Protein AF-A0AAV9U231-F1 (afdb_monomer_lite)

Radius of gyration: 39.51 Å; chains: 1; bounding box: 108×98×108 Å

Organism: NCBI:txid1796055

Structure (mmCIF, N/CA/C/O backbone):
data_AF-A0AAV9U231-F1
#
_entry.id   AF-A0AAV9U231-F1
#
loop_
_atom_site.group_PDB
_atom_site.id
_atom_site.type_symbol
_atom_site.label_atom_id
_atom_site.label_alt_id
_atom_site.label_comp_id
_atom_site.label_asym_id
_atom_site.label_entity_id
_atom_site.label_seq_id
_atom_site.pdbx_PDB_ins_code
_atom_site.Cartn_x
_atom_site.Cartn_y
_atom_site.Cartn_z
_atom_site.occupancy
_atom_site.B_iso_or_equiv
_atom_site.auth_seq_id
_atom_site.auth_comp_id
_atom_site.auth_asym_id
_atom_site.auth_atom_id
_atom_site.pdbx_PDB_model_num
ATOM 1 N N . MET A 1 1 ? 17.975 52.559 -10.129 1.00 38.94 1 MET A N 1
ATOM 2 C CA . MET A 1 1 ? 18.244 51.369 -10.975 1.00 38.94 1 MET A CA 1
ATOM 3 C C . MET A 1 1 ? 18.402 51.709 -12.457 1.00 38.94 1 MET A C 1
ATOM 5 O O . MET A 1 1 ? 19.443 51.381 -13.008 1.00 38.94 1 MET A O 1
ATOM 9 N N . VAL A 1 2 ? 17.468 52.433 -13.093 1.00 44.12 2 VAL A N 1
ATOM 10 C CA . VAL A 1 2 ? 17.573 52.832 -14.521 1.00 44.12 2 VAL A CA 1
ATOM 11 C C . VAL A 1 2 ? 18.880 53.579 -14.848 1.00 44.12 2 VAL A C 1
ATOM 13 O O . VAL A 1 2 ? 19.519 53.298 -15.858 1.00 44.12 2 VAL A O 1
ATOM 16 N N . ALA A 1 3 ? 19.345 54.465 -13.959 1.00 45.69 3 ALA A N 1
ATOM 17 C CA . ALA A 1 3 ? 20.619 55.171 -14.132 1.00 45.69 3 ALA A CA 1
ATOM 18 C C . ALA A 1 3 ? 21.854 54.242 -14.086 1.00 45.69 3 ALA A C 1
ATOM 20 O O . ALA A 1 3 ? 22.791 54.433 -14.858 1.00 45.69 3 ALA A O 1
ATOM 21 N N . ALA A 1 4 ? 21.837 53.206 -13.238 1.00 47.00 4 ALA A N 1
ATOM 22 C CA . ALA A 1 4 ? 22.932 52.239 -13.116 1.00 47.00 4 ALA A CA 1
ATOM 23 C C . ALA A 1 4 ? 22.995 51.297 -14.331 1.00 47.00 4 ALA A C 1
ATOM 25 O O . ALA A 1 4 ? 24.071 51.076 -14.883 1.00 47.00 4 ALA A O 1
ATOM 26 N N . ALA A 1 5 ? 21.840 50.835 -14.823 1.00 47.00 5 ALA A N 1
ATOM 27 C CA . ALA A 1 5 ? 21.756 50.059 -16.062 1.00 47.00 5 ALA A CA 1
ATOM 28 C C . ALA A 1 5 ? 22.256 50.866 -17.276 1.00 47.00 5 ALA A C 1
ATOM 30 O O . ALA A 1 5 ? 23.011 50.357 -18.108 1.00 47.00 5 ALA A O 1
ATOM 31 N N . LYS A 1 6 ? 21.920 52.163 -17.339 1.00 54.31 6 LYS A N 1
ATOM 32 C CA . LYS A 1 6 ? 22.388 53.071 -18.397 1.00 54.31 6 LYS A CA 1
ATOM 33 C C . LYS A 1 6 ? 23.903 53.312 -18.328 1.00 54.31 6 LYS A C 1
ATOM 35 O O . LYS A 1 6 ? 24.560 53.349 -19.366 1.00 54.31 6 LYS A O 1
ATOM 40 N N . ALA A 1 7 ? 24.475 53.414 -17.127 1.00 55.78 7 ALA A N 1
ATOM 41 C CA . ALA A 1 7 ? 25.918 53.569 -16.934 1.00 55.78 7 ALA A CA 1
ATOM 42 C C . ALA A 1 7 ? 26.713 52.320 -17.363 1.00 55.78 7 ALA A C 1
ATOM 44 O O . ALA A 1 7 ? 27.719 52.447 -18.062 1.00 55.78 7 ALA A O 1
ATOM 45 N N . ILE A 1 8 ? 26.230 51.120 -17.021 1.00 55.50 8 ILE A N 1
ATOM 46 C CA . ILE A 1 8 ? 26.867 49.844 -17.392 1.00 55.50 8 ILE A CA 1
ATOM 47 C C . ILE A 1 8 ? 26.802 49.617 -18.911 1.00 55.50 8 ILE A C 1
ATOM 49 O O . ILE A 1 8 ? 27.812 49.267 -19.524 1.00 55.50 8 ILE A O 1
ATOM 53 N N . SER A 1 9 ? 25.660 49.909 -19.546 1.00 58.31 9 SER A N 1
ATOM 54 C CA . SER A 1 9 ? 25.516 49.847 -21.010 1.00 58.31 9 SER A CA 1
ATOM 55 C C . SER A 1 9 ? 26.502 50.781 -21.725 1.00 58.31 9 SER A C 1
ATOM 57 O O . SER A 1 9 ? 27.164 50.385 -22.688 1.00 58.31 9 SER A O 1
ATOM 59 N N . ASN A 1 10 ? 26.657 52.011 -21.227 1.00 58.69 10 ASN A N 1
ATOM 60 C CA . ASN A 1 10 ? 27.575 52.991 -21.808 1.00 58.69 10 ASN A CA 1
ATOM 61 C C . ASN A 1 10 ? 29.051 52.585 -21.640 1.00 58.69 10 ASN A C 1
ATOM 63 O O . ASN A 1 10 ? 29.859 52.817 -22.541 1.00 58.69 10 ASN A O 1
ATOM 67 N N . ALA A 1 11 ? 29.412 51.957 -20.515 1.00 61.44 11 ALA A N 1
ATOM 68 C CA . ALA A 1 11 ? 30.759 51.431 -20.289 1.00 61.44 11 ALA A CA 1
ATOM 69 C C . ALA A 1 11 ? 31.067 50.238 -21.214 1.00 61.44 11 ALA A C 1
ATOM 71 O O . ALA A 1 11 ? 32.128 50.205 -21.845 1.00 61.44 11 ALA A O 1
ATOM 72 N N . GLY A 1 12 ? 30.114 49.311 -21.377 1.00 61.78 12 GLY A N 1
ATOM 73 C CA . GLY A 1 12 ? 30.234 48.171 -22.290 1.00 61.78 12 GLY A CA 1
ATOM 74 C C . GLY A 1 12 ? 30.430 48.595 -23.749 1.00 61.78 12 GLY A C 1
ATOM 75 O O . GLY A 1 12 ? 31.314 48.074 -24.433 1.00 61.78 12 GLY A O 1
ATOM 76 N N . GLN A 1 13 ? 29.688 49.609 -24.214 1.00 56.97 13 GLN A N 1
ATOM 77 C CA . GLN A 1 13 ? 29.843 50.145 -25.571 1.00 56.97 13 GLN A CA 1
ATOM 78 C C . GLN A 1 13 ? 31.225 50.771 -25.816 1.00 56.97 13 GLN A C 1
ATOM 80 O O . GLN A 1 13 ? 31.802 50.576 -26.888 1.00 56.97 13 GLN A O 1
ATOM 85 N N . ARG A 1 14 ? 31.799 51.479 -24.831 1.00 61.19 14 ARG A N 1
ATOM 86 C CA . ARG A 1 14 ? 33.144 52.072 -24.964 1.00 61.19 14 ARG A CA 1
ATOM 87 C C . ARG A 1 14 ? 34.239 51.006 -25.055 1.00 61.19 14 ARG A C 1
ATOM 89 O O . ARG A 1 14 ? 35.143 51.125 -25.885 1.00 61.19 14 ARG A O 1
ATOM 96 N N . ILE A 1 15 ? 34.151 49.948 -24.250 1.00 60.06 15 ILE A N 1
ATOM 97 C CA . ILE A 1 15 ? 35.122 48.840 -24.264 1.00 60.06 15 ILE A CA 1
ATOM 98 C C . ILE A 1 15 ? 35.040 48.055 -25.582 1.00 60.06 15 ILE A C 1
ATOM 100 O O . ILE A 1 15 ? 36.075 47.778 -26.195 1.00 60.06 15 ILE A O 1
ATOM 104 N N . ALA A 1 16 ? 33.828 47.765 -26.070 1.00 53.03 16 ALA A N 1
ATOM 105 C CA . ALA A 1 16 ? 33.621 47.077 -27.345 1.00 53.03 16 ALA A CA 1
ATOM 106 C C . ALA A 1 16 ? 34.177 47.884 -28.533 1.00 53.03 16 ALA A C 1
ATOM 108 O O . ALA A 1 16 ? 34.940 47.350 -29.338 1.00 53.03 16 ALA A O 1
ATOM 109 N N . MET A 1 17 ? 33.898 49.192 -28.598 1.00 55.62 17 MET A N 1
ATOM 110 C CA . MET A 1 17 ? 34.418 50.070 -29.658 1.00 55.62 17 MET A CA 1
ATOM 111 C C . MET A 1 17 ? 35.950 50.173 -29.656 1.00 55.62 17 MET A C 1
ATOM 113 O O . MET A 1 17 ? 36.568 50.269 -30.716 1.00 55.62 17 MET A O 1
ATOM 117 N N . THR A 1 18 ? 36.581 50.102 -28.482 1.00 62.59 18 THR A N 1
ATOM 118 C CA . THR A 1 18 ? 38.047 50.159 -28.361 1.00 62.59 18 THR A CA 1
ATOM 119 C C . THR A 1 18 ? 38.702 48.873 -28.885 1.00 62.59 18 THR A C 1
ATOM 121 O O . THR A 1 18 ? 39.730 48.933 -29.561 1.00 62.59 18 THR A O 1
ATOM 124 N N . ARG A 1 19 ? 38.084 47.706 -28.646 1.00 54.72 19 ARG A N 1
ATOM 125 C CA . ARG A 1 19 ? 38.551 46.411 -29.177 1.00 54.72 19 ARG A CA 1
ATOM 126 C C . ARG A 1 19 ? 38.332 46.286 -30.685 1.00 54.72 19 ARG A C 1
ATOM 128 O O . ARG A 1 19 ? 39.247 45.859 -31.384 1.00 54.72 19 ARG A O 1
ATOM 135 N N . VAL A 1 20 ? 37.188 46.745 -31.198 1.00 55.03 20 VAL A N 1
ATOM 136 C CA . VAL A 1 20 ? 36.911 46.772 -32.647 1.00 55.03 20 VAL A CA 1
ATOM 137 C C . VAL A 1 20 ? 37.907 47.672 -33.383 1.00 55.03 20 VAL A C 1
ATOM 139 O O . VAL A 1 20 ? 38.432 47.271 -34.417 1.00 55.03 20 VAL A O 1
ATOM 142 N N . ARG A 1 21 ? 38.257 48.842 -32.825 1.00 59.94 21 ARG A N 1
ATOM 143 C CA . ARG A 1 21 ? 39.287 49.720 -33.411 1.00 59.94 21 ARG A CA 1
ATOM 144 C C . ARG A 1 21 ? 40.670 49.069 -33.463 1.00 59.94 21 ARG A C 1
ATOM 146 O O . ARG A 1 21 ? 41.366 49.240 -34.459 1.00 59.94 21 ARG A O 1
ATOM 153 N N . ARG A 1 22 ? 41.060 48.297 -32.439 1.00 56.84 22 ARG A N 1
ATOM 154 C CA . ARG A 1 22 ? 42.329 47.548 -32.456 1.00 56.84 22 ARG A CA 1
ATOM 155 C C . ARG A 1 22 ? 42.320 46.433 -33.502 1.00 56.84 22 ARG A C 1
ATOM 157 O O . ARG A 1 22 ? 43.256 46.370 -34.284 1.00 56.84 22 ARG A O 1
ATOM 164 N N . CYS A 1 23 ? 41.256 45.630 -33.588 1.00 48.78 23 CYS A N 1
ATOM 165 C CA . CYS A 1 23 ? 41.147 44.581 -34.612 1.00 48.78 23 CYS A CA 1
ATOM 166 C C . CYS A 1 23 ? 41.106 45.145 -36.040 1.00 48.78 23 CYS A C 1
ATOM 168 O O . CYS A 1 23 ? 41.750 44.591 -36.927 1.00 48.78 23 CYS A O 1
ATOM 170 N N . ALA A 1 24 ? 40.408 46.263 -36.263 1.00 53.41 24 ALA A N 1
ATOM 171 C CA . ALA A 1 24 ? 40.382 46.927 -37.563 1.00 53.41 24 ALA A CA 1
ATOM 172 C C . ALA A 1 24 ? 41.777 47.434 -37.970 1.00 53.41 24 ALA A C 1
ATOM 174 O O . ALA A 1 24 ? 42.181 47.245 -39.113 1.00 53.41 24 ALA A O 1
ATOM 175 N N . ALA A 1 25 ? 42.549 47.998 -37.032 1.00 57.84 25 ALA A N 1
ATOM 176 C CA . ALA A 1 25 ? 43.922 48.428 -37.296 1.00 57.84 25 ALA A CA 1
ATOM 177 C C . ALA A 1 25 ? 44.847 47.249 -37.662 1.00 57.84 25 ALA A C 1
ATOM 179 O O . ALA A 1 25 ? 45.668 47.374 -38.568 1.00 57.84 25 ALA A O 1
ATOM 180 N N . THR A 1 26 ? 44.681 46.088 -37.017 1.00 57.84 26 THR A N 1
ATOM 181 C CA . THR A 1 26 ? 45.472 44.883 -37.321 1.00 57.84 26 THR A CA 1
ATOM 182 C C . THR A 1 26 ? 45.097 44.266 -38.672 1.00 57.84 26 THR A C 1
ATOM 184 O O . THR A 1 26 ? 45.982 43.874 -39.429 1.00 57.84 26 THR A O 1
ATOM 187 N N . MET A 1 27 ? 43.806 44.230 -39.024 1.00 51.44 27 MET A N 1
ATOM 188 C CA . MET A 1 27 ? 43.358 43.709 -40.324 1.00 51.44 27 MET A CA 1
ATOM 189 C C . MET A 1 27 ? 43.751 44.620 -41.493 1.00 51.44 27 MET A C 1
ATOM 191 O O . MET A 1 27 ? 44.118 44.119 -42.552 1.00 51.44 27 MET A O 1
ATOM 195 N N . VAL A 1 28 ? 43.739 45.946 -41.305 1.00 58.50 28 VAL A N 1
ATOM 196 C CA . VAL A 1 28 ? 44.210 46.900 -42.325 1.00 58.50 28 VAL A CA 1
ATOM 197 C C . VAL A 1 28 ? 45.714 46.741 -42.567 1.00 58.50 28 VAL A C 1
ATOM 199 O O . VAL A 1 28 ? 46.143 46.733 -43.718 1.00 58.50 28 VAL A O 1
ATOM 202 N N . HIS A 1 29 ? 46.508 46.518 -41.514 1.00 59.00 29 HIS A N 1
ATOM 203 C CA . HIS A 1 29 ? 47.935 46.217 -41.659 1.00 59.00 29 HIS A CA 1
ATOM 204 C C . HIS A 1 29 ? 48.194 44.902 -42.410 1.00 59.00 29 HIS A C 1
ATOM 206 O O . HIS A 1 29 ? 49.101 44.850 -43.237 1.00 59.00 29 HIS A O 1
ATOM 212 N N . PHE A 1 30 ? 47.380 43.870 -42.167 1.00 51.66 30 PHE A N 1
ATOM 213 C CA . PHE A 1 30 ? 47.496 42.567 -42.829 1.00 51.66 30 PHE A CA 1
ATOM 214 C C . PHE A 1 30 ? 47.058 42.607 -44.306 1.00 51.66 30 PHE A C 1
ATOM 216 O O . PHE A 1 30 ? 47.657 41.961 -45.160 1.00 51.66 30 PHE A O 1
ATOM 223 N N . ALA A 1 31 ? 46.044 43.411 -44.638 1.00 52.72 31 ALA A N 1
ATOM 224 C CA . ALA A 1 31 ? 45.605 43.609 -46.020 1.00 52.72 31 ALA A CA 1
ATOM 225 C C . ALA A 1 31 ? 46.615 44.432 -46.846 1.00 52.72 31 ALA A C 1
ATOM 227 O O . ALA A 1 31 ? 46.796 44.182 -48.041 1.00 52.72 31 ALA A O 1
ATOM 228 N N . LEU A 1 32 ? 47.304 45.389 -46.210 1.00 54.38 32 LEU A N 1
ATOM 229 C CA . LEU A 1 32 ? 48.332 46.216 -46.849 1.00 54.38 32 LEU A CA 1
ATOM 230 C C . LEU A 1 32 ? 49.648 45.458 -47.092 1.00 54.38 32 LEU A C 1
ATOM 232 O O . LEU A 1 32 ? 50.327 45.755 -48.071 1.00 54.38 32 LEU A O 1
ATOM 236 N N . SER A 1 33 ? 49.994 44.464 -46.265 1.00 54.19 33 SER A N 1
ATOM 237 C CA . SER A 1 33 ? 51.199 43.641 -46.466 1.00 54.19 33 SER A CA 1
ATOM 238 C C . SER A 1 33 ? 51.023 42.524 -47.503 1.00 54.19 33 SER A C 1
ATOM 240 O O . SER A 1 33 ? 52.014 42.039 -48.041 1.00 54.19 33 SER A O 1
ATOM 242 N N . ALA A 1 34 ? 49.786 42.134 -47.825 1.00 50.03 34 ALA A N 1
ATOM 243 C CA . ALA A 1 34 ? 49.499 40.986 -48.689 1.00 50.03 34 ALA A CA 1
ATOM 244 C C . ALA A 1 34 ? 49.362 41.301 -50.197 1.00 50.03 34 ALA A C 1
ATOM 246 O O . ALA A 1 34 ? 49.087 40.392 -50.976 1.00 50.03 34 ALA A O 1
ATOM 247 N N . THR A 1 35 ? 49.515 42.552 -50.655 1.00 52.28 35 THR A N 1
ATOM 248 C CA . THR A 1 35 ? 49.177 42.915 -52.052 1.00 52.28 35 THR A CA 1
ATOM 249 C C . THR A 1 35 ? 50.194 43.828 -52.747 1.00 52.28 35 THR A C 1
ATOM 251 O O . THR A 1 35 ? 49.954 45.017 -52.971 1.00 52.28 35 THR A O 1
ATOM 254 N N . THR A 1 36 ? 51.310 43.255 -53.201 1.00 51.12 36 THR A N 1
ATOM 255 C CA . THR A 1 36 ? 52.274 43.934 -54.093 1.00 51.12 36 THR A CA 1
ATOM 256 C C . THR A 1 36 ? 51.990 43.770 -55.593 1.00 51.12 36 THR A C 1
ATOM 258 O O . THR A 1 36 ? 52.734 44.321 -56.394 1.00 51.12 36 THR A O 1
ATOM 261 N N . ALA A 1 37 ? 50.910 43.101 -56.020 1.00 53.38 37 ALA A N 1
ATOM 262 C CA . ALA A 1 37 ? 50.692 42.845 -57.454 1.00 53.38 37 ALA A CA 1
ATOM 263 C C . ALA A 1 37 ? 49.221 42.865 -57.912 1.00 53.38 37 ALA A C 1
ATOM 265 O O . ALA A 1 37 ? 48.783 41.919 -58.545 1.00 53.38 37 ALA A O 1
ATOM 266 N N . TRP A 1 38 ? 48.436 43.909 -57.608 1.00 49.12 38 TRP A N 1
ATOM 267 C CA . TRP A 1 38 ? 47.072 44.052 -58.163 1.00 49.12 38 TRP A CA 1
ATOM 268 C C . TRP A 1 38 ? 46.677 45.515 -58.420 1.00 49.12 38 TRP A C 1
ATOM 270 O O . TRP A 1 38 ? 46.983 46.394 -57.605 1.00 49.12 38 TRP A O 1
ATOM 280 N N . VAL A 1 39 ? 45.970 45.717 -59.543 1.00 50.53 39 VAL A N 1
ATOM 281 C CA . VAL A 1 39 ? 45.478 46.978 -60.138 1.00 50.53 39 VAL A CA 1
ATOM 282 C C . VAL A 1 39 ? 44.598 47.782 -59.151 1.00 50.53 39 VAL A C 1
ATOM 284 O O . VAL A 1 39 ? 43.763 47.191 -58.463 1.00 50.53 39 VAL A O 1
ATOM 287 N N . PRO A 1 40 ? 44.759 49.119 -59.056 1.00 54.75 40 PRO A N 1
ATOM 288 C CA . PRO A 1 40 ? 44.179 49.950 -57.991 1.00 54.75 40 PRO A CA 1
ATOM 289 C C . PRO A 1 40 ? 42.641 50.006 -57.912 1.00 54.75 40 PRO A C 1
ATOM 291 O O . PRO A 1 40 ? 42.116 50.204 -56.817 1.00 54.75 40 PRO A O 1
ATOM 294 N N . GLU A 1 41 ? 41.899 49.779 -58.999 1.00 50.56 41 GLU A N 1
ATOM 295 C CA . GLU A 1 41 ? 40.429 49.923 -58.988 1.00 50.56 41 GLU A CA 1
ATOM 296 C C . GLU A 1 41 ? 39.685 48.750 -58.318 1.00 50.56 41 GLU A C 1
ATOM 298 O O . GLU A 1 41 ? 38.653 48.952 -57.676 1.00 50.56 41 GLU A O 1
ATOM 303 N N . LEU A 1 42 ? 40.246 47.534 -58.337 1.00 48.22 42 LEU A N 1
ATOM 304 C CA . LEU A 1 42 ? 39.659 46.360 -57.666 1.00 48.22 42 LEU A CA 1
ATOM 305 C C . LEU A 1 42 ? 39.822 46.388 -56.135 1.00 48.22 42 LEU A C 1
ATOM 307 O O . LEU A 1 42 ? 39.061 45.740 -55.413 1.00 48.22 42 LEU A O 1
ATOM 311 N N . ARG A 1 43 ? 40.767 47.183 -55.612 1.00 54.16 43 ARG A N 1
ATOM 312 C CA . ARG A 1 43 ? 41.032 47.293 -54.165 1.00 54.16 43 ARG A CA 1
ATOM 313 C C . ARG A 1 43 ? 39.894 47.979 -53.407 1.00 54.16 43 ARG A C 1
ATOM 315 O O . ARG A 1 43 ? 39.630 47.642 -52.255 1.00 54.16 43 ARG A O 1
ATOM 322 N N . TYR A 1 44 ? 39.206 48.928 -54.039 1.00 49.72 44 TYR A N 1
ATOM 323 C CA . TYR A 1 44 ? 38.212 49.757 -53.353 1.00 49.72 44 TYR A CA 1
ATOM 324 C C . TYR A 1 44 ? 36.889 49.013 -53.103 1.00 49.72 44 TYR A C 1
ATOM 326 O O . TYR A 1 44 ? 36.265 49.174 -52.051 1.00 49.72 44 TYR A O 1
ATOM 334 N N . VAL A 1 45 ? 36.485 48.146 -54.037 1.00 52.75 45 VAL A N 1
ATOM 335 C CA . VAL A 1 45 ? 35.214 47.405 -53.965 1.00 52.75 45 VAL A CA 1
ATOM 336 C C . VAL A 1 45 ? 35.304 46.236 -52.979 1.00 52.75 45 VAL A C 1
ATOM 338 O O . VAL A 1 45 ? 34.414 46.066 -52.142 1.00 52.75 45 VAL A O 1
ATOM 341 N N . VAL A 1 46 ? 36.410 45.483 -52.997 1.00 54.91 46 VAL A N 1
ATOM 342 C CA . VAL A 1 46 ? 36.610 44.331 -52.100 1.00 54.91 46 VAL A CA 1
ATOM 343 C C . VAL A 1 46 ? 36.771 44.780 -50.643 1.00 54.91 46 VAL A C 1
ATOM 345 O O . VAL A 1 46 ? 36.154 44.199 -49.749 1.00 54.91 46 VAL A O 1
ATOM 348 N N . CYS A 1 47 ? 37.498 45.875 -50.385 1.00 53.88 47 CYS A N 1
ATOM 349 C CA . CYS A 1 47 ? 37.640 46.410 -49.028 1.00 53.88 47 CYS A CA 1
ATOM 350 C C . CYS A 1 47 ? 36.309 46.895 -48.433 1.00 53.88 47 CYS A C 1
ATOM 352 O O . CYS A 1 47 ? 36.054 46.654 -47.254 1.00 53.88 47 CYS A O 1
ATOM 354 N N . ARG A 1 48 ? 35.421 47.529 -49.216 1.00 54.81 48 ARG A N 1
ATOM 355 C CA . ARG A 1 48 ? 34.101 47.943 -48.705 1.00 54.81 48 ARG A CA 1
ATOM 356 C C . ARG A 1 48 ? 33.187 46.753 -48.407 1.00 54.81 48 ARG A C 1
ATOM 358 O O . ARG A 1 48 ? 32.542 46.749 -47.361 1.00 54.81 48 ARG A O 1
ATOM 365 N N . GLY A 1 49 ? 33.168 45.741 -49.276 1.00 54.94 49 GLY A N 1
ATOM 366 C CA . GLY A 1 49 ? 32.345 44.544 -49.078 1.00 54.94 49 GLY A CA 1
ATOM 367 C C . GLY A 1 49 ? 32.733 43.762 -47.820 1.00 54.94 49 GLY A C 1
ATOM 368 O O . GLY A 1 49 ? 31.878 43.444 -46.993 1.00 54.94 49 GLY A O 1
ATOM 369 N N . VAL A 1 50 ? 34.034 43.523 -47.622 1.00 59.81 50 VAL A N 1
ATOM 370 C CA . VAL A 1 50 ? 34.539 42.752 -46.473 1.00 59.81 50 VAL A CA 1
ATOM 371 C C . VAL A 1 50 ? 34.334 43.504 -45.155 1.00 59.81 50 VAL A C 1
ATOM 373 O O . VAL A 1 50 ? 33.899 42.907 -44.170 1.00 59.81 50 VAL A O 1
ATOM 376 N N . VAL A 1 51 ? 34.554 44.825 -45.126 1.00 63.03 51 VAL A N 1
ATOM 377 C CA . VAL A 1 51 ? 34.329 45.632 -43.914 1.00 63.03 51 VAL A CA 1
ATOM 378 C C . VAL A 1 51 ? 32.850 45.638 -43.515 1.00 63.03 51 VAL A C 1
ATOM 380 O O . VAL A 1 51 ? 32.545 45.494 -42.329 1.00 63.03 51 VAL A O 1
ATOM 383 N N . SER A 1 52 ? 31.917 45.728 -44.467 1.00 61.47 52 SER A N 1
ATOM 384 C CA . SER A 1 52 ? 30.480 45.690 -44.161 1.00 61.47 52 SER A CA 1
ATOM 385 C C . SER A 1 52 ? 30.028 44.344 -43.586 1.00 61.47 52 SER A C 1
ATOM 387 O O . SER A 1 52 ? 29.321 44.328 -42.579 1.00 61.47 52 SER A O 1
ATOM 389 N N . VAL A 1 53 ? 30.472 43.219 -44.156 1.00 62.41 53 VAL A N 1
ATOM 390 C CA . VAL A 1 53 ? 30.076 41.878 -43.682 1.00 62.41 53 VAL A CA 1
ATOM 391 C C . VAL A 1 53 ? 30.644 41.583 -42.290 1.00 62.41 53 VAL A C 1
ATOM 393 O O . VAL A 1 53 ? 29.913 41.125 -41.409 1.00 62.41 53 VAL A O 1
ATOM 396 N N . VAL A 1 54 ? 31.913 41.922 -42.043 1.00 68.00 54 VAL A N 1
ATOM 397 C CA . VAL A 1 54 ? 32.550 41.720 -40.729 1.00 68.00 54 VAL A CA 1
ATOM 398 C C . VAL A 1 54 ? 31.905 42.603 -39.656 1.00 68.00 54 VAL A C 1
ATOM 400 O O . VAL A 1 54 ? 31.676 42.150 -38.533 1.00 68.00 54 VAL A O 1
ATOM 403 N N . THR A 1 55 ? 31.540 43.843 -39.998 1.00 65.81 55 THR A N 1
ATOM 404 C CA . THR A 1 55 ? 30.901 44.764 -39.045 1.00 65.81 55 THR A CA 1
ATOM 405 C C . THR A 1 55 ? 29.497 44.291 -38.660 1.00 65.81 55 THR A C 1
ATOM 407 O O . THR A 1 55 ? 29.147 44.310 -37.480 1.00 65.81 55 TH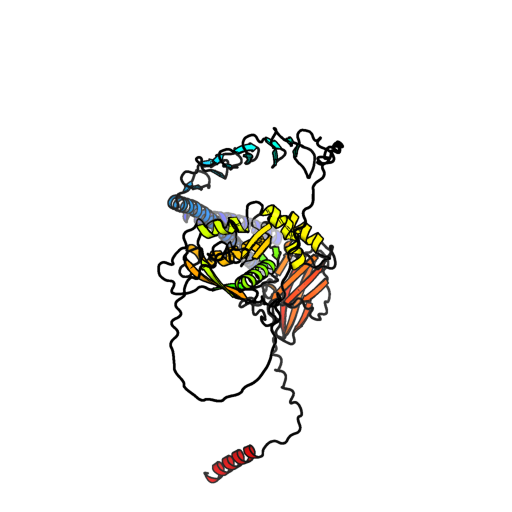R A O 1
ATOM 410 N N . ILE A 1 56 ? 28.704 43.806 -39.622 1.00 67.19 56 ILE A N 1
ATOM 411 C CA . ILE A 1 56 ? 27.359 43.276 -39.352 1.00 67.19 56 ILE A CA 1
ATOM 412 C C . ILE A 1 56 ? 27.442 41.999 -38.503 1.00 67.19 56 ILE A C 1
ATOM 414 O O . ILE A 1 56 ? 26.730 41.892 -37.502 1.00 67.19 56 ILE A O 1
ATOM 418 N N . GLY A 1 57 ? 28.357 41.078 -38.826 1.00 72.50 57 GLY A N 1
ATOM 419 C CA . GLY A 1 57 ? 28.574 39.857 -38.041 1.00 72.50 57 GLY A CA 1
ATOM 420 C C . GLY A 1 57 ? 28.971 40.144 -36.588 1.00 72.50 57 GLY A C 1
ATOM 421 O O . GLY A 1 57 ? 28.401 39.568 -35.659 1.00 72.50 57 GLY A O 1
ATOM 422 N N . ALA A 1 58 ? 29.876 41.103 -36.370 1.00 68.56 58 ALA A N 1
ATOM 423 C CA . ALA A 1 58 ? 30.286 41.513 -35.029 1.00 68.56 58 ALA A CA 1
ATOM 424 C C . ALA A 1 58 ? 29.135 42.152 -34.229 1.00 68.56 58 ALA A C 1
ATOM 426 O O . ALA A 1 58 ? 28.977 41.863 -33.043 1.00 68.56 58 ALA A O 1
ATOM 427 N N . ILE A 1 59 ? 28.293 42.977 -34.863 1.00 66.31 59 ILE A N 1
ATOM 428 C CA . ILE A 1 59 ? 27.131 43.598 -34.203 1.00 66.31 59 ILE A CA 1
ATOM 429 C C . ILE A 1 59 ? 26.100 42.540 -33.789 1.00 66.31 59 ILE A C 1
ATOM 431 O O . ILE A 1 59 ? 25.568 42.612 -32.678 1.00 66.31 59 ILE A O 1
ATOM 435 N N . VAL A 1 60 ? 25.836 41.544 -34.640 1.00 72.00 60 VAL A N 1
ATOM 436 C CA . VAL A 1 60 ? 24.909 40.445 -34.323 1.00 72.00 60 VAL A CA 1
ATOM 437 C C . VAL A 1 60 ? 25.433 39.614 -33.153 1.00 72.00 60 VAL A C 1
ATOM 439 O O . VAL A 1 60 ? 24.674 39.320 -32.226 1.00 72.00 60 VAL A O 1
ATOM 442 N N . GLN A 1 61 ? 26.730 39.303 -33.138 1.00 66.69 61 GLN A N 1
ATOM 443 C CA . GLN A 1 61 ? 27.319 38.512 -32.060 1.00 66.69 61 GLN A CA 1
ATOM 444 C C . GLN A 1 61 ? 27.343 39.272 -30.727 1.00 66.69 61 GLN A C 1
ATOM 446 O O . GLN A 1 61 ? 26.986 38.707 -29.696 1.00 66.69 61 GLN A O 1
ATOM 451 N N . ILE A 1 62 ? 27.649 40.575 -30.742 1.00 69.94 62 ILE A N 1
ATOM 452 C CA . ILE A 1 62 ? 27.594 41.420 -29.538 1.00 69.94 62 ILE A CA 1
ATOM 453 C C . ILE A 1 62 ? 26.164 41.499 -28.987 1.00 69.94 62 ILE A C 1
ATOM 455 O O . ILE A 1 62 ? 25.980 41.439 -27.772 1.00 69.94 62 ILE A O 1
ATOM 459 N N . ARG A 1 63 ? 25.141 41.590 -29.851 1.00 69.81 63 ARG A N 1
ATOM 460 C CA . ARG A 1 63 ? 23.734 41.594 -29.412 1.00 69.81 63 ARG A CA 1
ATOM 461 C C . ARG A 1 63 ? 23.318 40.267 -28.778 1.00 69.81 63 ARG A C 1
ATOM 463 O O . ARG A 1 63 ? 22.666 40.297 -27.739 1.00 69.81 63 ARG A O 1
ATOM 470 N N . LYS A 1 64 ? 23.734 39.127 -29.341 1.00 68.44 64 LYS A N 1
ATOM 471 C CA . LYS A 1 64 ? 23.468 37.800 -28.754 1.00 68.44 64 LYS A CA 1
ATOM 472 C C . LYS A 1 64 ? 24.133 37.636 -27.387 1.00 68.44 64 LYS A C 1
ATOM 474 O O . LYS A 1 64 ? 23.485 37.208 -26.439 1.00 68.44 64 LYS A O 1
ATOM 479 N N . SER A 1 65 ? 25.395 38.041 -27.258 1.00 69.75 65 SER A N 1
ATOM 480 C CA . SER A 1 65 ? 26.112 37.963 -25.981 1.00 69.75 65 SER A CA 1
ATOM 481 C C . SER A 1 65 ? 25.547 38.923 -24.927 1.00 69.75 65 SER A C 1
ATOM 483 O O . SER A 1 65 ? 25.471 38.562 -23.757 1.00 69.75 65 SER A O 1
ATOM 485 N N . ALA A 1 66 ? 25.110 40.124 -25.319 1.00 68.00 66 ALA A N 1
ATOM 486 C CA . ALA A 1 66 ? 24.483 41.073 -24.400 1.00 68.00 66 ALA A CA 1
ATOM 487 C C . ALA A 1 66 ? 23.109 40.591 -23.901 1.00 68.00 66 ALA A C 1
ATOM 489 O O . ALA A 1 66 ? 22.805 40.778 -22.725 1.00 68.00 66 ALA A O 1
ATOM 490 N N . ALA A 1 67 ? 22.311 39.946 -24.760 1.00 69.31 67 ALA A N 1
ATOM 491 C CA . ALA A 1 67 ? 21.030 39.354 -24.373 1.00 69.31 67 ALA A CA 1
ATOM 492 C C . ALA A 1 67 ? 21.214 38.224 -23.347 1.00 69.31 67 ALA A C 1
ATOM 494 O O . ALA A 1 67 ? 20.586 38.261 -22.294 1.00 69.31 67 ALA A O 1
ATOM 495 N N . ALA A 1 68 ? 22.160 37.308 -23.585 1.00 66.00 68 ALA A N 1
ATOM 496 C CA . ALA A 1 68 ? 22.449 36.206 -22.664 1.00 66.00 68 ALA A CA 1
ATOM 497 C C . ALA A 1 68 ? 22.938 36.690 -21.283 1.00 66.00 68 ALA A C 1
ATOM 499 O O . ALA A 1 68 ? 22.548 36.154 -20.248 1.00 66.00 68 ALA A O 1
ATOM 500 N N . VAL A 1 69 ? 23.769 37.739 -21.242 1.00 72.38 69 VAL A N 1
ATOM 501 C CA . VAL A 1 69 ? 24.234 38.326 -19.971 1.00 72.38 69 VAL A CA 1
ATOM 502 C C . VAL A 1 69 ? 23.096 39.034 -19.233 1.00 72.38 69 VAL A C 1
ATOM 504 O O . VAL A 1 69 ? 23.053 39.003 -18.000 1.00 72.38 69 VAL A O 1
ATOM 507 N N . LEU A 1 70 ? 22.173 39.668 -19.961 1.00 71.12 70 LEU A N 1
ATOM 508 C CA . LEU A 1 70 ? 21.021 40.337 -19.364 1.00 71.12 70 LEU A CA 1
ATOM 509 C C . LEU A 1 70 ? 20.036 39.321 -18.770 1.00 71.12 70 LEU A C 1
ATOM 511 O O . LEU A 1 70 ? 19.629 39.503 -17.627 1.00 71.12 70 LEU A O 1
ATOM 515 N N . GLU A 1 71 ? 19.727 38.236 -19.485 1.00 73.06 71 GLU A N 1
ATOM 516 C CA . GLU A 1 71 ? 18.869 37.148 -18.987 1.00 73.06 71 GLU A CA 1
ATOM 517 C C . GLU A 1 71 ? 19.449 36.507 -17.721 1.00 73.06 71 GLU A C 1
ATOM 519 O O . GLU A 1 71 ? 18.781 36.483 -16.687 1.00 73.06 71 GLU A O 1
ATOM 524 N N . ALA A 1 72 ? 20.735 36.138 -17.736 1.00 65.69 72 ALA A N 1
ATOM 525 C CA . ALA A 1 72 ? 21.407 35.571 -16.564 1.00 65.69 72 ALA A CA 1
ATOM 526 C C . ALA A 1 72 ? 21.453 36.535 -15.359 1.00 65.69 72 ALA A C 1
ATOM 528 O O . ALA A 1 72 ? 21.491 36.111 -14.200 1.00 65.69 72 ALA A O 1
ATOM 529 N N . SER A 1 73 ? 21.467 37.848 -15.609 1.00 71.12 73 SER A N 1
ATOM 530 C CA . SER A 1 73 ? 21.461 38.860 -14.544 1.00 71.12 73 SER A CA 1
ATOM 531 C C . SER A 1 73 ? 20.064 39.070 -13.958 1.00 71.12 73 SER A C 1
ATOM 533 O O . SER A 1 73 ? 19.931 39.240 -12.745 1.00 71.12 73 SER A O 1
ATOM 535 N N . VAL A 1 74 ? 19.023 39.040 -14.796 1.00 74.75 74 VAL A N 1
ATOM 536 C CA . VAL A 1 74 ? 17.621 39.145 -14.363 1.00 74.75 74 VAL A CA 1
ATOM 537 C C . VAL A 1 74 ? 17.233 37.934 -13.518 1.00 74.75 74 VAL A C 1
ATOM 539 O O . VAL A 1 74 ? 16.627 38.105 -12.463 1.00 74.75 74 VAL A O 1
ATOM 542 N N . GLU A 1 75 ? 17.664 36.736 -13.910 1.00 71.00 75 GLU A N 1
ATOM 543 C CA . GLU A 1 75 ? 17.395 35.500 -13.173 1.00 71.00 75 GLU A CA 1
ATOM 544 C C . GLU A 1 75 ? 18.034 35.506 -11.772 1.00 71.00 75 GLU A C 1
ATOM 546 O O . GLU A 1 75 ? 17.373 35.205 -10.777 1.00 71.00 75 GLU A O 1
ATOM 551 N N . LYS A 1 76 ? 19.287 35.972 -11.649 1.00 68.62 76 LYS A N 1
ATOM 552 C CA . LYS A 1 76 ? 19.959 36.113 -10.343 1.00 68.62 76 LYS A CA 1
ATOM 553 C C . LYS A 1 76 ? 19.293 37.139 -9.426 1.00 68.62 76 LYS A C 1
ATOM 555 O O . LYS A 1 76 ? 19.221 36.921 -8.217 1.00 68.62 76 LYS A O 1
ATOM 560 N N . ILE A 1 77 ? 18.813 38.254 -9.977 1.00 66.19 77 ILE A N 1
ATOM 561 C CA . ILE A 1 77 ? 18.117 39.288 -9.195 1.00 66.19 77 ILE A CA 1
ATOM 562 C C . ILE A 1 77 ? 16.733 38.786 -8.758 1.00 66.19 77 ILE A C 1
ATOM 564 O O . ILE A 1 77 ? 16.350 39.000 -7.607 1.00 66.19 77 ILE A O 1
ATOM 568 N N . ALA A 1 78 ? 16.014 38.075 -9.631 1.00 64.94 78 ALA A N 1
ATOM 569 C CA . ALA A 1 78 ? 14.728 37.464 -9.305 1.00 64.94 78 ALA A CA 1
ATOM 570 C C . ALA A 1 78 ? 14.865 36.398 -8.203 1.00 64.94 78 ALA A C 1
ATOM 572 O O . ALA A 1 78 ? 14.104 36.423 -7.237 1.00 64.94 78 ALA A O 1
ATOM 573 N N . ALA A 1 79 ? 15.883 35.533 -8.278 1.00 60.69 79 ALA A N 1
ATOM 574 C CA . ALA A 1 79 ? 16.154 34.519 -7.256 1.00 60.69 79 ALA A CA 1
ATOM 575 C C . ALA A 1 79 ? 16.488 35.132 -5.881 1.00 60.69 79 ALA A C 1
ATOM 577 O O . ALA A 1 79 ? 15.987 34.671 -4.853 1.00 60.69 79 ALA A O 1
ATOM 578 N N . ALA A 1 80 ? 17.279 36.212 -5.854 1.00 60.12 80 ALA A N 1
ATOM 579 C CA . ALA A 1 80 ? 17.627 36.911 -4.616 1.00 60.12 80 ALA A CA 1
ATOM 580 C C . ALA A 1 80 ? 16.417 37.607 -3.962 1.00 60.12 80 ALA A C 1
ATOM 582 O O . ALA A 1 80 ? 16.323 37.661 -2.734 1.00 60.12 80 ALA A O 1
ATOM 583 N N . HIS A 1 81 ? 15.479 38.123 -4.763 1.00 59.25 81 HIS A N 1
ATOM 584 C CA . HIS A 1 81 ? 14.231 38.700 -4.257 1.00 59.25 81 HIS A CA 1
ATOM 585 C C . HIS A 1 81 ? 13.267 37.628 -3.737 1.00 59.25 81 HIS A C 1
ATOM 587 O O . HIS A 1 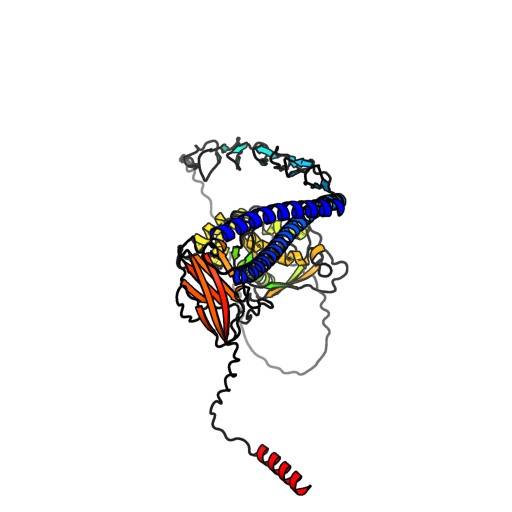81 ? 12.737 37.781 -2.637 1.00 59.25 81 HIS A O 1
ATOM 593 N N . LEU A 1 82 ? 13.121 36.511 -4.458 1.00 54.62 82 LEU A N 1
ATOM 594 C CA . LEU A 1 82 ? 12.263 35.400 -4.042 1.00 54.62 82 LEU A CA 1
ATOM 595 C C . LEU A 1 82 ? 12.708 34.813 -2.691 1.00 54.62 82 LEU A C 1
ATOM 597 O O . LEU A 1 82 ? 11.878 34.561 -1.822 1.00 54.62 82 LEU A O 1
ATOM 601 N N . GLN A 1 83 ? 14.019 34.670 -2.462 1.00 54.56 83 GLN A N 1
ATOM 602 C CA . GLN A 1 83 ? 14.544 34.212 -1.170 1.00 54.56 83 GLN A CA 1
ATOM 603 C C . GLN A 1 83 ? 14.240 35.178 -0.017 1.00 54.56 83 GLN A C 1
ATOM 605 O O . GLN A 1 83 ? 14.009 34.735 1.107 1.00 54.56 83 GLN A O 1
ATOM 610 N N . ARG A 1 84 ? 14.226 36.492 -0.266 1.00 57.75 84 ARG A N 1
ATOM 611 C CA . ARG A 1 84 ? 13.992 37.492 0.785 1.00 57.75 84 ARG A CA 1
ATOM 612 C C . ARG A 1 84 ? 12.523 37.556 1.206 1.00 57.75 84 ARG A C 1
ATOM 614 O O . ARG A 1 84 ? 12.245 37.634 2.401 1.00 57.75 84 ARG A O 1
ATOM 621 N N . ASP A 1 85 ? 11.605 37.463 0.248 1.00 53.97 85 ASP A N 1
ATOM 622 C CA . ASP A 1 85 ? 10.165 37.530 0.519 1.00 53.97 85 ASP A CA 1
ATOM 623 C C . ASP A 1 85 ? 9.634 36.241 1.173 1.00 53.97 85 ASP A C 1
ATOM 625 O O . ASP A 1 85 ? 8.804 36.314 2.083 1.00 53.97 85 ASP A O 1
ATOM 629 N N . VAL A 1 86 ? 10.184 35.070 0.818 1.00 56.81 86 VAL A N 1
ATOM 630 C CA . VAL A 1 86 ? 9.848 33.782 1.461 1.00 56.81 86 VAL A CA 1
ATOM 631 C C . VAL A 1 86 ? 10.239 33.768 2.945 1.00 56.81 86 VAL A C 1
ATOM 633 O O . VAL A 1 86 ? 9.471 33.289 3.780 1.00 56.81 86 VAL A O 1
ATOM 636 N N . VAL A 1 87 ? 11.389 34.346 3.310 1.00 58.00 87 VAL A N 1
ATOM 637 C CA . VAL A 1 87 ? 11.850 34.397 4.712 1.00 58.00 87 VAL A CA 1
ATOM 638 C C . VAL A 1 87 ? 10.977 35.326 5.567 1.00 58.00 87 VAL A C 1
ATOM 640 O O . VAL A 1 87 ? 10.687 35.010 6.722 1.00 58.00 87 VAL A O 1
ATOM 643 N N . ILE A 1 88 ? 10.516 36.452 5.013 1.00 58.41 88 ILE A N 1
ATOM 644 C CA . ILE A 1 88 ? 9.693 37.427 5.749 1.00 58.41 88 ILE A CA 1
ATOM 645 C C . ILE A 1 88 ? 8.246 36.932 5.900 1.00 58.41 88 ILE A C 1
ATOM 647 O O . ILE A 1 88 ? 7.679 37.034 6.990 1.00 58.41 88 ILE A O 1
ATOM 651 N N . GLN A 1 89 ? 7.652 36.343 4.854 1.00 58.62 89 GLN A N 1
ATOM 652 C CA . GLN A 1 89 ? 6.300 35.777 4.944 1.00 58.62 89 GLN A CA 1
ATOM 653 C C . GLN A 1 89 ? 6.247 34.501 5.797 1.00 58.62 89 GLN A C 1
ATOM 655 O O . GLN A 1 89 ? 5.288 34.311 6.548 1.00 58.62 89 GLN A O 1
ATOM 660 N N . GLY A 1 90 ? 7.290 33.663 5.750 1.00 59.50 90 GLY A N 1
ATOM 661 C CA . GLY A 1 90 ? 7.380 32.445 6.558 1.00 59.50 90 GLY A CA 1
ATOM 662 C C . GLY A 1 90 ? 7.357 32.723 8.064 1.00 59.50 90 GLY A C 1
ATOM 663 O O . GLY A 1 90 ? 6.640 32.047 8.801 1.00 59.50 90 GLY A O 1
ATOM 664 N N . LYS A 1 91 ? 8.055 33.773 8.519 1.00 60.94 91 LYS A N 1
ATOM 665 C CA . LYS A 1 91 ? 8.077 34.156 9.939 1.00 60.94 91 LYS A CA 1
ATOM 666 C C . LYS A 1 91 ? 6.704 34.631 10.437 1.00 60.94 91 LYS A C 1
ATOM 668 O O . LYS A 1 91 ? 6.246 34.191 11.487 1.00 60.94 91 LYS A O 1
ATOM 673 N N . GLY A 1 92 ? 6.011 35.460 9.652 1.00 64.62 92 GLY A N 1
ATOM 674 C CA . GLY A 1 92 ? 4.687 35.978 10.022 1.00 64.62 92 GLY A CA 1
ATOM 675 C C . GLY A 1 92 ? 3.577 34.916 10.045 1.00 64.62 92 GLY A C 1
ATOM 676 O O . GLY A 1 92 ? 2.629 35.032 10.822 1.00 64.62 92 GLY A O 1
ATOM 677 N N . LEU A 1 93 ? 3.683 33.870 9.217 1.00 62.97 93 LEU A N 1
ATOM 678 C CA . LEU A 1 93 ? 2.741 32.744 9.219 1.00 62.97 93 LEU A CA 1
ATOM 679 C C . LEU A 1 93 ? 3.008 31.762 10.370 1.00 62.97 93 LEU A C 1
ATOM 681 O O . LEU A 1 93 ? 2.053 31.274 10.975 1.00 62.97 93 LEU A O 1
ATOM 685 N N . ALA A 1 94 ? 4.277 31.517 10.711 1.00 63.72 94 ALA A N 1
ATOM 686 C CA . ALA A 1 94 ? 4.657 30.652 11.828 1.00 63.72 94 ALA A CA 1
ATOM 687 C C . ALA A 1 94 ? 4.206 31.227 13.184 1.00 63.72 94 ALA A C 1
ATOM 689 O O . ALA A 1 94 ? 3.608 30.512 13.989 1.00 63.72 94 ALA A O 1
ATOM 690 N N . GLU A 1 95 ? 4.380 32.534 13.403 1.00 68.38 95 GLU A N 1
ATOM 691 C CA . GLU A 1 95 ? 3.937 33.206 14.635 1.00 68.38 95 GLU A CA 1
ATOM 692 C C . GLU A 1 95 ? 2.407 33.138 14.815 1.00 68.38 95 GLU A C 1
ATOM 694 O O . GLU A 1 95 ? 1.917 32.887 15.916 1.00 68.38 95 GLU A O 1
ATOM 699 N N . ARG A 1 96 ? 1.627 33.240 13.726 1.00 72.38 96 ARG A N 1
ATOM 700 C CA . ARG A 1 96 ? 0.159 33.065 13.769 1.00 72.38 96 ARG A CA 1
ATOM 701 C C . ARG A 1 96 ? -0.283 31.627 14.038 1.00 72.38 96 ARG A C 1
ATOM 703 O O . ARG A 1 96 ? -1.380 31.423 14.548 1.00 72.38 96 ARG A O 1
ATOM 710 N N . ALA A 1 97 ? 0.550 30.645 13.708 1.00 72.00 97 ALA A N 1
ATOM 711 C CA . ALA A 1 97 ? 0.303 29.232 13.983 1.00 72.00 97 ALA A CA 1
ATOM 712 C C . ALA A 1 97 ? 0.769 28.802 15.390 1.00 72.00 97 ALA A C 1
ATOM 714 O O . ALA A 1 97 ? 0.728 27.613 15.712 1.00 72.00 97 ALA A O 1
ATOM 715 N N . GLY A 1 98 ? 1.197 29.753 16.231 1.00 84.06 98 GLY A N 1
ATOM 716 C CA . GLY A 1 98 ? 1.662 29.483 17.588 1.00 84.06 98 GLY A CA 1
ATOM 717 C C . GLY A 1 98 ? 3.077 28.911 17.633 1.00 84.06 98 GLY A C 1
ATOM 718 O O . GLY A 1 98 ? 3.333 28.013 18.432 1.00 84.06 98 GLY A O 1
ATOM 719 N N . TYR A 1 99 ? 3.977 29.390 16.771 1.00 84.75 99 TYR A N 1
ATOM 720 C CA . TYR A 1 99 ? 5.405 29.074 16.818 1.00 84.75 99 TYR A CA 1
ATOM 721 C C . TYR A 1 99 ? 6.232 30.309 17.200 1.00 84.75 99 TYR A C 1
ATOM 723 O O . TYR A 1 99 ? 5.969 31.414 16.736 1.00 84.75 99 TYR A O 1
ATOM 731 N N . GLU A 1 100 ? 7.266 30.109 18.010 1.00 86.12 100 GLU A N 1
ATOM 732 C CA . GLU A 1 100 ? 8.282 31.098 18.355 1.00 86.12 100 GLU A CA 1
ATOM 733 C C . GLU A 1 100 ? 9.558 30.817 17.547 1.00 86.12 100 GLU A C 1
ATOM 735 O O . GLU A 1 100 ? 10.171 29.753 17.665 1.00 86.12 100 GLU A O 1
ATOM 740 N N . CYS A 1 101 ? 9.953 31.766 16.695 1.00 85.25 101 CYS A N 1
ATOM 741 C CA . CYS A 1 101 ? 11.127 31.639 15.830 1.00 85.25 101 CYS A CA 1
ATOM 742 C C . CYS A 1 101 ? 12.304 32.460 16.367 1.00 85.25 101 CYS A C 1
ATOM 744 O O . CYS A 1 101 ? 12.180 33.670 16.579 1.00 85.25 101 CYS A O 1
ATOM 746 N N . THR A 1 102 ? 13.477 31.843 16.509 1.00 77.94 102 THR A N 1
ATOM 747 C CA . THR A 1 102 ? 14.714 32.564 16.850 1.00 77.94 102 THR A CA 1
ATOM 748 C C . THR A 1 102 ? 15.465 33.044 15.613 1.00 77.94 102 THR A C 1
ATOM 750 O O . THR A 1 102 ? 15.147 32.689 14.478 1.00 77.94 102 THR A O 1
ATOM 753 N N . ILE A 1 103 ? 16.477 33.889 15.820 1.00 61.97 103 ILE A N 1
ATOM 754 C CA . ILE A 1 103 ? 17.338 34.419 14.757 1.00 61.97 103 ILE A CA 1
ATOM 755 C C . ILE A 1 103 ? 18.173 33.262 14.178 1.00 61.97 103 ILE A C 1
ATOM 757 O O . ILE A 1 103 ? 19.231 32.933 14.701 1.00 61.97 103 ILE A O 1
ATOM 761 N N . GLY A 1 104 ? 17.650 32.626 13.127 1.00 60.47 104 GLY A N 1
ATOM 762 C CA . GLY A 1 104 ? 18.242 31.460 12.467 1.00 60.47 104 GLY A CA 1
ATOM 763 C C . GLY A 1 104 ? 17.182 30.414 12.130 1.00 60.47 104 GLY A C 1
ATOM 764 O O . GLY A 1 104 ? 17.129 29.404 12.804 1.00 60.47 104 GLY A O 1
ATOM 765 N N . THR A 1 105 ? 16.311 30.710 11.153 1.00 77.38 105 THR A N 1
ATOM 766 C CA . THR A 1 105 ? 15.367 29.826 10.408 1.00 77.38 105 THR A CA 1
ATOM 767 C C . THR A 1 105 ? 14.496 28.783 11.131 1.00 77.38 105 THR A C 1
ATOM 769 O O . THR A 1 105 ? 13.620 28.213 10.487 1.00 77.38 105 THR A O 1
ATOM 772 N N . ILE A 1 106 ? 14.665 28.531 12.423 1.00 83.12 106 ILE A N 1
ATOM 773 C CA . ILE A 1 106 ? 13.998 27.457 13.155 1.00 83.12 106 ILE A CA 1
ATOM 774 C C . ILE A 1 106 ? 12.930 28.066 14.044 1.00 83.12 106 ILE A C 1
ATOM 776 O O . ILE A 1 106 ? 13.161 29.033 14.776 1.00 83.12 106 ILE A O 1
ATOM 780 N N . CYS A 1 107 ? 11.745 27.482 13.948 1.00 90.19 107 CYS A N 1
ATOM 781 C CA . CYS A 1 107 ? 10.567 27.885 14.686 1.00 90.19 107 CYS A CA 1
ATOM 782 C C . CYS A 1 107 ? 10.135 26.723 15.575 1.00 90.19 107 CYS A C 1
ATOM 784 O O . CYS A 1 107 ? 9.775 25.656 15.075 1.00 90.19 107 CYS A O 1
ATOM 786 N N . CYS A 1 108 ? 10.159 26.932 16.888 1.00 93.50 108 CYS A N 1
ATOM 787 C CA . CYS A 1 108 ? 9.654 25.969 17.858 1.00 93.50 108 CYS A CA 1
ATOM 788 C C . CYS A 1 108 ? 8.195 26.276 18.174 1.00 93.50 108 CYS A C 1
ATOM 790 O O . CYS A 1 108 ? 7.766 27.420 18.095 1.00 93.50 108 CYS A O 1
ATOM 792 N N . ARG A 1 109 ? 7.398 25.263 18.519 1.00 90.12 109 ARG A N 1
ATOM 793 C CA . ARG A 1 109 ? 6.018 25.491 18.971 1.00 90.12 109 ARG A CA 1
ATOM 794 C C . ARG A 1 109 ? 6.029 26.342 20.249 1.00 90.12 109 ARG A C 1
ATOM 796 O O . ARG A 1 109 ? 6.949 26.198 21.045 1.00 90.12 109 ARG A O 1
ATOM 803 N N . ALA A 1 110 ? 5.027 27.191 20.468 1.00 86.12 110 ALA A N 1
ATOM 804 C CA . ALA A 1 110 ? 4.914 28.001 21.680 1.00 86.12 110 ALA A CA 1
ATOM 805 C C . ALA A 1 110 ? 5.050 27.124 22.939 1.00 86.12 110 ALA A C 1
ATOM 807 O O . ALA A 1 110 ? 4.401 26.081 23.046 1.00 86.12 110 ALA A O 1
ATOM 808 N N . GLY A 1 111 ? 5.932 27.529 23.856 1.00 88.12 111 GLY A N 1
ATOM 809 C CA . GLY A 1 111 ? 6.313 26.760 25.048 1.00 88.12 111 GLY A CA 1
ATOM 810 C C . GLY A 1 111 ? 7.498 25.800 24.858 1.00 88.12 111 GLY A C 1
ATOM 811 O O . GLY A 1 111 ? 8.176 25.483 25.835 1.00 88.12 111 GLY A O 1
ATOM 812 N N . ALA A 1 112 ? 7.818 25.392 23.626 1.00 91.31 112 ALA A N 1
ATOM 813 C CA . ALA A 1 112 ? 9.017 24.612 23.330 1.00 91.31 112 ALA A CA 1
ATOM 814 C C . ALA A 1 112 ? 10.251 25.521 23.198 1.00 91.31 112 ALA A C 1
ATOM 816 O O . ALA A 1 112 ? 10.186 26.631 22.673 1.00 91.31 112 ALA A O 1
ATOM 817 N N . LYS A 1 113 ? 11.401 25.034 23.663 1.00 92.81 113 LYS A N 1
ATOM 818 C CA . LYS A 1 113 ? 12.695 25.724 23.613 1.00 92.81 113 LYS A CA 1
ATOM 819 C C . LYS A 1 113 ? 13.594 25.094 22.558 1.00 92.81 113 LYS A C 1
ATOM 821 O O . LYS A 1 113 ? 13.450 23.917 22.244 1.00 92.81 113 LYS A O 1
ATOM 826 N N . LEU A 1 114 ? 14.565 25.849 22.051 1.00 91.94 114 LEU A N 1
ATOM 827 C CA . LEU A 1 114 ? 15.586 25.284 21.169 1.00 91.94 114 LEU A CA 1
ATOM 828 C C . LEU A 1 114 ? 16.465 24.284 21.905 1.00 91.94 114 LEU A C 1
ATOM 830 O O . LEU A 1 114 ? 16.910 24.525 23.030 1.00 91.94 114 LEU A O 1
ATOM 834 N N . CYS A 1 115 ? 16.742 23.184 21.222 1.00 92.38 115 CYS A N 1
ATOM 835 C CA . CYS A 1 115 ? 17.743 22.212 21.586 1.00 92.38 115 CYS A CA 1
ATOM 836 C C . CYS A 1 115 ? 18.750 22.069 20.446 1.00 92.38 115 CYS A C 1
ATOM 838 O O . CYS A 1 115 ? 18.404 21.632 19.352 1.00 92.38 115 CYS A O 1
ATOM 840 N N . GLY A 1 116 ? 20.010 22.419 20.702 1.00 88.12 116 GLY A N 1
ATOM 841 C CA . GLY A 1 116 ? 21.074 22.354 19.699 1.00 88.12 116 GLY A CA 1
ATOM 842 C C . GLY A 1 116 ? 20.876 23.303 18.515 1.00 88.12 116 GLY A C 1
ATOM 843 O O . GLY A 1 116 ? 20.307 24.382 18.673 1.00 88.12 116 GLY A O 1
ATOM 844 N N . ARG A 1 117 ? 21.412 22.921 17.346 1.00 83.50 117 ARG A N 1
ATOM 845 C CA . ARG A 1 117 ? 21.329 23.746 16.129 1.00 83.50 117 ARG A CA 1
ATOM 846 C C . ARG A 1 117 ? 19.947 23.761 15.506 1.00 83.50 117 ARG A C 1
ATOM 848 O O . ARG A 1 117 ? 19.545 24.840 15.113 1.00 83.50 117 ARG A O 1
ATOM 855 N N . ASP A 1 118 ? 19.262 22.617 15.459 1.00 82.38 118 ASP A N 1
ATOM 856 C CA . ASP A 1 118 ? 18.056 22.433 14.636 1.00 82.38 118 ASP A CA 1
ATOM 857 C C . ASP A 1 118 ? 16.857 21.835 15.401 1.00 82.38 118 ASP A C 1
ATOM 859 O O . ASP A 1 118 ? 15.783 21.648 14.831 1.00 82.38 118 ASP A O 1
ATOM 863 N N . GLY A 1 119 ? 17.018 21.521 16.691 1.00 87.06 119 GLY A N 1
ATOM 864 C CA . GLY A 1 119 ? 16.003 20.838 17.492 1.00 87.06 119 GLY A CA 1
ATOM 865 C C . GLY A 1 119 ? 15.133 21.784 18.317 1.00 87.06 119 GLY A C 1
ATOM 866 O O . GLY A 1 119 ? 15.558 22.861 18.733 1.00 87.06 119 GLY A O 1
ATOM 867 N N . CYS A 1 120 ? 13.918 21.340 18.627 1.00 93.88 120 CYS A N 1
ATOM 868 C CA . CYS A 1 120 ? 13.029 21.959 19.608 1.00 93.88 120 CYS A CA 1
ATOM 869 C C . CYS A 1 120 ? 12.635 20.906 20.644 1.00 93.88 120 CYS A C 1
ATOM 871 O O . CYS A 1 120 ? 12.359 19.767 20.275 1.00 93.88 120 CYS A O 1
ATOM 873 N N . TYR A 1 121 ? 12.576 21.279 21.919 1.00 94.94 121 TYR A N 1
ATOM 874 C CA . TYR A 1 121 ? 12.127 20.398 22.994 1.00 94.94 121 TYR A CA 1
ATOM 875 C C . TYR A 1 121 ? 11.123 21.086 23.905 1.00 94.94 121 TYR A C 1
ATOM 877 O O . TYR A 1 121 ? 11.192 22.293 24.133 1.00 94.94 121 TYR A O 1
ATOM 885 N N . ASP A 1 122 ? 10.208 20.302 24.455 1.00 95.25 122 ASP A N 1
ATOM 886 C CA . ASP A 1 122 ? 9.291 20.760 25.489 1.00 95.25 122 ASP A CA 1
ATOM 887 C C . ASP A 1 122 ? 9.958 20.640 26.876 1.00 95.25 122 ASP A C 1
ATOM 889 O O . ASP A 1 122 ? 10.189 19.525 27.345 1.00 95.25 122 ASP A O 1
ATOM 893 N N . PRO A 1 123 ? 10.267 21.746 27.578 1.00 93.25 123 PRO A N 1
ATOM 894 C CA . PRO A 1 123 ? 10.911 21.689 28.891 1.00 93.25 123 PRO A CA 1
ATOM 895 C C . PRO A 1 123 ? 10.032 21.064 29.992 1.00 93.25 123 PRO A C 1
ATOM 897 O O . PRO A 1 123 ? 10.540 20.730 31.071 1.00 93.25 123 PRO A O 1
ATOM 900 N N . GLU A 1 124 ? 8.723 20.899 29.775 1.00 92.81 124 GLU A N 1
ATOM 901 C CA . GLU A 1 124 ? 7.831 20.242 30.732 1.00 92.81 124 GLU A CA 1
ATOM 902 C C . GLU A 1 124 ? 7.927 18.721 30.667 1.00 92.81 124 GLU A C 1
ATOM 904 O O . GLU A 1 124 ? 7.905 18.073 31.716 1.00 92.81 124 GLU A O 1
ATOM 909 N N . THR A 1 125 ? 8.111 18.154 29.477 1.00 93.06 125 THR A N 1
ATOM 910 C CA . THR A 1 125 ? 8.079 16.700 29.252 1.00 93.06 125 THR A CA 1
ATOM 911 C C . THR A 1 125 ? 9.422 16.120 28.816 1.00 93.06 125 THR A C 1
ATOM 913 O O . THR A 1 125 ? 9.625 14.907 28.900 1.00 93.06 125 THR A O 1
ATOM 916 N N . GLN A 1 126 ? 10.370 16.964 28.410 1.00 95.00 126 GLN A N 1
ATOM 917 C CA . GLN A 1 126 ? 11.634 16.571 27.797 1.00 95.00 126 GLN A CA 1
ATOM 918 C C . GLN A 1 126 ? 12.834 17.332 28.387 1.00 95.00 126 GLN A C 1
ATOM 920 O O . GLN A 1 126 ? 12.706 18.348 29.073 1.00 95.00 126 GLN A O 1
ATOM 925 N N . VAL A 1 127 ? 14.031 16.820 28.117 1.00 93.19 127 VAL A N 1
ATOM 926 C CA . VAL A 1 127 ? 15.327 17.424 28.414 1.00 93.19 127 VAL A CA 1
ATOM 927 C C . VAL A 1 127 ? 16.133 17.518 27.122 1.00 93.19 127 VAL A C 1
ATOM 929 O O . VAL A 1 127 ? 16.164 16.583 26.321 1.00 93.19 127 VAL A O 1
ATOM 932 N N . CYS A 1 128 ? 16.773 18.664 26.907 1.00 93.81 128 CYS A N 1
ATOM 933 C CA . CYS A 1 128 ? 17.630 18.870 25.749 1.00 93.81 128 CYS A CA 1
ATOM 934 C C . CYS A 1 128 ? 18.966 18.144 25.912 1.00 93.81 128 CYS A C 1
ATOM 936 O O . CYS A 1 128 ? 19.664 18.325 26.911 1.00 93.81 128 CYS A O 1
ATOM 938 N N . CYS A 1 129 ? 19.331 17.362 24.901 1.00 90.38 129 CYS A N 1
ATOM 939 C CA . CYS A 1 129 ? 20.437 16.423 24.930 1.00 90.38 129 CYS A CA 1
ATOM 940 C C . CYS A 1 129 ? 21.678 16.947 24.174 1.00 90.38 129 CYS A C 1
ATOM 942 O O . CYS A 1 129 ? 22.246 16.277 23.313 1.00 90.38 129 CYS A O 1
ATOM 944 N N . GLY A 1 130 ? 22.115 18.163 24.536 1.00 83.00 130 GLY A N 1
ATOM 945 C CA . GLY A 1 130 ? 23.356 18.798 24.068 1.00 83.00 130 GLY A CA 1
ATOM 946 C C . GLY A 1 130 ? 23.248 19.595 22.759 1.00 83.00 130 GLY A C 1
ATOM 947 O O . GLY A 1 130 ? 22.169 19.856 22.232 1.00 83.00 130 GLY A O 1
ATOM 948 N N . SER A 1 131 ? 24.404 20.011 22.228 1.00 76.56 131 SER A N 1
ATOM 949 C CA . SER A 1 131 ? 24.522 20.908 21.063 1.00 76.56 131 SER A CA 1
ATOM 950 C C . SER A 1 131 ? 24.054 20.294 19.737 1.00 76.56 131 SER A C 1
ATOM 952 O O . SER A 1 131 ? 23.811 21.031 18.782 1.00 76.56 131 SER A O 1
ATOM 954 N N . SER A 1 132 ? 23.950 18.963 19.664 1.00 75.06 132 SER A N 1
ATOM 955 C CA . SER A 1 132 ? 23.506 18.218 18.477 1.00 75.06 132 SER A CA 1
ATOM 956 C C . SER A 1 132 ? 21.991 18.255 18.267 1.00 75.06 132 SER A C 1
ATOM 958 O O . SER A 1 132 ? 21.526 17.866 17.204 1.00 75.06 132 SER A O 1
ATOM 960 N N . GLY A 1 133 ? 21.224 18.735 19.250 1.00 84.56 133 GLY A N 1
ATOM 961 C CA . GLY A 1 133 ? 19.775 18.910 19.137 1.00 84.56 133 GLY A CA 1
ATOM 962 C C . GLY A 1 133 ? 18.934 17.663 19.384 1.00 84.56 133 GLY A C 1
ATOM 963 O O . GLY A 1 133 ? 17.735 17.681 19.120 1.00 84.56 133 GLY A O 1
ATOM 964 N N . GLY A 1 134 ? 19.533 16.602 19.933 1.00 88.75 134 GLY A N 1
ATOM 965 C CA . GLY A 1 134 ? 18.778 15.453 20.433 1.00 88.75 134 GLY A CA 1
ATOM 966 C C . GLY A 1 134 ? 17.904 15.837 21.626 1.00 88.75 134 GLY A C 1
ATOM 967 O O . GLY A 1 134 ? 18.260 16.717 22.408 1.00 88.75 134 GLY A O 1
ATOM 968 N N . VAL A 1 135 ? 16.768 15.170 21.794 1.00 93.00 135 VAL A N 1
ATOM 969 C CA . VAL A 1 135 ? 15.801 15.465 22.856 1.00 93.00 135 VAL A CA 1
ATOM 970 C C . VAL A 1 135 ? 15.394 14.172 23.539 1.00 93.00 135 VAL A C 1
ATOM 972 O O . VAL A 1 135 ? 15.013 13.217 22.870 1.00 93.00 135 VAL A O 1
ATOM 975 N N . CYS A 1 136 ? 15.445 14.155 24.869 1.00 93.19 136 CYS A N 1
ATOM 976 C CA . CYS A 1 136 ? 15.129 12.982 25.671 1.00 93.19 136 CYS A CA 1
ATOM 977 C C . CYS A 1 136 ? 13.890 13.235 26.537 1.00 93.19 136 CYS A C 1
ATOM 979 O O . CYS A 1 136 ? 13.713 14.336 27.045 1.00 93.19 136 CYS A O 1
ATOM 981 N N . ASN A 1 137 ? 13.029 12.239 26.763 1.00 92.62 137 ASN A N 1
ATOM 982 C CA . ASN A 1 137 ? 11.906 12.398 27.701 1.00 92.62 137 ASN A CA 1
ATOM 983 C C . ASN A 1 137 ? 12.425 12.583 29.140 1.00 92.62 137 ASN A C 1
ATOM 985 O O . ASN A 1 137 ? 13.436 11.981 29.517 1.00 92.62 137 ASN A O 1
ATOM 989 N N . LYS A 1 138 ? 11.730 13.372 29.971 1.00 90.38 138 LYS A N 1
ATOM 990 C CA . LYS A 1 138 ? 12.057 13.504 31.401 1.00 90.38 138 LYS A CA 1
ATOM 991 C C . LYS A 1 138 ? 12.108 12.130 32.069 1.00 90.38 138 LYS A C 1
ATOM 993 O O . LYS A 1 138 ? 11.265 11.273 31.825 1.00 90.38 138 LYS A O 1
ATOM 998 N N . GLY A 1 139 ? 13.124 11.926 32.904 1.00 86.25 139 GLY A N 1
ATOM 999 C CA . GLY A 1 139 ? 13.446 10.620 33.489 1.00 86.25 139 GLY A CA 1
ATOM 1000 C C . GLY A 1 139 ? 14.407 9.774 32.644 1.00 86.25 139 GLY A C 1
ATOM 1001 O O . GLY A 1 139 ? 14.873 8.741 33.117 1.00 86.25 139 GLY A O 1
ATOM 1002 N N . SER A 1 140 ? 14.757 10.217 31.435 1.00 90.38 140 SER A N 1
ATOM 1003 C CA . SER A 1 140 ? 15.884 9.670 30.674 1.00 90.38 140 SER A CA 1
ATOM 1004 C C . SER A 1 140 ? 17.149 10.491 30.940 1.00 90.38 140 SER A C 1
ATOM 1006 O O . SER A 1 140 ? 17.091 11.709 31.110 1.00 90.38 140 SER A O 1
ATOM 1008 N N . VAL A 1 141 ? 18.298 9.827 30.970 1.00 86.94 141 VAL A N 1
ATOM 1009 C CA . VAL A 1 141 ? 19.616 10.449 30.997 1.00 86.94 141 VAL A CA 1
ATOM 1010 C C . VAL A 1 141 ? 20.094 10.631 29.567 1.00 86.94 141 VAL A C 1
ATOM 1012 O O . VAL A 1 141 ? 20.093 9.712 28.747 1.00 86.94 141 VAL A O 1
ATOM 1015 N N . CYS A 1 142 ? 20.511 11.857 29.297 1.00 88.12 142 CYS A N 1
ATOM 1016 C CA . CYS A 1 142 ? 21.153 12.248 28.069 1.00 88.12 142 CYS A CA 1
ATOM 1017 C C . CYS A 1 142 ? 22.511 11.546 27.938 1.00 88.12 142 CYS A C 1
ATOM 1019 O O . CYS A 1 142 ? 23.431 11.802 28.718 1.00 88.12 142 CYS A O 1
ATOM 1021 N N . ALA A 1 143 ? 22.626 10.660 26.957 1.00 81.44 143 ALA A N 1
ATOM 1022 C CA . ALA A 1 143 ? 23.881 10.043 26.581 1.00 81.44 143 ALA A CA 1
ATOM 1023 C C . ALA A 1 143 ? 24.372 10.703 25.279 1.00 81.44 143 ALA A C 1
ATOM 1025 O O . ALA A 1 143 ? 23.564 11.155 24.470 1.00 81.44 143 ALA A O 1
ATOM 1026 N N . GLY A 1 144 ? 25.689 10.877 25.118 1.00 77.81 144 GLY A N 1
ATOM 1027 C CA . GLY A 1 144 ? 26.281 11.685 24.038 1.00 77.81 144 GLY A CA 1
ATOM 1028 C C . GLY A 1 144 ? 25.736 11.381 22.629 1.00 77.81 144 GLY A C 1
ATOM 1029 O O . GLY A 1 144 ? 25.202 10.309 22.380 1.00 77.81 144 GLY A O 1
ATOM 1030 N N . ALA A 1 145 ? 25.874 12.346 21.711 1.00 73.06 145 ALA A N 1
ATOM 1031 C CA . ALA A 1 145 ? 25.319 12.318 20.345 1.00 73.06 145 ALA A CA 1
ATOM 1032 C C . ALA A 1 145 ? 23.779 12.386 20.233 1.00 73.06 145 ALA A C 1
ATOM 1034 O O . ALA A 1 145 ? 23.236 12.220 19.146 1.00 73.06 145 ALA A O 1
ATOM 1035 N N . GLY A 1 146 ? 23.072 12.742 21.311 1.00 75.31 146 GLY A N 1
ATOM 1036 C CA . GLY A 1 146 ? 21.625 12.986 21.275 1.00 75.31 146 GLY A CA 1
ATOM 1037 C C . GLY A 1 146 ? 20.761 11.755 21.564 1.00 75.31 146 GLY A C 1
ATOM 1038 O O . GLY A 1 146 ? 19.559 11.799 21.313 1.00 75.31 146 GLY A O 1
ATOM 1039 N N . LEU A 1 147 ? 21.344 10.684 22.109 1.00 84.25 147 LEU A N 1
ATOM 1040 C CA . LEU A 1 147 ? 20.618 9.483 22.517 1.00 84.25 147 LEU A CA 1
ATOM 1041 C C . LEU A 1 147 ? 20.072 9.568 23.943 1.00 84.25 147 LEU A C 1
ATOM 1043 O O . LEU A 1 147 ? 20.631 10.211 24.835 1.00 84.25 147 LEU A O 1
ATOM 1047 N N . CYS A 1 148 ? 18.965 8.858 24.155 1.00 91.62 148 CYS A N 1
ATOM 1048 C CA . CYS A 1 148 ? 18.219 8.835 25.407 1.00 91.62 148 CYS A CA 1
ATOM 1049 C C . CYS A 1 148 ? 18.373 7.467 26.071 1.00 91.62 148 CYS A C 1
ATOM 1051 O O . CYS A 1 148 ? 17.847 6.478 25.562 1.00 91.62 148 CYS A O 1
ATOM 1053 N N . CYS A 1 149 ? 19.021 7.400 27.231 1.00 93.25 149 CYS A N 1
ATOM 1054 C CA . CYS A 1 149 ? 19.010 6.195 28.057 1.00 93.25 149 CYS A CA 1
ATOM 1055 C C . CYS A 1 149 ? 18.014 6.354 29.205 1.00 93.25 149 CYS A C 1
ATOM 1057 O O . CYS A 1 149 ? 17.910 7.429 29.781 1.00 93.25 149 CYS A O 1
ATOM 1059 N N . LEU A 1 150 ? 17.291 5.299 29.588 1.00 90.44 150 LEU A N 1
ATOM 1060 C CA . LEU A 1 150 ? 16.478 5.334 30.815 1.00 90.44 150 LEU A CA 1
ATOM 1061 C C . LEU A 1 150 ? 17.360 5.628 32.040 1.00 90.44 150 LEU A C 1
ATOM 1063 O O . LEU A 1 150 ? 18.532 5.245 32.060 1.00 90.44 150 LEU A O 1
ATOM 1067 N N . SER A 1 151 ? 16.804 6.284 33.064 1.00 87.88 151 SER A N 1
ATOM 1068 C CA . SER A 1 151 ? 17.533 6.560 34.309 1.00 87.88 151 SER A CA 1
ATOM 1069 C C . SER A 1 151 ? 18.211 5.306 34.867 1.00 87.88 151 SER A C 1
ATOM 1071 O O . SER A 1 151 ? 17.614 4.232 34.900 1.00 87.88 151 SER A O 1
ATOM 1073 N N . GLY A 1 152 ? 19.471 5.444 35.284 1.00 86.94 152 GLY A N 1
ATOM 1074 C CA . GLY A 1 152 ? 20.307 4.335 35.755 1.00 86.94 152 GLY A CA 1
ATOM 1075 C C . GLY A 1 152 ? 21.082 3.600 34.655 1.00 86.94 152 GLY A C 1
ATOM 1076 O O . GLY A 1 152 ? 22.083 2.960 34.964 1.00 86.94 152 GLY A O 1
ATOM 1077 N N . ARG A 1 153 ? 20.708 3.744 33.376 1.00 91.50 153 ARG A N 1
ATOM 1078 C CA . ARG A 1 153 ? 21.433 3.133 32.251 1.00 91.50 153 ARG A CA 1
ATOM 1079 C C . ARG A 1 153 ? 22.570 4.019 31.742 1.00 91.50 153 ARG A C 1
ATOM 1081 O O . ARG A 1 153 ? 22.533 5.242 31.862 1.00 91.50 153 ARG A O 1
ATOM 1088 N N . ARG A 1 154 ? 23.591 3.389 31.159 1.00 89.00 154 ARG A N 1
ATOM 1089 C CA . ARG A 1 154 ? 24.771 4.037 30.563 1.00 89.00 154 ARG A CA 1
ATOM 1090 C C . ARG A 1 154 ? 24.860 3.727 29.075 1.00 89.00 154 ARG A C 1
ATOM 1092 O O . ARG A 1 154 ? 24.351 2.701 28.635 1.00 89.00 154 ARG A O 1
ATOM 1099 N N . LEU A 1 155 ? 25.527 4.594 28.316 1.00 88.25 155 LEU A N 1
ATOM 1100 C CA . LEU A 1 155 ? 25.791 4.348 26.899 1.00 88.25 155 LEU A CA 1
ATOM 1101 C C . LEU A 1 155 ? 26.770 3.176 26.739 1.00 88.25 155 LEU A C 1
ATOM 1103 O O . LEU A 1 155 ? 27.765 3.090 27.463 1.00 88.25 155 LEU A O 1
ATOM 1107 N N . CYS A 1 156 ? 26.493 2.303 25.781 1.00 88.31 156 CYS A N 1
ATOM 1108 C CA . CYS A 1 156 ? 27.411 1.306 25.267 1.00 88.31 156 CYS A CA 1
ATOM 1109 C C . CYS A 1 156 ? 27.479 1.430 23.745 1.00 88.31 156 CYS A C 1
ATOM 1111 O O . CYS A 1 156 ? 26.477 1.226 23.073 1.00 88.31 156 CYS A O 1
ATOM 1113 N N . GLY A 1 157 ? 28.641 1.777 23.197 1.00 83.31 157 GLY A N 1
ATOM 1114 C CA . GLY A 1 157 ? 28.750 2.075 21.767 1.00 83.31 157 GLY A CA 1
ATOM 1115 C C . GLY A 1 157 ? 28.124 3.420 21.391 1.00 83.31 157 GLY A C 1
ATOM 1116 O O . GLY A 1 157 ? 28.030 4.316 22.231 1.00 83.31 157 GLY A O 1
ATOM 1117 N N . LEU A 1 158 ? 27.759 3.575 20.116 1.00 77.75 158 LEU A N 1
ATOM 1118 C CA . LEU A 1 158 ? 27.238 4.835 19.578 1.00 77.75 158 LEU A CA 1
ATOM 1119 C C . LEU A 1 158 ? 25.741 5.022 19.809 1.00 77.75 158 LEU A C 1
ATOM 1121 O O . LEU A 1 158 ? 25.317 6.166 19.810 1.00 77.75 158 LEU A O 1
ATOM 1125 N N . ASP A 1 159 ? 24.970 3.951 20.003 1.00 81.44 159 ASP A N 1
ATOM 1126 C CA . ASP A 1 159 ? 23.503 3.968 19.955 1.00 81.44 159 ASP A CA 1
ATOM 1127 C C . ASP A 1 159 ? 22.804 3.024 20.953 1.00 81.44 159 ASP A C 1
ATOM 1129 O O . ASP A 1 159 ? 21.573 2.983 20.999 1.00 81.44 159 ASP A O 1
ATOM 1133 N N . HIS A 1 160 ? 23.541 2.314 21.815 1.00 86.06 160 HIS A N 1
ATOM 1134 C CA . HIS A 1 160 ? 22.940 1.407 22.795 1.00 86.06 160 HIS A CA 1
ATOM 1135 C C . HIS A 1 160 ? 23.051 1.907 24.235 1.00 86.06 160 HIS A C 1
ATOM 1137 O O . HIS A 1 160 ? 23.998 2.581 24.635 1.00 86.06 160 HIS A O 1
ATOM 1143 N N . CYS A 1 161 ? 22.068 1.526 25.050 1.00 91.19 161 CYS A N 1
ATOM 1144 C CA . CYS A 1 161 ? 22.046 1.773 26.486 1.00 91.19 161 CYS A CA 1
ATOM 1145 C C . CYS A 1 161 ? 22.048 0.439 27.227 1.00 91.19 161 CYS A C 1
ATOM 1147 O O . CYS A 1 161 ? 21.234 -0.435 26.927 1.00 91.19 161 CYS A O 1
ATOM 1149 N N . TYR A 1 162 ? 22.899 0.305 28.236 1.00 91.88 162 TYR A N 1
ATOM 1150 C CA . TYR A 1 162 ? 22.967 -0.877 29.089 1.00 91.88 162 TYR A CA 1
ATOM 1151 C C . TYR A 1 162 ? 22.706 -0.510 30.541 1.00 91.88 162 TYR A C 1
ATOM 1153 O O . TYR A 1 162 ? 22.982 0.612 30.970 1.00 91.88 162 TYR A O 1
ATOM 1161 N N . ASP A 1 163 ? 22.156 -1.453 31.295 1.00 93.12 163 ASP A N 1
ATOM 1162 C CA . ASP A 1 163 ? 21.991 -1.295 32.735 1.00 93.12 163 ASP A CA 1
ATOM 1163 C C . ASP A 1 163 ? 23.250 -1.813 33.450 1.00 93.12 163 ASP A C 1
ATOM 1165 O O . ASP A 1 163 ? 23.450 -3.028 33.482 1.00 93.12 163 ASP A O 1
ATOM 1169 N N . PRO A 1 164 ? 24.105 -0.946 34.023 1.00 91.31 164 PRO A N 1
ATOM 1170 C CA . PRO A 1 164 ? 25.337 -1.373 34.682 1.00 91.31 164 PRO A CA 1
ATOM 1171 C C . PRO A 1 164 ? 25.100 -2.263 35.912 1.00 91.31 164 PRO A C 1
ATOM 1173 O O . PRO A 1 164 ? 26.048 -2.882 36.388 1.00 91.31 164 PRO A O 1
ATOM 1176 N N . SER A 1 165 ? 23.870 -2.344 36.438 1.00 91.44 165 SER A N 1
ATOM 1177 C CA . SER A 1 165 ? 23.527 -3.242 37.544 1.00 91.44 165 SER A CA 1
ATOM 1178 C C . SER A 1 165 ? 23.361 -4.699 37.108 1.00 91.44 165 SER A C 1
ATOM 1180 O O . SER A 1 165 ? 23.591 -5.598 37.914 1.00 91.44 165 SER A O 1
ATOM 1182 N N . PHE A 1 166 ? 22.991 -4.948 35.849 1.00 90.81 166 PHE A N 1
ATOM 1183 C CA . PHE A 1 166 ? 22.719 -6.301 35.337 1.00 90.81 166 PHE A CA 1
ATOM 1184 C C . PHE A 1 166 ? 23.580 -6.678 34.137 1.00 90.81 166 PHE A C 1
ATOM 1186 O O . PHE A 1 166 ? 23.677 -7.852 33.780 1.00 90.81 166 PHE A O 1
ATOM 1193 N N . GLN A 1 167 ? 24.201 -5.690 33.500 1.00 93.00 167 GLN A N 1
ATOM 1194 C CA . GLN A 1 167 ? 24.905 -5.838 32.243 1.00 93.00 167 GLN A CA 1
ATOM 1195 C C . GLN A 1 167 ? 26.248 -5.111 32.277 1.00 93.00 167 GLN A C 1
ATOM 1197 O O . GLN A 1 167 ? 26.436 -4.128 32.990 1.00 93.00 167 GLN A O 1
ATOM 1202 N N . LYS A 1 168 ? 27.177 -5.556 31.438 1.00 92.19 168 LYS A N 1
ATOM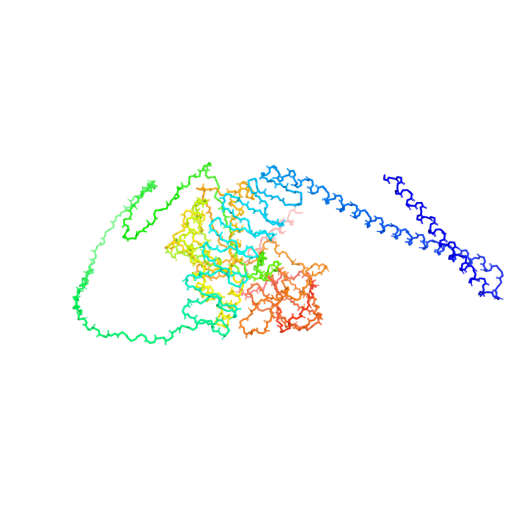 1203 C CA . LYS A 1 168 ? 28.386 -4.812 31.084 1.00 92.19 168 LYS A CA 1
ATOM 1204 C C . LYS A 1 168 ? 28.405 -4.519 29.592 1.00 92.19 168 LYS A C 1
ATOM 1206 O O . LYS A 1 168 ? 27.896 -5.307 28.796 1.00 92.19 168 LYS A O 1
ATOM 1211 N N . CYS A 1 169 ? 28.998 -3.387 29.234 1.00 91.69 169 CYS A N 1
ATOM 1212 C CA . CYS A 1 169 ? 29.181 -2.984 27.848 1.00 91.69 169 CYS A CA 1
ATOM 1213 C C . CYS A 1 169 ? 30.317 -3.778 27.188 1.00 91.69 169 CYS A C 1
ATOM 1215 O O . CYS A 1 169 ? 31.419 -3.837 27.733 1.00 91.69 169 CYS A O 1
ATOM 1217 N N . CYS A 1 170 ? 30.053 -4.349 26.015 1.00 89.44 170 CYS A N 1
ATOM 1218 C CA . CYS A 1 170 ? 31.031 -5.003 25.157 1.00 89.44 170 CYS A CA 1
ATOM 1219 C C . CYS A 1 170 ? 31.334 -4.077 23.977 1.00 89.44 170 CYS A C 1
ATOM 1221 O O . CYS A 1 170 ? 30.482 -3.835 23.129 1.00 89.44 170 CYS A O 1
ATOM 1223 N N . THR A 1 171 ? 32.544 -3.518 23.946 1.00 75.38 171 THR A N 1
ATOM 1224 C CA . THR A 1 171 ? 32.959 -2.517 22.947 1.00 75.38 171 THR A CA 1
ATOM 1225 C C . THR A 1 171 ? 33.533 -3.120 21.660 1.00 75.38 171 THR A C 1
ATOM 1227 O O . THR A 1 171 ? 33.916 -2.367 20.770 1.00 75.38 171 THR A O 1
ATOM 1230 N N . SER A 1 172 ? 33.601 -4.450 21.543 1.00 62.72 172 SER A N 1
ATOM 1231 C CA . SER A 1 172 ? 34.123 -5.164 20.371 1.00 62.72 172 SER A CA 1
ATOM 1232 C C . SER A 1 172 ? 33.144 -6.244 19.888 1.00 62.72 172 SER A C 1
ATOM 1234 O O . SER A 1 172 ? 32.988 -7.292 20.513 1.00 62.72 172 SER A O 1
ATOM 1236 N N . GLY A 1 173 ? 32.470 -5.992 18.761 1.00 58.69 173 GLY A N 1
ATOM 1237 C CA . GLY A 1 173 ? 31.604 -6.969 18.091 1.00 58.69 173 GLY A CA 1
ATOM 1238 C C . GLY A 1 173 ? 30.429 -6.351 17.333 1.00 58.69 173 GLY A C 1
ATOM 1239 O O . GLY A 1 173 ? 30.047 -5.216 17.590 1.00 58.69 173 GLY A O 1
ATOM 1240 N N . THR A 1 174 ? 29.855 -7.098 16.387 1.00 53.84 174 THR A N 1
ATOM 1241 C CA . THR A 1 174 ? 28.807 -6.615 15.464 1.00 53.84 174 THR A CA 1
ATOM 1242 C C . THR A 1 174 ? 27.376 -6.990 15.871 1.00 53.84 174 THR A C 1
ATOM 1244 O O . THR A 1 174 ? 26.442 -6.522 15.229 1.00 53.84 174 THR A O 1
ATOM 1247 N N . PHE A 1 175 ? 27.173 -7.826 16.903 1.00 58.69 175 PHE A N 1
ATOM 1248 C CA . PHE A 1 175 ? 25.850 -8.423 17.175 1.00 58.69 175 PHE A CA 1
ATOM 1249 C C . PHE A 1 175 ? 25.348 -8.362 18.633 1.00 58.69 175 PHE A C 1
ATOM 1251 O O . PHE A 1 175 ? 24.137 -8.418 18.832 1.00 58.69 175 PHE A O 1
ATOM 1258 N N . SER A 1 176 ? 26.210 -8.208 19.652 1.00 71.44 176 SER A N 1
ATOM 1259 C CA . SER A 1 176 ? 25.773 -8.020 21.051 1.00 71.44 176 SER A CA 1
ATOM 1260 C C . SER A 1 176 ? 26.634 -6.991 21.784 1.00 71.44 176 SER A C 1
ATOM 1262 O O . SER A 1 176 ? 27.787 -7.251 22.125 1.00 71.44 176 SER A O 1
ATOM 1264 N N . TRP A 1 177 ? 26.055 -5.821 22.055 1.00 81.44 177 TRP A N 1
ATOM 1265 C CA . TRP A 1 177 ? 26.727 -4.714 22.746 1.00 81.44 177 TRP A CA 1
ATOM 1266 C C . TRP A 1 177 ? 26.725 -4.865 24.265 1.00 81.44 177 TRP A C 1
ATOM 1268 O O . TRP A 1 177 ? 27.476 -4.187 24.957 1.00 81.44 177 TRP A O 1
ATOM 1278 N N . THR A 1 178 ? 25.894 -5.742 24.824 1.00 87.69 178 THR A N 1
ATOM 1279 C CA . THR A 1 178 ? 25.823 -5.940 26.272 1.00 87.69 178 THR A CA 1
ATOM 1280 C C . THR A 1 178 ? 25.816 -7.423 26.604 1.00 87.69 178 THR A C 1
ATOM 1282 O O . THR A 1 178 ? 25.199 -8.225 25.907 1.00 87.69 178 THR A O 1
ATOM 1285 N N . CYS A 1 179 ? 26.515 -7.794 27.673 1.00 88.12 179 CYS A N 1
ATOM 1286 C CA . CYS A 1 179 ? 26.432 -9.124 28.273 1.00 88.12 179 CYS A CA 1
ATOM 1287 C C . CYS A 1 179 ? 25.972 -8.991 29.722 1.00 88.12 179 CYS A C 1
ATOM 1289 O O . CYS A 1 179 ? 26.190 -7.947 30.338 1.00 88.12 179 CYS A O 1
ATOM 1291 N N . GLY A 1 180 ? 25.374 -10.046 30.286 1.00 87.38 180 GLY A N 1
ATOM 1292 C CA . GLY A 1 180 ? 25.145 -10.118 31.731 1.00 87.38 180 GLY A CA 1
ATOM 1293 C C . GLY A 1 180 ? 26.452 -9.897 32.501 1.00 87.38 180 GLY A C 1
ATOM 1294 O O . GLY A 1 180 ? 27.526 -10.227 31.994 1.00 87.38 180 GLY A O 1
ATOM 1295 N N . THR A 1 181 ? 26.384 -9.332 33.706 1.00 86.69 181 THR A N 1
ATOM 1296 C CA . THR A 1 181 ? 27.571 -9.020 34.532 1.00 86.69 181 THR A CA 1
ATOM 1297 C C . THR A 1 181 ? 28.537 -10.204 34.680 1.00 86.69 181 THR A C 1
ATOM 1299 O O . THR A 1 181 ? 29.752 -10.004 34.633 1.00 86.69 181 THR A O 1
ATOM 1302 N N . GLU A 1 182 ? 28.013 -11.432 34.762 1.00 83.62 182 GLU A N 1
ATOM 1303 C CA . GLU A 1 182 ? 28.792 -12.672 34.907 1.00 83.62 182 GLU A CA 1
ATOM 1304 C C . GLU A 1 182 ? 29.359 -13.243 33.592 1.00 83.62 182 GLU A C 1
ATOM 1306 O O . GLU A 1 182 ? 30.294 -14.039 33.622 1.00 83.62 182 GLU A O 1
ATOM 1311 N N . ALA A 1 183 ? 28.847 -12.841 32.425 1.00 80.62 183 ALA A N 1
ATOM 1312 C CA . ALA A 1 183 ? 29.263 -13.398 31.133 1.00 80.62 183 ALA A CA 1
ATOM 1313 C C . ALA A 1 183 ? 30.416 -12.589 30.531 1.00 80.62 183 ALA A C 1
ATOM 1315 O O . ALA A 1 183 ? 30.313 -11.375 30.422 1.00 80.62 183 ALA A O 1
ATOM 1316 N N . THR A 1 184 ? 31.528 -13.200 30.126 1.00 82.75 184 THR A N 1
ATOM 1317 C CA . THR A 1 184 ? 32.647 -12.522 29.438 1.00 82.75 184 THR A CA 1
ATOM 1318 C C . THR A 1 184 ? 32.254 -12.073 28.026 1.00 82.75 184 THR A C 1
ATOM 1320 O O . THR A 1 184 ? 31.592 -12.815 27.308 1.00 82.75 184 THR A O 1
ATOM 1323 N N . CYS A 1 185 ? 32.662 -10.864 27.615 1.00 81.88 185 CYS A N 1
ATOM 1324 C CA . CYS A 1 185 ? 32.513 -10.432 26.222 1.00 81.88 185 CYS A CA 1
ATOM 1325 C C . CYS A 1 185 ? 33.462 -11.287 25.368 1.00 81.88 185 CYS A C 1
ATOM 1327 O O . CYS A 1 185 ? 34.678 -11.169 25.523 1.00 81.88 185 CYS A O 1
ATOM 1329 N N . GLY A 1 186 ? 32.930 -12.187 24.541 1.00 75.88 186 GLY A N 1
ATOM 1330 C CA . GLY A 1 186 ? 33.733 -12.949 23.585 1.00 75.88 186 GLY A CA 1
ATOM 1331 C C . GLY A 1 186 ? 34.032 -12.115 22.343 1.00 75.88 186 GLY A C 1
ATOM 1332 O O . GLY A 1 186 ? 33.232 -11.259 21.972 1.00 75.88 186 GLY A O 1
ATOM 1333 N N . GLU A 1 187 ? 35.151 -12.372 21.670 1.00 67.38 187 GLU A N 1
ATOM 1334 C CA . GLU A 1 187 ? 35.375 -11.842 20.322 1.00 67.38 187 GLU A CA 1
ATOM 1335 C C . GLU A 1 187 ? 34.702 -12.755 19.277 1.00 67.38 187 GLU A C 1
ATOM 1337 O O . GLU A 1 187 ? 34.870 -13.973 19.373 1.00 67.38 187 GLU A O 1
ATOM 1342 N N . PRO A 1 188 ? 33.949 -12.227 18.285 1.00 57.69 188 PRO A N 1
ATOM 1343 C CA . PRO A 1 188 ? 33.598 -10.830 18.023 1.00 57.69 188 PRO A CA 1
ATOM 1344 C C . PRO A 1 188 ? 32.143 -10.523 18.449 1.00 57.69 188 PRO A C 1
ATOM 1346 O O . PRO A 1 188 ? 31.230 -10.472 17.625 1.00 57.69 188 PRO A O 1
ATOM 1349 N N . GLY A 1 189 ? 31.904 -10.302 19.743 1.00 58.75 189 GLY A N 1
ATOM 1350 C CA . GLY A 1 189 ? 30.616 -9.837 20.275 1.00 58.75 189 GLY A CA 1
ATOM 1351 C C . GLY A 1 189 ? 29.603 -10.918 20.639 1.00 58.75 189 GLY A C 1
ATOM 1352 O O . GLY A 1 189 ? 28.409 -10.633 20.664 1.00 58.75 189 GLY A O 1
ATOM 1353 N N . THR A 1 190 ? 30.027 -12.153 20.909 1.00 64.88 190 THR A N 1
ATOM 1354 C CA . THR A 1 190 ? 29.126 -13.181 21.456 1.00 64.88 190 THR A CA 1
ATOM 1355 C C . THR A 1 190 ? 29.205 -13.198 22.979 1.00 64.88 190 THR A C 1
ATOM 1357 O O . THR A 1 190 ? 30.304 -13.208 23.533 1.00 64.88 190 THR A O 1
ATOM 1360 N N . CYS A 1 191 ? 28.057 -13.262 23.656 1.00 71.25 191 CYS A N 1
ATOM 1361 C CA . CYS A 1 191 ? 27.982 -13.605 25.076 1.00 71.25 191 CYS A CA 1
ATOM 1362 C C . CYS A 1 191 ? 27.802 -15.129 25.182 1.00 71.25 191 CYS A C 1
ATOM 1364 O O . CYS A 1 191 ? 26.664 -15.596 25.074 1.00 71.25 191 CYS A O 1
ATOM 1366 N N . PRO A 1 192 ? 28.869 -15.937 25.334 1.00 66.44 192 PRO A N 1
ATOM 1367 C CA . PRO A 1 192 ? 28.689 -17.358 25.585 1.00 66.44 192 PRO A CA 1
ATOM 1368 C C . PRO A 1 192 ? 27.923 -17.510 26.901 1.00 66.44 192 PRO A C 1
ATOM 1370 O O . PRO A 1 192 ? 28.341 -16.999 27.943 1.00 66.44 192 PRO A O 1
ATOM 1373 N N . LEU A 1 193 ? 26.773 -18.183 26.850 1.00 54.38 193 LEU A N 1
ATOM 1374 C CA . LEU A 1 193 ? 26.101 -18.640 28.059 1.00 54.38 193 LEU A CA 1
ATOM 1375 C C . LEU A 1 193 ? 27.105 -19.508 28.817 1.00 54.38 193 LEU A C 1
ATOM 1377 O O . LEU A 1 193 ? 27.628 -20.473 28.263 1.00 54.38 193 LEU A O 1
ATOM 1381 N N . SER A 1 194 ? 27.394 -19.129 30.061 1.00 47.31 194 SER A N 1
ATOM 1382 C CA . SER A 1 194 ? 28.155 -19.947 30.999 1.00 47.31 194 SER A CA 1
ATOM 1383 C C . SER A 1 194 ? 27.559 -21.355 31.003 1.00 47.31 194 SER A C 1
ATOM 1385 O O . SER A 1 194 ? 26.464 -21.579 31.517 1.00 47.31 194 SER A O 1
ATOM 1387 N N . THR A 1 195 ? 28.259 -22.314 30.399 1.00 43.66 195 THR A N 1
ATOM 1388 C CA . THR A 1 195 ? 27.964 -23.737 30.542 1.00 43.66 195 THR A CA 1
ATOM 1389 C C . THR A 1 195 ? 28.479 -24.191 31.905 1.00 43.66 195 THR A C 1
ATOM 1391 O O . THR A 1 195 ? 29.412 -24.986 31.992 1.00 43.66 195 THR A O 1
ATOM 1394 N N . SER A 1 196 ? 27.916 -23.659 32.990 1.00 39.38 196 SER A N 1
ATOM 1395 C CA . SER A 1 196 ? 28.013 -24.309 34.289 1.00 39.38 196 SER A CA 1
ATOM 1396 C C . SER A 1 196 ? 26.878 -25.326 34.373 1.00 39.38 196 SER A C 1
ATOM 1398 O O . SER A 1 196 ? 25.697 -25.004 34.483 1.00 39.38 196 SER A O 1
ATOM 1400 N N . THR A 1 197 ? 27.250 -26.595 34.239 1.00 39.16 197 THR A N 1
ATOM 1401 C CA . THR A 1 197 ? 26.407 -27.753 34.532 1.00 39.16 197 THR A CA 1
ATOM 1402 C C . THR A 1 197 ? 25.815 -27.622 35.934 1.00 39.16 197 THR A C 1
ATOM 1404 O O . THR A 1 197 ? 26.489 -27.890 36.927 1.00 39.16 197 THR A O 1
ATOM 1407 N N . TRP A 1 198 ? 24.547 -27.225 36.011 1.00 29.42 198 TRP A N 1
ATOM 1408 C CA . TRP A 1 198 ? 23.724 -27.385 37.202 1.00 29.42 198 TRP A CA 1
ATOM 1409 C C . TRP A 1 198 ? 23.215 -28.826 37.253 1.00 29.42 198 TRP A C 1
ATOM 1411 O O . TRP A 1 198 ? 22.248 -29.188 36.585 1.00 29.42 198 TRP A O 1
ATOM 1421 N N . THR A 1 199 ? 23.868 -29.666 38.049 1.00 34.75 199 THR A N 1
ATOM 1422 C CA . THR A 1 199 ? 23.300 -30.935 38.513 1.00 34.75 199 THR A CA 1
ATOM 1423 C C . THR A 1 199 ? 22.306 -30.648 39.637 1.00 34.75 199 THR A C 1
ATOM 1425 O O . THR A 1 199 ? 22.692 -30.312 40.755 1.00 34.75 199 THR A O 1
ATOM 1428 N N . LEU A 1 200 ? 21.008 -30.782 39.349 1.00 30.30 200 LEU A N 1
ATOM 1429 C CA . LEU A 1 200 ? 19.960 -30.806 40.372 1.00 30.30 200 LEU A CA 1
ATOM 1430 C C . LEU A 1 200 ? 19.812 -32.227 40.954 1.00 30.30 200 LEU A C 1
ATOM 1432 O O . LEU A 1 200 ? 19.795 -33.191 40.183 1.00 30.30 200 LEU A O 1
ATOM 1436 N N . PRO A 1 201 ? 19.667 -32.386 42.285 1.00 34.25 201 PRO A N 1
ATOM 1437 C CA . PRO A 1 201 ? 19.408 -33.678 42.901 1.00 34.25 201 PRO A CA 1
ATOM 1438 C C . PRO A 1 201 ? 17.967 -34.120 42.631 1.00 34.25 201 PRO A C 1
ATOM 1440 O O . PRO A 1 201 ? 17.014 -33.352 42.764 1.00 34.25 201 PRO A O 1
ATOM 1443 N N . THR A 1 202 ? 17.818 -35.388 42.268 1.00 33.91 202 THR A N 1
ATOM 1444 C CA . THR A 1 202 ? 16.543 -36.074 42.075 1.00 33.91 202 THR A CA 1
ATOM 1445 C C . THR A 1 202 ? 15.877 -36.321 43.427 1.00 33.91 202 THR A C 1
ATOM 1447 O O . THR A 1 202 ? 16.339 -37.150 44.208 1.00 33.91 202 THR A O 1
ATOM 1450 N N . THR A 1 203 ? 14.753 -35.651 43.685 1.00 33.59 203 THR A N 1
ATOM 1451 C CA . THR A 1 203 ? 13.835 -36.027 44.768 1.00 33.59 203 THR A CA 1
ATOM 1452 C C . THR A 1 203 ? 12.525 -36.504 44.159 1.00 33.59 203 THR A C 1
ATOM 1454 O O . THR A 1 203 ? 11.745 -35.729 43.607 1.00 33.59 203 THR A O 1
ATOM 1457 N N . THR A 1 204 ? 12.299 -37.810 44.249 1.00 36.03 204 THR A N 1
ATOM 1458 C CA . THR A 1 204 ? 11.085 -38.506 43.828 1.00 36.03 204 THR A CA 1
ATOM 1459 C C . THR A 1 204 ? 9.890 -38.030 44.655 1.00 36.03 204 THR A C 1
ATOM 1461 O O . THR A 1 204 ? 9.893 -38.158 45.879 1.00 36.03 204 THR A O 1
ATOM 1464 N N . ARG A 1 205 ? 8.838 -37.523 44.004 1.00 28.72 205 ARG A N 1
ATOM 1465 C CA . ARG A 1 205 ? 7.527 -37.322 44.635 1.00 28.72 205 ARG A CA 1
ATOM 1466 C C . ARG A 1 205 ? 6.440 -37.890 43.730 1.00 28.72 205 ARG A C 1
ATOM 1468 O O . ARG A 1 205 ? 6.203 -37.391 42.636 1.00 28.72 205 ARG A O 1
ATOM 1475 N N . SER A 1 206 ? 5.815 -38.964 44.198 1.00 33.31 206 SER A N 1
ATOM 1476 C CA . SER A 1 206 ? 4.706 -39.653 43.546 1.00 33.31 206 SER A CA 1
ATOM 1477 C C . SER A 1 206 ? 3.485 -38.733 43.460 1.00 33.31 206 SER A C 1
ATOM 1479 O O . SER A 1 206 ? 3.028 -38.224 44.484 1.00 33.31 206 SER A O 1
ATOM 1481 N N . VAL A 1 207 ? 2.948 -38.537 42.254 1.00 29.45 207 VAL A N 1
ATOM 1482 C CA . VAL A 1 207 ? 1.658 -37.872 42.024 1.00 29.45 207 VAL A CA 1
ATOM 1483 C C . VAL A 1 207 ? 0.649 -38.927 41.583 1.00 29.45 207 VAL A C 1
ATOM 1485 O O . VAL A 1 207 ? 0.839 -39.610 40.580 1.00 29.45 207 VAL A O 1
ATOM 1488 N N . LEU A 1 208 ? -0.407 -39.065 42.383 1.00 31.56 208 LEU A N 1
ATOM 1489 C CA . LEU A 1 208 ? -1.581 -39.886 42.120 1.00 31.56 208 LEU A CA 1
ATOM 1490 C C . LEU A 1 208 ? -2.372 -39.254 40.962 1.00 31.56 208 LEU A C 1
ATOM 1492 O O . LEU A 1 208 ? -2.837 -38.120 41.077 1.00 31.56 208 LEU A O 1
ATOM 1496 N N . VAL A 1 209 ? -2.503 -39.973 39.848 1.00 29.88 209 VAL A N 1
ATOM 1497 C CA . VAL A 1 209 ? -3.328 -39.567 38.703 1.00 29.88 209 VAL A CA 1
ATOM 1498 C C . VAL A 1 209 ? -4.749 -40.075 38.931 1.00 29.88 209 VAL A C 1
ATOM 1500 O O . VAL A 1 209 ? -4.993 -41.278 38.884 1.00 29.88 209 VAL A O 1
ATOM 1503 N N . THR A 1 210 ? -5.686 -39.158 39.163 1.00 29.23 210 THR A N 1
ATOM 1504 C CA . THR A 1 210 ? -7.126 -39.442 39.124 1.00 29.23 210 THR A CA 1
ATOM 1505 C C . THR A 1 210 ? -7.624 -39.197 37.702 1.00 29.23 210 THR A C 1
ATOM 1507 O O . THR A 1 210 ? -7.667 -38.058 37.240 1.00 29.23 210 THR A O 1
ATOM 1510 N N . THR A 1 211 ? -7.981 -40.264 36.994 1.00 30.92 211 THR A N 1
ATOM 1511 C CA . THR A 1 211 ? -8.657 -40.219 35.693 1.00 30.92 211 THR A CA 1
ATOM 1512 C C . THR A 1 211 ? -10.160 -40.034 35.893 1.00 30.92 211 THR A C 1
ATOM 1514 O O . THR A 1 211 ? -10.832 -40.898 36.452 1.00 30.92 211 THR A O 1
ATOM 1517 N N . THR A 1 212 ? -10.703 -38.919 35.404 1.00 29.50 212 THR A N 1
ATOM 1518 C CA . THR A 1 212 ? -12.153 -38.705 35.303 1.00 29.50 212 THR A CA 1
ATOM 1519 C C . THR A 1 212 ? -12.576 -38.950 33.857 1.00 29.50 212 THR A C 1
ATOM 1521 O O . THR A 1 212 ? -12.234 -38.179 32.963 1.00 29.50 212 THR A O 1
ATOM 1524 N N . SER A 1 213 ? -13.288 -40.050 33.625 1.00 29.78 213 SER A N 1
ATOM 1525 C CA . SER A 1 213 ? -13.837 -40.427 32.320 1.00 29.78 213 SER A CA 1
ATOM 1526 C C . SER A 1 213 ? -15.136 -39.666 32.051 1.00 29.78 213 SER A C 1
ATOM 1528 O O . SER A 1 213 ? -16.100 -39.806 32.802 1.00 29.78 213 SER A O 1
ATOM 1530 N N . THR A 1 214 ? -15.189 -38.890 30.969 1.00 31.75 214 THR A N 1
ATOM 1531 C CA . THR A 1 214 ? -16.414 -38.221 30.507 1.00 31.75 214 THR A CA 1
ATOM 1532 C C . THR A 1 214 ? -17.109 -39.099 29.465 1.00 31.75 214 THR A C 1
ATOM 1534 O O . THR A 1 214 ? -16.593 -39.310 28.371 1.00 31.75 214 THR A O 1
ATOM 1537 N N . THR A 1 215 ? -18.278 -39.634 29.813 1.00 30.50 215 THR A N 1
ATOM 1538 C CA . THR A 1 215 ? -19.167 -40.412 28.938 1.00 30.50 215 THR A CA 1
ATOM 1539 C C . THR A 1 215 ? -19.936 -39.512 27.968 1.00 30.50 215 THR A C 1
ATOM 1541 O O . THR A 1 215 ? -20.730 -38.672 28.391 1.00 30.50 215 THR A O 1
ATOM 1544 N N . THR A 1 216 ? -19.751 -39.728 26.666 1.00 31.62 216 THR A N 1
ATOM 1545 C CA . THR A 1 216 ? -20.529 -39.105 25.585 1.00 31.62 216 THR A CA 1
ATOM 1546 C C . THR A 1 216 ? -21.795 -39.927 25.329 1.00 31.62 216 THR A C 1
ATOM 1548 O O . THR A 1 216 ? -21.707 -41.086 24.931 1.00 31.62 216 THR A O 1
ATOM 1551 N N . SER A 1 217 ? -22.976 -39.346 25.557 1.00 32.12 217 SER A N 1
ATOM 1552 C CA . SER A 1 217 ? -24.262 -39.970 25.213 1.00 32.12 217 SER A CA 1
ATOM 1553 C C . SER A 1 217 ? -24.649 -39.609 23.778 1.00 32.12 217 SER A C 1
ATOM 1555 O O . SER A 1 217 ? -24.899 -38.445 23.472 1.00 32.12 217 SER A O 1
ATOM 1557 N N . ALA A 1 218 ? -24.687 -40.611 22.900 1.00 33.59 218 ALA A N 1
ATOM 1558 C CA . ALA A 1 218 ? -25.249 -40.508 21.559 1.00 33.59 218 ALA A CA 1
ATOM 1559 C C . ALA A 1 218 ? -26.781 -40.600 21.643 1.00 33.59 218 ALA A C 1
ATOM 1561 O O . ALA A 1 218 ? -27.310 -41.537 22.237 1.00 33.59 218 ALA A O 1
ATOM 1562 N N . THR A 1 219 ? -27.490 -39.631 21.058 1.00 32.56 219 THR A N 1
ATOM 1563 C CA . THR A 1 219 ? -28.954 -39.673 20.932 1.00 32.56 219 THR A CA 1
ATOM 1564 C C . THR A 1 219 ? -29.306 -40.011 19.490 1.00 32.56 219 THR A C 1
ATOM 1566 O O . THR A 1 219 ? -29.021 -39.246 18.573 1.00 32.56 219 THR A O 1
ATOM 1569 N N . THR A 1 220 ? -29.889 -41.188 19.309 1.00 34.41 220 THR A N 1
ATOM 1570 C CA . THR A 1 220 ? -30.381 -41.737 18.045 1.00 34.41 220 THR A CA 1
ATOM 1571 C C . THR A 1 220 ? -31.785 -41.193 17.783 1.00 34.41 220 THR A C 1
ATOM 1573 O O . THR A 1 220 ? -32.688 -41.427 18.584 1.00 34.41 220 THR A O 1
ATOM 1576 N N . SER A 1 221 ? -31.997 -40.484 16.675 1.00 33.09 221 SER A N 1
ATOM 1577 C CA . SER A 1 221 ? -33.327 -40.070 16.213 1.00 33.09 221 SER A CA 1
ATOM 1578 C C . SER A 1 221 ? -33.762 -40.932 15.027 1.00 33.09 221 SER A C 1
ATOM 1580 O O . SER A 1 221 ? -33.212 -40.876 13.931 1.00 33.09 221 SER A O 1
ATOM 1582 N N . THR A 1 222 ? -34.757 -41.773 15.293 1.00 32.59 222 THR A N 1
ATOM 1583 C CA . THR A 1 222 ? -35.468 -42.637 14.350 1.00 32.59 222 THR A CA 1
ATOM 1584 C C . THR A 1 222 ? -36.410 -41.841 13.451 1.00 32.59 222 THR A C 1
ATOM 1586 O O . THR A 1 222 ? -37.246 -41.077 13.932 1.00 32.59 222 THR A O 1
ATOM 1589 N N . THR A 1 223 ? -36.319 -42.084 12.148 1.00 36.28 223 THR A N 1
ATOM 1590 C CA . THR A 1 223 ? -37.274 -41.684 11.111 1.00 36.28 223 THR A CA 1
ATOM 1591 C C . THR A 1 223 ? -38.416 -42.697 10.991 1.00 36.28 223 THR A C 1
ATOM 1593 O O . THR A 1 223 ? -38.190 -43.906 10.969 1.00 36.28 223 THR A O 1
ATOM 1596 N N . SER A 1 224 ? -39.650 -42.212 10.835 1.00 28.77 224 SER A N 1
ATOM 1597 C CA . SER A 1 224 ? -40.732 -42.968 10.189 1.00 28.77 224 SER A CA 1
ATOM 1598 C C . SER A 1 224 ? -41.746 -42.027 9.514 1.00 28.77 224 SER A C 1
ATOM 1600 O O . SER A 1 224 ? -41.839 -40.871 9.932 1.00 28.77 224 SER A O 1
ATOM 1602 N N . PRO A 1 225 ? -42.453 -42.470 8.452 1.00 52.53 225 PRO A N 1
ATOM 1603 C CA . PRO A 1 225 ? -42.973 -41.580 7.417 1.00 52.53 225 PRO A CA 1
ATOM 1604 C C . PRO A 1 225 ? -44.511 -41.470 7.357 1.00 52.53 225 PRO A C 1
ATOM 1606 O O . PRO A 1 225 ? -45.240 -42.238 7.978 1.00 52.53 225 PRO A O 1
ATOM 1609 N N . ASN A 1 226 ? -44.939 -40.570 6.460 1.00 35.69 226 ASN A N 1
ATOM 1610 C CA . ASN A 1 226 ? -46.268 -40.361 5.867 1.00 35.69 226 ASN A CA 1
ATOM 1611 C C . ASN A 1 226 ? -47.282 -39.539 6.675 1.00 35.69 226 ASN A C 1
ATOM 1613 O O . ASN A 1 226 ? -47.731 -39.938 7.742 1.00 35.69 226 ASN A O 1
ATOM 1617 N N . THR A 1 227 ? -47.785 -38.456 6.070 1.00 31.83 227 THR A N 1
ATOM 1618 C CA . THR A 1 227 ? -49.106 -38.451 5.403 1.00 31.83 227 THR A CA 1
ATOM 1619 C C . THR A 1 227 ? -49.324 -37.109 4.698 1.00 31.83 227 THR A C 1
ATOM 1621 O O . THR A 1 227 ? -49.094 -36.043 5.262 1.00 31.83 227 THR A O 1
ATOM 1624 N N . ALA A 1 228 ? -49.753 -37.180 3.440 1.00 41.41 228 ALA A N 1
ATOM 1625 C CA . ALA A 1 228 ? -50.172 -36.046 2.632 1.00 41.41 228 ALA A CA 1
ATOM 1626 C C . ALA A 1 228 ? -51.534 -35.500 3.097 1.00 41.41 228 ALA A C 1
ATOM 1628 O O . ALA A 1 228 ? -52.452 -36.275 3.364 1.00 41.41 228 ALA A O 1
ATOM 1629 N N . SER A 1 229 ? -51.705 -34.178 3.099 1.00 35.06 229 SER A N 1
ATOM 1630 C CA . SER A 1 229 ? -52.998 -33.555 2.797 1.00 35.06 229 SER A CA 1
ATOM 1631 C C . SER A 1 229 ? -52.843 -32.107 2.353 1.00 35.06 229 SER A C 1
ATOM 1633 O O . SER A 1 229 ? -52.119 -31.302 2.929 1.00 35.06 229 SER A O 1
ATOM 1635 N N . THR A 1 230 ? -53.561 -31.844 1.276 1.00 39.50 230 THR A N 1
ATOM 1636 C CA . THR A 1 230 ? -53.744 -30.622 0.510 1.00 39.50 230 THR A CA 1
ATOM 1637 C C . THR A 1 230 ? -54.638 -29.634 1.258 1.00 39.50 230 THR A C 1
ATOM 1639 O O . THR A 1 230 ? -55.722 -30.031 1.679 1.00 39.50 230 THR A O 1
ATOM 1642 N N . THR A 1 231 ? -54.289 -28.344 1.341 1.00 32.06 231 THR A N 1
ATOM 1643 C CA . THR A 1 231 ? -55.294 -27.257 1.335 1.00 32.06 231 THR A CA 1
ATOM 1644 C C . THR A 1 231 ? -54.696 -25.907 0.930 1.00 32.06 231 THR A C 1
ATOM 1646 O O . THR A 1 231 ? -53.515 -25.624 1.106 1.00 32.06 231 THR A O 1
ATOM 1649 N N . THR A 1 232 ? -55.569 -25.121 0.322 1.00 34.06 232 THR A N 1
ATOM 1650 C CA . THR A 1 232 ? -55.393 -23.976 -0.567 1.00 34.06 232 THR A CA 1
ATOM 1651 C C . THR A 1 232 ? -55.299 -22.631 0.171 1.00 34.06 232 THR A C 1
ATOM 1653 O O . THR A 1 232 ? -55.942 -22.444 1.196 1.00 34.06 232 THR A O 1
ATOM 1656 N N . SER A 1 233 ? -54.585 -21.677 -0.448 1.00 35.44 233 SER A N 1
ATOM 1657 C CA . SER A 1 233 ? -54.804 -20.211 -0.467 1.00 35.44 233 SER A CA 1
ATOM 1658 C C . SER A 1 233 ? -55.052 -19.438 0.838 1.00 35.44 233 SER A C 1
ATOM 1660 O O . SER A 1 233 ? -56.128 -19.538 1.416 1.00 35.44 233 SER A O 1
ATOM 1662 N N . THR A 1 234 ? -54.204 -18.444 1.130 1.00 30.53 234 THR A N 1
ATOM 1663 C CA . THR A 1 234 ? -54.616 -17.020 1.096 1.00 30.53 234 THR A CA 1
ATOM 1664 C C . THR A 1 234 ? -53.415 -16.079 1.180 1.00 30.53 234 THR A C 1
ATOM 1666 O O . THR A 1 234 ? -52.542 -16.213 2.032 1.00 30.53 234 THR A O 1
ATOM 1669 N N . SER A 1 235 ? -53.392 -15.107 0.273 1.00 46.56 235 SER A N 1
ATOM 1670 C CA . SER A 1 235 ? -52.466 -13.982 0.250 1.00 46.56 235 SER A CA 1
ATOM 1671 C C . SER A 1 235 ? -52.829 -12.995 1.359 1.00 46.56 235 SER A C 1
ATOM 1673 O O . SER A 1 235 ? -53.945 -12.480 1.372 1.00 46.56 235 SER A O 1
ATOM 1675 N N . ALA A 1 236 ? -51.888 -12.685 2.249 1.00 36.28 236 ALA A N 1
ATOM 1676 C CA . ALA A 1 236 ? -51.992 -11.532 3.134 1.00 36.28 236 ALA A CA 1
ATOM 1677 C C . ALA A 1 236 ? -50.619 -10.871 3.289 1.00 36.28 236 ALA A C 1
ATOM 1679 O O . ALA A 1 236 ? -49.651 -11.467 3.755 1.00 36.28 236 ALA A O 1
ATOM 1680 N N . SER A 1 237 ? -50.575 -9.625 2.828 1.00 47.59 237 SER A N 1
ATOM 1681 C CA . SER A 1 237 ? -49.490 -8.669 2.981 1.00 47.59 237 SER A CA 1
ATOM 1682 C C . SER A 1 237 ? -49.329 -8.306 4.457 1.00 47.59 237 SER A C 1
ATOM 1684 O O . SER A 1 237 ? -50.260 -7.769 5.052 1.00 47.59 237 SER A O 1
ATOM 1686 N N . SER A 1 238 ? -48.142 -8.544 5.016 1.00 32.41 238 SER A N 1
ATOM 1687 C CA . SER A 1 238 ? -47.783 -8.121 6.371 1.00 32.41 238 SER A CA 1
ATOM 1688 C C . SER A 1 238 ? -46.432 -7.420 6.343 1.00 32.41 238 SER A C 1
ATOM 1690 O O . SER A 1 238 ? -45.391 -8.032 6.117 1.00 32.41 238 SER A O 1
ATOM 1692 N N . THR A 1 239 ? -46.476 -6.111 6.564 1.00 37.53 239 THR A N 1
ATOM 1693 C CA . THR A 1 239 ? -45.338 -5.227 6.808 1.00 37.53 239 THR A CA 1
ATOM 1694 C C . THR A 1 239 ? -44.555 -5.724 8.024 1.00 37.53 239 THR A C 1
ATOM 1696 O O . THR A 1 239 ? -45.064 -5.698 9.143 1.00 37.53 239 THR A O 1
ATOM 1699 N N . ILE A 1 240 ? -43.318 -6.181 7.817 1.00 33.84 240 ILE A N 1
ATOM 1700 C CA . ILE A 1 240 ? -42.403 -6.539 8.905 1.00 33.84 240 ILE A CA 1
ATOM 1701 C C . ILE A 1 240 ? -41.643 -5.275 9.310 1.00 33.84 240 ILE A C 1
ATOM 1703 O O . ILE A 1 240 ? -40.722 -4.833 8.628 1.00 33.84 240 ILE A O 1
ATOM 1707 N N . THR A 1 241 ? -42.045 -4.691 10.435 1.00 30.53 241 THR A N 1
ATOM 1708 C CA . THR A 1 241 ? -41.241 -3.716 11.173 1.00 30.53 241 THR A CA 1
ATOM 1709 C C . THR A 1 241 ? -40.130 -4.476 11.890 1.00 30.53 241 THR A C 1
ATOM 1711 O O . THR A 1 241 ? -40.374 -5.157 12.885 1.00 30.53 241 THR A O 1
ATOM 1714 N N . THR A 1 242 ? -38.902 -4.387 11.382 1.00 31.38 242 THR A N 1
ATOM 1715 C CA . THR A 1 242 ? -37.722 -4.993 12.009 1.00 31.38 242 THR A CA 1
ATOM 1716 C C . THR A 1 242 ? -37.296 -4.148 13.210 1.00 31.38 242 THR A C 1
ATOM 1718 O O . THR A 1 242 ? -36.491 -3.227 13.098 1.00 31.38 242 THR A O 1
ATOM 1721 N N . THR A 1 243 ? -37.859 -4.432 14.383 1.00 31.44 243 THR A N 1
ATOM 1722 C CA . THR A 1 243 ? -37.336 -3.922 15.653 1.00 31.44 243 THR A CA 1
ATOM 1723 C C . THR A 1 243 ? -36.116 -4.759 16.029 1.00 31.44 243 THR A C 1
ATOM 1725 O O . THR A 1 243 ? -36.233 -5.932 16.371 1.00 31.44 243 THR A O 1
ATOM 1728 N N . SER A 1 244 ? -34.927 -4.170 15.929 1.00 33.12 244 SER A N 1
ATOM 1729 C CA . SER A 1 244 ? -33.667 -4.780 16.354 1.00 33.12 244 SER A CA 1
ATOM 1730 C C . SER A 1 244 ? -33.632 -4.904 17.879 1.00 33.12 244 SER A C 1
ATOM 1732 O O . SER A 1 244 ? -33.285 -3.957 18.584 1.00 33.12 244 SER A O 1
ATOM 1734 N N . THR A 1 245 ? -34.023 -6.070 18.392 1.00 28.33 245 THR A N 1
ATOM 1735 C CA . THR A 1 245 ? -33.878 -6.438 19.801 1.00 28.33 245 THR A CA 1
ATOM 1736 C C . THR A 1 245 ? -32.443 -6.893 20.057 1.00 28.33 245 THR A C 1
ATOM 1738 O O . THR A 1 245 ? -32.005 -7.939 19.575 1.00 28.33 245 THR A O 1
ATOM 1741 N N . THR A 1 246 ? -31.698 -6.089 20.813 1.00 38.44 246 THR A N 1
ATOM 1742 C CA . THR A 1 246 ? -30.353 -6.401 21.305 1.00 38.44 246 THR A CA 1
ATOM 1743 C C . THR A 1 246 ? -30.423 -7.640 22.195 1.00 38.44 246 THR A C 1
ATOM 1745 O O . THR A 1 246 ? -30.810 -7.560 23.358 1.00 38.44 246 THR A O 1
ATOM 1748 N N . THR A 1 247 ? -30.090 -8.803 21.640 1.00 30.86 247 THR A N 1
ATOM 1749 C CA . THR A 1 247 ? -30.022 -10.053 22.401 1.00 30.86 247 THR A CA 1
ATOM 1750 C C . THR A 1 247 ? -28.604 -10.186 22.939 1.00 30.86 247 THR A C 1
ATOM 1752 O O . THR A 1 247 ? -27.659 -10.425 22.191 1.00 30.86 247 THR A O 1
ATOM 1755 N N . SER A 1 248 ? -28.442 -9.961 24.240 1.00 36.88 248 SER A N 1
ATOM 1756 C CA . SER A 1 248 ? -27.190 -10.139 24.970 1.00 36.88 248 SER A CA 1
ATOM 1757 C C . SER A 1 248 ? -26.889 -11.630 25.140 1.00 36.88 248 SER A C 1
ATOM 1759 O O . SER A 1 248 ? -27.259 -12.264 26.126 1.00 36.88 248 SER A O 1
ATOM 1761 N N . THR A 1 249 ? -26.195 -12.213 24.165 1.00 36.47 249 THR A N 1
ATOM 1762 C CA . THR A 1 249 ? -25.576 -13.534 24.310 1.00 36.47 249 THR A CA 1
ATOM 1763 C C . THR A 1 249 ? -24.477 -13.477 25.367 1.00 36.47 249 THR A C 1
ATOM 1765 O O . THR A 1 249 ? -23.457 -12.812 25.203 1.00 36.47 249 THR A O 1
ATOM 1768 N N . THR A 1 250 ? -24.695 -14.191 26.465 1.00 37.88 250 THR A N 1
ATOM 1769 C CA . THR A 1 250 ? -23.748 -14.378 27.565 1.00 37.88 250 THR A CA 1
ATOM 1770 C C . THR A 1 250 ? -22.622 -15.305 27.094 1.00 37.88 250 THR A C 1
ATOM 1772 O O . THR A 1 250 ? -22.777 -16.524 27.055 1.00 37.88 250 THR A O 1
ATOM 1775 N N . SER A 1 251 ? -21.486 -14.736 26.680 1.00 36.59 251 SER A N 1
ATOM 1776 C CA . SER A 1 251 ? -20.295 -15.498 26.290 1.00 36.59 251 SER A CA 1
ATOM 1777 C C . SER A 1 251 ? -19.423 -15.838 27.503 1.00 36.59 251 SER A C 1
ATOM 1779 O O . SER A 1 251 ? -19.105 -14.978 28.323 1.00 36.59 251 SER A O 1
ATOM 1781 N N . ARG A 1 252 ? -19.001 -17.103 27.578 1.00 37.62 252 ARG A N 1
ATOM 1782 C CA . ARG A 1 252 ? -18.036 -17.671 28.534 1.00 37.62 252 ARG A CA 1
ATOM 1783 C C . ARG A 1 252 ? -16.770 -16.808 28.709 1.00 37.62 252 ARG A C 1
ATOM 1785 O O . ARG A 1 252 ? -15.968 -16.704 27.791 1.00 37.62 252 ARG A O 1
ATOM 1792 N N . GLY A 1 253 ? -16.554 -16.314 29.930 1.00 38.81 253 GLY A N 1
ATOM 1793 C CA . GLY A 1 253 ? -15.301 -16.434 30.698 1.00 38.81 253 GLY A CA 1
ATOM 1794 C C . GLY A 1 253 ? -13.984 -15.844 30.175 1.00 38.81 253 GLY A C 1
ATOM 1795 O O . GLY A 1 253 ? -12.952 -16.148 30.764 1.00 38.81 253 GLY A O 1
ATOM 1796 N N . GLY A 1 254 ? -13.970 -15.032 29.119 1.00 44.31 254 GLY A N 1
ATOM 1797 C CA . GLY A 1 254 ? -12.807 -14.213 28.766 1.00 44.31 254 GLY A CA 1
ATOM 1798 C C . GLY A 1 254 ? -12.891 -12.861 29.469 1.00 44.31 254 GLY A C 1
ATOM 1799 O O . GLY A 1 254 ? -13.932 -12.213 29.410 1.00 44.31 254 GLY A O 1
ATOM 1800 N N . THR A 1 255 ? -11.824 -12.411 30.129 1.00 43.97 255 THR A N 1
ATOM 1801 C CA . THR A 1 255 ? -11.713 -11.037 30.641 1.00 43.97 255 THR A CA 1
ATOM 1802 C C . THR A 1 255 ? -11.634 -10.066 29.460 1.00 43.97 255 THR A C 1
ATOM 1804 O O . THR A 1 255 ? -10.551 -9.626 29.075 1.00 43.97 255 THR A O 1
ATOM 1807 N N . THR A 1 256 ? -12.766 -9.767 28.826 1.00 61.72 256 THR A N 1
ATOM 1808 C CA . THR A 1 256 ? -12.865 -8.699 27.832 1.00 61.72 256 THR A CA 1
ATOM 1809 C C . THR A 1 256 ? -12.604 -7.390 28.553 1.00 61.72 256 THR A C 1
ATOM 1811 O O . THR A 1 256 ? -13.447 -6.929 29.322 1.00 61.72 256 THR A O 1
ATOM 1814 N N . LYS A 1 257 ? -11.416 -6.814 28.342 1.00 78.38 257 LYS A N 1
ATOM 1815 C CA . LYS A 1 257 ? -11.141 -5.439 28.754 1.00 78.38 257 LYS A CA 1
ATOM 1816 C C . LYS A 1 257 ? -12.243 -4.551 28.194 1.00 78.38 257 LYS A C 1
ATOM 1818 O O . LYS A 1 257 ? -12.509 -4.560 26.991 1.00 78.38 257 LYS A O 1
ATOM 1823 N N . GLU A 1 258 ? -12.882 -3.801 29.075 1.00 84.12 258 GLU A N 1
ATOM 1824 C CA . GLU A 1 258 ? -13.871 -2.818 28.670 1.00 84.12 258 GLU A CA 1
ATOM 1825 C C . GLU A 1 258 ? -13.179 -1.727 27.844 1.00 84.12 258 GLU A C 1
ATOM 1827 O O . GLU A 1 258 ? -12.095 -1.254 28.196 1.00 84.12 258 GLU A O 1
ATOM 1832 N N . ARG A 1 259 ? -13.767 -1.367 26.699 1.00 88.44 259 ARG A N 1
ATOM 1833 C CA . ARG A 1 259 ? -13.200 -0.335 25.825 1.00 88.44 259 ARG A CA 1
ATOM 1834 C C . ARG A 1 259 ? -13.359 1.025 26.523 1.00 88.44 259 ARG A C 1
ATOM 1836 O O . ARG A 1 259 ? -14.491 1.399 26.813 1.00 88.44 259 ARG A O 1
ATOM 1843 N N . PRO A 1 260 ? -12.290 1.815 26.726 1.00 92.00 260 PRO A N 1
ATOM 1844 C CA . PRO A 1 260 ? -12.370 3.096 27.436 1.00 92.00 260 PRO A CA 1
ATOM 1845 C C . PRO A 1 260 ? -12.963 4.235 26.586 1.00 92.00 260 PRO A C 1
ATOM 1847 O O . PRO A 1 260 ? -13.003 5.380 27.028 1.00 92.00 260 PRO A O 1
ATOM 1850 N N . CYS A 1 261 ? -13.376 3.957 25.347 1.00 93.50 261 CYS A N 1
ATOM 1851 C CA . CYS A 1 261 ? -13.815 4.964 24.388 1.00 93.50 261 CYS A CA 1
ATOM 1852 C C . CYS A 1 261 ? -15.341 5.031 24.294 1.00 93.50 261 CYS A C 1
ATOM 1854 O O . CYS A 1 261 ? -16.000 4.030 24.013 1.00 93.50 261 CYS A O 1
ATOM 1856 N N . THR A 1 262 ? -15.899 6.234 24.426 1.00 95.25 262 THR A N 1
ATOM 1857 C CA . THR A 1 262 ? -17.316 6.493 24.147 1.00 95.25 262 THR A CA 1
ATOM 1858 C C . THR A 1 262 ? -17.599 6.343 22.656 1.00 95.25 262 THR A C 1
ATOM 1860 O O . THR A 1 262 ? -16.907 6.947 21.835 1.00 95.25 262 THR A O 1
ATOM 1863 N N . ILE A 1 263 ? -18.635 5.579 22.301 1.00 96.00 263 ILE A N 1
ATOM 1864 C CA . ILE A 1 263 ? -19.071 5.420 20.909 1.00 96.00 263 ILE A CA 1
ATOM 1865 C C . ILE A 1 263 ? -19.539 6.789 20.374 1.00 96.00 263 ILE A C 1
ATOM 1867 O O . ILE A 1 263 ? -20.498 7.353 20.907 1.00 96.00 263 ILE A O 1
ATOM 1871 N N . PRO A 1 264 ? -18.884 7.350 19.343 1.00 94.44 264 PRO A N 1
ATOM 1872 C CA . PRO A 1 264 ? -19.284 8.619 18.762 1.00 94.44 264 PRO A CA 1
ATOM 1873 C C . PRO A 1 264 ? -20.620 8.466 18.029 1.00 94.44 264 PRO A C 1
ATOM 1875 O O . PRO A 1 264 ? -20.849 7.494 17.313 1.00 94.44 264 PRO A O 1
ATOM 1878 N N . THR A 1 265 ? -21.491 9.459 18.188 1.00 93.31 265 THR A N 1
ATOM 1879 C CA . THR A 1 265 ? -22.717 9.594 17.392 1.00 93.31 265 THR A CA 1
ATOM 1880 C C . THR A 1 265 ? -22.479 10.673 16.336 1.00 93.31 265 THR A C 1
ATOM 1882 O O . THR A 1 265 ? -22.002 11.753 16.700 1.00 93.31 265 THR A O 1
ATOM 1885 N N . PRO A 1 266 ? -22.778 10.422 15.050 1.00 89.88 266 PRO A N 1
ATOM 1886 C CA . PRO A 1 266 ? -22.579 11.422 14.010 1.00 89.88 266 PRO A CA 1
ATOM 1887 C C . PRO A 1 266 ? -23.483 12.635 14.266 1.00 89.88 266 PRO A C 1
ATOM 1889 O O . PRO A 1 266 ? -24.694 12.495 14.445 1.00 89.88 266 PRO A O 1
ATOM 1892 N N . ASN A 1 267 ? -22.889 13.829 14.308 1.00 86.94 267 ASN A N 1
ATOM 1893 C CA . ASN A 1 267 ? -23.610 15.094 14.414 1.00 86.94 267 ASN A CA 1
ATOM 1894 C C . ASN A 1 267 ? -22.995 16.124 13.447 1.00 86.94 267 ASN A C 1
ATOM 1896 O O . ASN A 1 267 ? -21.850 16.538 13.670 1.00 86.94 267 ASN A O 1
ATOM 1900 N N . PRO A 1 268 ? -23.719 16.550 12.392 1.00 89.38 268 PRO A N 1
ATOM 1901 C CA . PRO A 1 268 ? -25.103 16.188 12.038 1.00 89.38 268 PRO A CA 1
ATOM 1902 C C . PRO A 1 268 ? -25.264 14.721 11.581 1.00 89.38 268 PRO A C 1
ATOM 1904 O O . PRO A 1 268 ? -24.260 14.044 11.350 1.00 89.38 268 PRO A O 1
ATOM 1907 N N . PRO A 1 269 ? -26.508 14.213 11.436 1.00 92.50 269 PRO A N 1
ATOM 1908 C CA . PRO A 1 269 ? -26.756 12.913 10.822 1.00 92.50 269 PRO A CA 1
ATOM 1909 C C . PRO A 1 269 ? -26.100 12.821 9.443 1.00 92.50 269 PRO A C 1
ATOM 1911 O O . PRO A 1 269 ? -26.188 13.746 8.634 1.00 92.50 269 PRO A O 1
ATOM 1914 N N . GLN A 1 270 ? -25.459 11.689 9.175 1.00 93.69 270 GLN A N 1
ATOM 1915 C CA . GLN A 1 270 ? -24.756 11.470 7.922 1.00 93.69 270 GLN A CA 1
ATOM 1916 C C . GLN A 1 270 ? -25.730 11.436 6.739 1.00 93.69 270 GLN A C 1
ATOM 1918 O O . GLN A 1 270 ? -26.654 10.625 6.709 1.00 93.69 270 GLN A O 1
ATOM 1923 N N . THR A 1 271 ? -25.484 12.270 5.731 1.00 92.44 271 THR A N 1
ATOM 1924 C CA . THR A 1 271 ? -26.288 12.318 4.497 1.00 92.44 271 THR A CA 1
ATOM 1925 C C . THR A 1 271 ? -25.676 11.518 3.347 1.00 92.44 271 THR A C 1
ATOM 1927 O O . THR A 1 271 ? -26.391 11.116 2.432 1.00 92.44 271 THR A O 1
ATOM 1930 N N . LYS A 1 272 ? -24.360 11.266 3.384 1.00 94.88 272 LYS A N 1
ATOM 1931 C CA . LYS A 1 272 ? -23.614 10.551 2.341 1.00 94.88 272 LYS A CA 1
ATOM 1932 C C . LYS A 1 272 ? -22.603 9.592 2.962 1.00 94.88 272 LYS A C 1
ATOM 1934 O O . LYS A 1 272 ? -21.739 10.012 3.730 1.00 94.88 272 LYS A O 1
ATOM 1939 N N . THR A 1 273 ? -22.677 8.317 2.587 1.00 97.12 273 THR A N 1
ATOM 1940 C CA . THR A 1 273 ? -21.667 7.306 2.930 1.00 97.12 273 THR A CA 1
ATOM 1941 C C . THR A 1 273 ? -20.532 7.340 1.916 1.00 97.12 273 THR A C 1
ATOM 1943 O O . THR A 1 273 ? -20.742 7.105 0.727 1.00 97.12 273 THR A O 1
ATOM 1946 N N . GLN A 1 274 ? -19.324 7.645 2.384 1.00 96.50 274 GLN A N 1
ATOM 1947 C CA . GLN A 1 274 ? -18.135 7.691 1.535 1.00 96.50 274 GLN A CA 1
ATOM 1948 C C . GLN A 1 274 ? -17.610 6.280 1.263 1.00 96.50 274 GLN A C 1
ATOM 1950 O O . GLN A 1 274 ? -17.704 5.407 2.125 1.00 96.50 274 GLN A O 1
ATOM 1955 N N . THR A 1 275 ? -17.040 6.059 0.077 1.00 96.81 275 THR A N 1
ATOM 1956 C CA . THR A 1 275 ? -16.368 4.799 -0.276 1.00 96.81 275 THR A CA 1
ATOM 1957 C C . THR A 1 275 ? -14.869 5.036 -0.423 1.00 96.81 275 THR A C 1
ATOM 1959 O O . THR A 1 275 ? -14.440 5.782 -1.300 1.00 96.81 275 THR A O 1
ATOM 1962 N N . ILE A 1 276 ? -14.070 4.374 0.410 1.00 96.00 276 ILE A N 1
ATOM 1963 C CA . ILE A 1 276 ? -12.611 4.349 0.325 1.00 96.00 276 ILE A CA 1
ATOM 1964 C C . ILE A 1 276 ? -12.218 3.120 -0.491 1.00 96.00 276 ILE A C 1
ATOM 1966 O O . ILE A 1 276 ? -12.403 1.983 -0.051 1.00 96.00 276 ILE A O 1
ATOM 1970 N N . SER A 1 277 ? -11.692 3.353 -1.691 1.00 94.19 277 SER A N 1
ATOM 1971 C CA . SER A 1 277 ? -11.294 2.276 -2.597 1.00 94.19 277 SER A CA 1
ATOM 1972 C C . SER A 1 277 ? -9.809 1.953 -2.464 1.00 94.19 277 SER A C 1
ATOM 1974 O O . SER A 1 277 ? -8.961 2.841 -2.551 1.00 94.19 277 SER A O 1
ATOM 1976 N N . PHE A 1 278 ? -9.501 0.672 -2.308 1.00 93.56 278 PHE A N 1
ATOM 1977 C CA . PHE A 1 278 ? -8.156 0.119 -2.339 1.00 93.56 278 PHE A CA 1
ATOM 1978 C C . PHE A 1 278 ? -8.010 -0.698 -3.618 1.00 93.56 278 PHE A C 1
ATOM 1980 O O . PHE A 1 278 ? -8.471 -1.834 -3.707 1.00 93.56 278 PHE A O 1
ATOM 1987 N N . ALA A 1 279 ? -7.394 -0.089 -4.627 1.00 90.38 279 ALA A N 1
ATOM 1988 C CA . ALA A 1 279 ? -7.073 -0.780 -5.862 1.00 90.38 279 ALA A CA 1
ATOM 1989 C C . ALA A 1 279 ? -5.803 -1.612 -5.675 1.00 90.38 279 ALA A C 1
ATOM 1991 O O . ALA A 1 279 ? -4.785 -1.101 -5.194 1.00 90.38 279 ALA A O 1
ATOM 1992 N N . TYR A 1 280 ? -5.862 -2.881 -6.063 1.00 86.62 280 TYR A N 1
ATOM 1993 C CA . TYR A 1 280 ? -4.676 -3.706 -6.200 1.00 86.62 280 TYR A CA 1
ATOM 1994 C C . TYR A 1 280 ? -3.749 -3.119 -7.263 1.00 86.62 280 TYR A C 1
ATOM 1996 O O . TYR A 1 280 ? -4.197 -2.664 -8.315 1.00 86.62 280 TYR A O 1
ATOM 2004 N N . ASP A 1 281 ? -2.450 -3.130 -7.000 1.00 79.00 281 ASP A N 1
ATOM 2005 C CA . ASP A 1 281 ? -1.396 -2.634 -7.873 1.00 79.00 281 ASP A CA 1
ATOM 2006 C C . ASP A 1 281 ? -0.133 -3.508 -7.739 1.00 79.00 281 ASP A C 1
ATOM 2008 O O . ASP A 1 281 ? 0.557 -3.418 -6.715 1.00 79.00 281 ASP A O 1
ATOM 2012 N N . PRO A 1 282 ? 0.168 -4.377 -8.731 1.00 70.62 282 PRO A N 1
ATOM 2013 C CA . PRO A 1 282 ? 1.372 -5.200 -8.752 1.00 70.62 282 PRO A CA 1
ATOM 2014 C C . PRO A 1 282 ? 2.625 -4.371 -9.041 1.00 70.62 282 PRO A C 1
ATOM 2016 O O . PRO A 1 282 ? 3.726 -4.842 -8.789 1.00 70.62 282 PRO A O 1
ATOM 2019 N N . TYR A 1 283 ? 2.482 -3.139 -9.537 1.00 65.88 283 TYR A N 1
ATOM 2020 C CA . TYR A 1 283 ? 3.606 -2.289 -9.930 1.00 65.88 283 TYR A CA 1
ATOM 2021 C C . TYR A 1 283 ? 3.668 -1.012 -9.101 1.00 65.88 283 TYR A C 1
ATOM 2023 O O . TYR A 1 283 ? 4.145 0.028 -9.574 1.00 65.88 283 TYR A O 1
ATOM 2031 N N . ARG A 1 284 ? 3.175 -1.074 -7.862 1.00 69.00 284 ARG A N 1
ATOM 2032 C CA . ARG A 1 284 ? 3.167 0.083 -6.983 1.00 69.00 284 ARG A CA 1
ATOM 2033 C C . ARG A 1 284 ? 4.594 0.552 -6.734 1.00 69.00 284 ARG A C 1
ATOM 2035 O O . ARG A 1 284 ? 5.525 -0.233 -6.601 1.00 69.00 284 ARG A O 1
ATOM 2042 N N . VAL A 1 285 ? 4.758 1.865 -6.649 1.00 61.88 285 VAL A N 1
ATOM 2043 C CA . VAL A 1 285 ? 6.030 2.490 -6.303 1.00 61.88 285 VAL A CA 1
ATOM 2044 C C . VAL A 1 285 ? 5.813 3.395 -5.108 1.00 61.88 285 VAL A C 1
ATOM 2046 O O . VAL A 1 285 ? 4.888 4.211 -5.099 1.00 61.88 285 VAL A O 1
ATOM 2049 N N . SER A 1 286 ? 6.696 3.281 -4.128 1.00 63.53 286 SER A N 1
ATOM 2050 C CA . SER A 1 286 ? 6.721 4.153 -2.963 1.00 63.53 286 SER A CA 1
ATOM 2051 C C . SER A 1 286 ? 8.115 4.743 -2.782 1.00 63.53 286 SER A C 1
ATOM 2053 O O . SER A 1 286 ? 9.102 4.177 -3.237 1.00 63.53 286 SER A O 1
ATOM 2055 N N . ILE A 1 287 ? 8.191 5.908 -2.142 1.00 62.00 287 ILE A N 1
ATOM 2056 C CA . ILE A 1 287 ? 9.454 6.596 -1.862 1.00 62.00 287 ILE A CA 1
ATOM 2057 C C . ILE A 1 287 ? 9.600 6.643 -0.339 1.00 62.00 287 ILE A C 1
ATOM 2059 O O . ILE A 1 287 ? 8.886 7.433 0.293 1.00 62.00 287 ILE A O 1
ATOM 2063 N N . PRO A 1 288 ? 10.434 5.779 0.277 1.00 58.09 288 PRO A N 1
ATOM 2064 C CA . PRO A 1 288 ? 10.675 5.837 1.709 1.00 58.09 288 PRO A CA 1
ATOM 2065 C C . PRO A 1 288 ? 11.208 7.221 2.089 1.00 58.09 288 PRO A C 1
ATOM 2067 O O . PRO A 1 288 ? 12.000 7.820 1.363 1.00 58.09 288 PRO A O 1
ATOM 2070 N N . LYS A 1 289 ? 10.769 7.740 3.237 1.00 62.88 289 LYS A N 1
ATOM 2071 C CA . LYS A 1 289 ? 11.289 9.003 3.787 1.00 62.88 289 LYS A CA 1
ATOM 2072 C C . LYS A 1 289 ? 12.531 8.800 4.654 1.00 62.88 289 LYS A C 1
ATOM 2074 O O . LYS A 1 289 ? 13.280 9.744 4.880 1.00 62.88 289 LYS A O 1
ATOM 2079 N N . GLU A 1 290 ? 12.746 7.583 5.139 1.00 59.31 290 GLU A N 1
ATOM 2080 C CA . GLU A 1 290 ? 13.787 7.219 6.102 1.00 59.31 290 GLU A CA 1
ATOM 2081 C C . GLU A 1 290 ? 14.395 5.857 5.717 1.00 59.31 290 GLU A C 1
ATOM 2083 O O . GLU A 1 290 ? 13.801 5.113 4.933 1.00 59.31 290 GLU A O 1
ATOM 2088 N N . GLY A 1 291 ? 15.579 5.541 6.252 1.00 62.22 291 GLY A N 1
ATOM 2089 C CA . GLY A 1 291 ? 16.315 4.300 5.972 1.00 62.22 291 GLY A CA 1
ATOM 2090 C C . GLY A 1 291 ? 17.285 4.384 4.784 1.00 62.22 291 GLY A C 1
ATOM 2091 O O . GLY A 1 291 ? 17.409 5.423 4.137 1.00 62.22 291 GLY A O 1
ATOM 2092 N N . GLN A 1 292 ? 17.981 3.275 4.500 1.00 51.53 292 GLN A N 1
ATOM 2093 C CA . GLN A 1 292 ? 19.007 3.173 3.444 1.00 51.53 292 GLN A CA 1
ATOM 2094 C C . GLN A 1 292 ? 18.474 3.512 2.040 1.00 51.53 292 GLN A C 1
ATOM 2096 O O . GLN A 1 292 ? 19.229 3.976 1.193 1.00 51.53 292 GLN A O 1
ATOM 2101 N N . TYR A 1 293 ? 17.171 3.332 1.819 1.00 51.31 293 TYR A N 1
ATOM 2102 C CA . TYR A 1 293 ? 16.487 3.617 0.555 1.00 51.31 293 TYR A CA 1
ATOM 2103 C C . TYR A 1 293 ? 15.711 4.947 0.576 1.00 51.31 293 TYR A C 1
ATOM 2105 O O . TYR A 1 293 ? 14.857 5.181 -0.279 1.00 51.31 293 TYR A O 1
ATOM 2113 N N . SER A 1 294 ? 15.953 5.822 1.562 1.00 59.12 294 SER A N 1
ATOM 2114 C CA . SER A 1 294 ? 15.273 7.120 1.644 1.00 59.12 294 SER A CA 1
ATOM 2115 C C . SER A 1 294 ? 15.464 7.938 0.363 1.00 59.12 294 SER A C 1
ATOM 2117 O O . SER A 1 294 ? 16.572 8.057 -0.157 1.00 59.12 294 SER A O 1
ATOM 2119 N N . GLY A 1 295 ? 14.368 8.487 -0.165 1.00 52.94 295 GLY A N 1
ATOM 2120 C CA . GLY A 1 295 ? 14.353 9.256 -1.411 1.00 52.94 295 GLY A CA 1
ATOM 2121 C C . GLY A 1 295 ? 14.386 8.413 -2.690 1.00 52.94 295 GLY A C 1
ATOM 2122 O O . GLY A 1 295 ? 14.121 8.952 -3.764 1.00 52.94 295 GLY A O 1
ATOM 2123 N N . GLN A 1 296 ? 14.629 7.103 -2.595 1.00 52.81 296 GLN A N 1
ATOM 2124 C CA . GLN A 1 296 ? 14.641 6.199 -3.745 1.00 52.81 296 GLN A CA 1
ATOM 2125 C C . GLN A 1 296 ? 13.241 5.655 -4.048 1.00 52.81 296 GLN A C 1
ATOM 2127 O O . GLN A 1 296 ? 12.396 5.511 -3.167 1.00 52.81 296 GLN A O 1
ATOM 2132 N N . ARG A 1 297 ? 12.971 5.336 -5.315 1.00 52.94 297 ARG A N 1
ATOM 2133 C CA . ARG A 1 297 ? 11.703 4.727 -5.738 1.00 52.94 297 ARG A CA 1
ATOM 2134 C C . ARG A 1 297 ? 11.773 3.215 -5.535 1.00 52.94 297 ARG A C 1
ATOM 2136 O O . ARG A 1 297 ? 12.384 2.521 -6.333 1.00 52.94 297 ARG A O 1
ATOM 2143 N N . VAL A 1 298 ? 11.108 2.706 -4.504 1.00 50.38 298 VAL A N 1
ATOM 2144 C CA . VAL A 1 298 ? 11.032 1.271 -4.208 1.00 50.38 298 VAL A CA 1
ATOM 2145 C C . VAL A 1 298 ? 9.763 0.696 -4.849 1.00 50.38 298 VAL A C 1
ATOM 2147 O O . VAL A 1 298 ? 8.658 1.079 -4.444 1.00 50.38 298 VAL A O 1
ATOM 2150 N N . PRO A 1 299 ? 9.875 -0.180 -5.866 1.00 56.09 299 PRO A N 1
ATOM 2151 C CA . PRO A 1 299 ? 8.737 -0.917 -6.388 1.00 56.09 299 PRO A CA 1
ATOM 2152 C C . PRO A 1 299 ? 8.334 -2.009 -5.396 1.00 56.09 299 PRO A C 1
ATOM 2154 O O . PRO A 1 299 ? 9.175 -2.671 -4.794 1.00 56.09 299 PRO A O 1
ATOM 2157 N N . HIS A 1 300 ? 7.040 -2.214 -5.237 1.00 61.38 300 HIS A N 1
ATOM 2158 C CA . HIS A 1 300 ? 6.488 -3.313 -4.465 1.00 61.38 300 HIS A CA 1
ATOM 2159 C C . HIS A 1 300 ? 5.059 -3.574 -4.938 1.00 61.38 300 HIS A C 1
ATOM 2161 O O . HIS A 1 300 ? 4.445 -2.747 -5.608 1.00 61.38 300 HIS A O 1
ATOM 2167 N N . THR A 1 301 ? 4.497 -4.722 -4.586 1.00 70.44 301 THR A N 1
ATOM 2168 C CA . THR A 1 301 ? 3.059 -4.935 -4.765 1.00 70.44 301 THR A CA 1
ATOM 2169 C C . THR A 1 301 ? 2.345 -4.450 -3.505 1.00 70.44 301 THR A C 1
ATOM 2171 O O . THR A 1 301 ? 2.858 -4.621 -2.402 1.00 70.44 301 THR A O 1
ATOM 2174 N N . ASN A 1 302 ? 1.131 -3.903 -3.610 1.00 83.56 302 ASN A N 1
ATOM 2175 C CA . ASN A 1 302 ? 0.282 -3.741 -2.417 1.00 83.56 302 ASN A CA 1
ATOM 2176 C C . ASN A 1 302 ? -0.539 -5.006 -2.103 1.00 83.56 302 ASN A C 1
ATOM 2178 O O . ASN A 1 302 ? -1.499 -4.928 -1.331 1.00 83.56 302 ASN A O 1
ATOM 2182 N N . LYS A 1 303 ? -0.163 -6.161 -2.678 1.00 84.81 303 LYS A N 1
ATOM 2183 C CA . LYS A 1 303 ? -0.858 -7.449 -2.534 1.00 84.81 303 LYS A CA 1
ATOM 2184 C C . LYS A 1 303 ? -1.102 -7.785 -1.069 1.00 84.81 303 LYS A C 1
ATOM 2186 O O . LYS A 1 303 ? -2.217 -8.133 -0.711 1.00 84.81 303 LYS A O 1
ATOM 2191 N N . ALA A 1 304 ? -0.095 -7.606 -0.216 1.00 86.50 304 ALA A N 1
ATOM 2192 C CA . ALA A 1 304 ? -0.185 -7.925 1.204 1.00 86.50 304 ALA A CA 1
ATOM 2193 C C . ALA A 1 304 ? -1.234 -7.098 1.957 1.00 86.50 304 ALA A C 1
ATOM 2195 O O . ALA A 1 304 ? -2.006 -7.638 2.749 1.00 86.50 304 ALA A O 1
ATOM 2196 N N . ILE A 1 305 ? -1.304 -5.794 1.674 1.00 91.19 305 ILE A N 1
ATOM 2197 C CA . ILE A 1 305 ? -2.320 -4.907 2.253 1.00 91.19 305 ILE A CA 1
ATOM 2198 C C . ILE A 1 305 ? -3.713 -5.321 1.778 1.00 91.19 305 ILE A C 1
ATOM 2200 O O . ILE A 1 305 ? -4.621 -5.444 2.597 1.00 91.19 305 ILE A O 1
ATOM 2204 N N . ILE A 1 306 ? -3.877 -5.547 0.470 1.00 93.31 306 ILE A N 1
ATOM 2205 C CA . ILE A 1 306 ? -5.158 -5.945 -0.125 1.00 93.31 306 ILE A CA 1
ATOM 2206 C C . ILE A 1 306 ? -5.622 -7.288 0.440 1.00 93.31 306 ILE A C 1
ATOM 2208 O O . ILE A 1 306 ? -6.751 -7.391 0.908 1.00 93.31 306 ILE A O 1
ATOM 2212 N N . TRP A 1 307 ? -4.731 -8.276 0.488 1.00 92.06 307 TRP A N 1
ATOM 2213 C CA . TRP A 1 307 ? -4.998 -9.594 1.049 1.00 92.06 307 TRP A CA 1
ATOM 2214 C C . TRP A 1 307 ? -5.393 -9.521 2.528 1.00 92.06 307 TRP A C 1
ATOM 2216 O O . TRP A 1 307 ? -6.382 -10.127 2.928 1.00 92.06 307 TRP A O 1
ATOM 2226 N N . ASN A 1 308 ? -4.694 -8.723 3.345 1.00 94.75 308 ASN A N 1
ATOM 2227 C CA . ASN A 1 308 ? -5.061 -8.550 4.753 1.00 94.75 308 ASN A CA 1
ATOM 2228 C C . ASN A 1 308 ? -6.447 -7.902 4.915 1.00 94.75 308 ASN A C 1
ATOM 2230 O O . ASN A 1 308 ? -7.218 -8.307 5.786 1.00 94.75 308 ASN A O 1
ATOM 2234 N N . ILE A 1 309 ? -6.795 -6.933 4.059 1.00 96.25 309 ILE A N 1
ATOM 2235 C CA . ILE A 1 309 ? -8.144 -6.354 4.039 1.00 96.25 309 ILE A CA 1
ATOM 2236 C C . ILE A 1 309 ? -9.170 -7.420 3.632 1.00 96.25 309 ILE A C 1
ATOM 2238 O O . ILE A 1 309 ? -10.146 -7.594 4.353 1.00 96.25 309 ILE A O 1
ATOM 2242 N N . CYS A 1 310 ? -8.941 -8.180 2.556 1.00 96.12 310 CYS A N 1
ATOM 2243 C CA . CYS A 1 310 ? -9.820 -9.275 2.124 1.00 96.12 310 CYS A CA 1
ATOM 2244 C C . CYS A 1 310 ? -10.046 -10.314 3.229 1.00 96.12 310 CYS A C 1
ATOM 2246 O O . CYS A 1 310 ? -11.190 -10.626 3.560 1.00 96.12 310 CYS A O 1
ATOM 2248 N N . LYS A 1 311 ? -8.968 -10.785 3.867 1.00 94.94 311 LYS A N 1
ATOM 2249 C CA . LYS A 1 311 ? -9.017 -11.713 5.005 1.00 94.94 311 LYS A CA 1
ATOM 2250 C C . LYS A 1 311 ? -9.863 -11.147 6.141 1.00 94.94 311 LYS A C 1
ATOM 2252 O O . LYS A 1 311 ? -10.702 -11.848 6.699 1.00 94.94 311 LYS A O 1
ATOM 2257 N N . GLY A 1 312 ? -9.687 -9.868 6.462 1.00 96.00 312 GLY A N 1
ATOM 2258 C CA . GLY A 1 312 ? -10.475 -9.214 7.497 1.00 96.00 312 GLY A CA 1
ATOM 2259 C C . GLY A 1 312 ? -11.948 -9.008 7.106 1.00 96.00 312 GLY A C 1
ATOM 2260 O O . GLY A 1 312 ? -12.811 -9.212 7.953 1.00 96.00 312 GLY A O 1
ATOM 2261 N N . ILE A 1 313 ? -12.266 -8.694 5.842 1.00 97.06 313 ILE A N 1
ATOM 2262 C CA . ILE A 1 313 ? -13.653 -8.652 5.335 1.00 97.06 313 ILE A CA 1
ATOM 2263 C C . ILE A 1 313 ? -14.303 -10.033 5.477 1.00 97.06 313 ILE A C 1
ATOM 2265 O O . ILE A 1 313 ? -15.399 -10.148 6.027 1.00 97.06 313 ILE A O 1
ATOM 2269 N N . LYS A 1 314 ? -13.599 -11.083 5.043 1.00 96.06 314 LYS A N 1
ATOM 2270 C CA . LYS A 1 314 ? -14.055 -12.472 5.119 1.00 96.06 314 LYS A CA 1
ATOM 2271 C C . LYS A 1 314 ? -14.328 -12.899 6.559 1.00 96.06 314 LYS A C 1
ATOM 2273 O O . LYS A 1 314 ? -15.401 -13.418 6.856 1.00 96.06 314 LYS A O 1
ATOM 2278 N N . ASN A 1 315 ? -13.404 -12.612 7.477 1.00 95.75 315 ASN A N 1
ATOM 2279 C CA . ASN A 1 315 ? -13.583 -12.894 8.903 1.00 95.75 315 ASN A CA 1
ATOM 2280 C C . ASN A 1 315 ? -14.782 -12.134 9.484 1.00 95.75 315 ASN A C 1
ATOM 2282 O O . ASN A 1 315 ? -15.583 -12.708 10.225 1.00 95.75 315 ASN A O 1
ATOM 2286 N N . TYR A 1 316 ? -14.953 -10.865 9.112 1.00 95.88 316 TYR A N 1
ATOM 2287 C CA . TYR A 1 316 ? -16.049 -10.040 9.613 1.00 95.88 316 TYR A CA 1
ATOM 2288 C C . TYR A 1 316 ? -17.429 -10.541 9.164 1.00 95.88 316 TYR A C 1
ATOM 2290 O O . TYR A 1 316 ? -18.392 -10.464 9.936 1.00 95.88 316 TYR A O 1
ATOM 2298 N N . ASN A 1 317 ? -17.499 -11.088 7.947 1.00 95.56 317 ASN A N 1
ATOM 2299 C CA . ASN A 1 317 ? -18.695 -11.640 7.312 1.00 95.56 317 ASN A CA 1
ATOM 2300 C C . ASN A 1 317 ? -18.917 -13.137 7.611 1.00 95.56 317 ASN A C 1
ATOM 2302 O O . ASN A 1 317 ? -19.714 -13.791 6.939 1.00 95.56 317 ASN A O 1
ATOM 2306 N N . GLY A 1 318 ? -18.229 -13.705 8.608 1.00 93.94 318 GLY A N 1
ATOM 2307 C CA . GLY A 1 318 ? -18.434 -15.099 9.019 1.00 93.94 318 GLY A CA 1
ATOM 2308 C C . GLY A 1 318 ? -17.877 -16.132 8.035 1.00 93.94 318 GLY A C 1
ATOM 2309 O O . GLY A 1 318 ? -18.423 -17.225 7.918 1.00 93.94 318 GLY A O 1
ATOM 2310 N N . GLY A 1 319 ? -16.807 -15.792 7.316 1.00 91.69 319 GLY A N 1
ATOM 2311 C CA . GLY A 1 319 ? -16.123 -16.670 6.364 1.00 91.69 319 GLY A CA 1
ATOM 2312 C C . GLY A 1 319 ? -16.585 -16.518 4.914 1.00 91.69 319 GLY A C 1
ATOM 2313 O O . GLY A 1 319 ? -15.929 -17.049 4.019 1.00 91.69 319 GLY A O 1
ATOM 2314 N N . LEU A 1 320 ? -17.668 -15.776 4.672 1.00 90.06 320 LEU A N 1
ATOM 2315 C CA . LEU A 1 320 ? -18.098 -15.391 3.330 1.00 90.06 320 LEU A CA 1
ATOM 2316 C C . LEU A 1 320 ? -17.187 -14.273 2.830 1.00 90.06 320 LEU A C 1
ATOM 2318 O O . LEU A 1 320 ? -17.006 -13.276 3.533 1.00 90.06 320 LEU A O 1
ATOM 2322 N N . GLY A 1 321 ? -16.583 -14.436 1.654 1.00 84.12 321 GLY A N 1
ATOM 2323 C CA . GLY A 1 321 ? -15.769 -13.368 1.095 1.00 84.12 321 GLY A CA 1
ATOM 2324 C C . GLY A 1 321 ? -16.619 -12.220 0.558 1.00 84.12 321 GLY A C 1
ATOM 2325 O O . GLY A 1 321 ? -17.811 -12.072 0.852 1.00 84.12 321 GLY A O 1
ATOM 2326 N N . GLY A 1 322 ? -15.949 -11.323 -0.147 1.00 92.75 322 GLY A N 1
ATOM 2327 C CA . GLY A 1 322 ? -16.539 -10.104 -0.668 1.00 92.75 322 GLY A CA 1
ATOM 2328 C C . GLY A 1 322 ? -15.521 -8.979 -0.758 1.00 92.75 322 GLY A C 1
ATOM 2329 O O . GLY A 1 322 ? -14.610 -8.859 0.056 1.00 92.75 322 GLY A O 1
ATOM 2330 N N . ASN A 1 323 ? -15.724 -8.103 -1.737 1.00 95.56 323 ASN A N 1
ATOM 2331 C CA . ASN A 1 323 ? -14.804 -7.004 -2.034 1.00 95.56 323 ASN A CA 1
ATOM 2332 C C . ASN A 1 323 ? -15.188 -5.699 -1.325 1.00 95.56 323 ASN A C 1
ATOM 2334 O O . ASN A 1 323 ? -14.712 -4.629 -1.700 1.00 95.56 323 ASN A O 1
ATOM 2338 N N . SER A 1 324 ? -16.075 -5.734 -0.325 1.00 97.19 324 SER A N 1
ATOM 2339 C CA . SER A 1 324 ? -16.409 -4.531 0.440 1.00 97.19 324 SER A CA 1
ATOM 2340 C C . SER A 1 324 ? -16.929 -4.800 1.844 1.00 97.19 324 SER A C 1
ATOM 2342 O O . SER A 1 324 ? -17.603 -5.800 2.077 1.00 97.19 324 SER A O 1
ATOM 2344 N N . LEU A 1 325 ? -16.692 -3.849 2.749 1.00 97.75 325 LEU A N 1
ATOM 2345 C CA . LEU A 1 325 ? -17.246 -3.842 4.101 1.00 97.75 325 LEU A CA 1
ATOM 2346 C C . LEU A 1 325 ? -17.618 -2.417 4.523 1.00 97.75 325 LEU A C 1
ATOM 2348 O O . LEU A 1 325 ? -16.860 -1.476 4.290 1.00 97.75 325 LEU A O 1
ATOM 2352 N N . THR A 1 326 ? -18.783 -2.259 5.153 1.00 98.00 326 THR A N 1
ATOM 2353 C CA . THR A 1 326 ? -19.181 -0.985 5.771 1.00 98.00 326 THR A CA 1
ATOM 2354 C C . THR A 1 326 ? -18.656 -0.930 7.198 1.00 98.00 326 THR A C 1
ATOM 2356 O O . THR A 1 326 ? -18.932 -1.829 7.988 1.00 98.00 326 THR A O 1
ATOM 2359 N N . LEU A 1 327 ? -17.930 0.133 7.517 1.00 98.12 327 LEU A N 1
ATOM 2360 C CA . LEU A 1 327 ? -17.329 0.411 8.816 1.00 98.12 327 LEU A CA 1
ATOM 2361 C C . LEU A 1 327 ? -17.865 1.727 9.378 1.00 98.12 327 LEU A C 1
ATOM 2363 O O . LEU A 1 327 ? -18.430 2.537 8.644 1.00 98.12 327 LEU A O 1
ATOM 2367 N N . THR A 1 328 ? -17.643 1.966 10.666 1.00 98.06 328 THR A N 1
ATOM 2368 C CA . THR A 1 328 ? -18.019 3.205 11.353 1.00 98.06 328 THR A CA 1
ATOM 2369 C C . THR A 1 328 ? -16.772 3.870 11.914 1.00 98.06 328 THR A C 1
ATOM 2371 O O . THR A 1 328 ? -16.019 3.245 12.656 1.00 98.06 328 THR A O 1
ATOM 2374 N N . HIS A 1 329 ? -16.523 5.139 11.592 1.00 97.69 329 HIS A N 1
ATOM 2375 C CA . HIS A 1 329 ? -15.335 5.843 12.075 1.00 97.69 329 HIS A CA 1
ATOM 2376 C C . HIS A 1 329 ? -15.443 6.088 13.592 1.00 97.69 329 HIS A C 1
ATOM 2378 O O . HIS A 1 329 ? -16.319 6.802 14.060 1.00 97.69 329 HIS A O 1
ATOM 2384 N N . GLY A 1 330 ? -14.555 5.493 14.385 1.00 96.69 330 GLY A N 1
ATOM 2385 C CA . GLY A 1 330 ? -14.503 5.641 15.842 1.00 96.69 330 GLY A CA 1
ATOM 2386 C C . GLY A 1 330 ? -13.702 6.855 16.321 1.00 96.69 330 GLY A C 1
ATOM 2387 O O . GLY A 1 330 ? -13.830 7.271 17.470 1.00 96.69 330 GLY A O 1
ATOM 2388 N N . GLY A 1 331 ? -12.884 7.458 15.456 1.00 95.44 331 GLY A N 1
ATOM 2389 C CA . GLY A 1 331 ? -12.019 8.581 15.812 1.00 95.44 331 GLY A CA 1
ATOM 2390 C C . GLY A 1 331 ? -10.772 8.174 16.607 1.00 95.44 331 GLY A C 1
ATOM 2391 O O . GLY A 1 331 ? -10.423 6.999 16.726 1.00 95.44 331 GLY A O 1
ATOM 2392 N N . LYS A 1 332 ? -10.068 9.174 17.154 1.00 94.94 332 LYS A N 1
ATOM 2393 C CA . LYS A 1 332 ? -8.706 9.006 17.694 1.00 94.94 332 LYS A CA 1
ATOM 2394 C C . LYS A 1 332 ? -8.618 8.070 18.906 1.00 94.94 332 LYS A C 1
ATOM 2396 O O . LYS A 1 332 ? -7.657 7.318 19.001 1.00 94.94 332 LYS A O 1
ATOM 2401 N N . CYS A 1 333 ? -9.606 8.090 19.807 1.00 95.69 333 CYS A N 1
ATOM 2402 C CA . CYS A 1 333 ? -9.611 7.189 20.969 1.00 95.69 333 CYS A CA 1
ATOM 2403 C C . CYS A 1 333 ? -9.618 5.723 20.521 1.00 95.69 333 CYS A C 1
ATOM 2405 O O . CYS A 1 333 ? -8.753 4.952 20.930 1.00 95.69 333 CYS A O 1
ATOM 2407 N N . PHE A 1 334 ? -10.545 5.365 19.622 1.00 95.56 334 PHE A N 1
ATOM 2408 C CA . PHE A 1 334 ? -10.626 4.017 19.060 1.00 95.56 334 PHE A CA 1
ATOM 2409 C C . PHE A 1 334 ? -9.368 3.665 18.279 1.00 95.56 334 PHE A C 1
ATOM 2411 O O . PHE A 1 334 ? -8.849 2.576 18.469 1.00 95.56 334 PHE A O 1
ATOM 2418 N N . GLN A 1 335 ? -8.824 4.596 17.489 1.00 94.81 335 GLN A N 1
ATOM 2419 C CA . GLN A 1 335 ? -7.562 4.376 16.786 1.00 94.81 335 GLN A CA 1
ATOM 2420 C C . GLN A 1 335 ? -6.439 3.955 17.739 1.00 94.81 335 GLN A C 1
ATOM 2422 O O . GLN A 1 335 ? -5.793 2.940 17.506 1.00 94.81 335 GLN A O 1
ATOM 2427 N N . THR A 1 336 ? -6.220 4.703 18.823 1.00 93.56 336 THR A N 1
ATOM 2428 C CA . THR A 1 336 ? -5.175 4.383 19.802 1.00 93.56 336 THR A CA 1
ATOM 2429 C C . THR A 1 336 ? -5.462 3.077 20.537 1.00 93.56 336 THR A C 1
ATOM 2431 O O . THR A 1 336 ? -4.562 2.255 20.677 1.00 93.56 336 THR A O 1
ATOM 2434 N N . TRP A 1 337 ? -6.701 2.868 20.987 1.00 93.75 337 TRP A N 1
ATOM 2435 C CA . TRP A 1 337 ? -7.077 1.670 21.735 1.00 93.75 337 TRP A CA 1
ATOM 2436 C C . TRP A 1 337 ? -7.007 0.401 20.881 1.00 93.75 337 TRP A C 1
ATOM 2438 O O . TRP A 1 337 ? -6.333 -0.553 21.251 1.00 93.75 337 TRP A O 1
ATOM 2448 N N . ASN A 1 338 ? -7.659 0.398 19.718 1.00 95.06 338 ASN A N 1
ATOM 2449 C CA . ASN A 1 338 ? -7.713 -0.756 18.824 1.00 95.06 338 ASN A CA 1
ATOM 2450 C C . ASN A 1 338 ? -6.322 -1.131 18.314 1.00 95.06 338 ASN A C 1
ATOM 2452 O O . ASN A 1 338 ? -5.981 -2.312 18.317 1.00 95.06 338 ASN A O 1
ATOM 2456 N N . HIS A 1 339 ? -5.508 -0.139 17.937 1.00 92.44 339 HIS A N 1
ATOM 2457 C CA . HIS A 1 339 ? -4.120 -0.387 17.559 1.00 92.44 339 HIS A CA 1
ATOM 2458 C C . HIS A 1 339 ? -3.321 -0.940 18.740 1.00 92.44 339 HIS A C 1
ATOM 2460 O O . HIS A 1 339 ? -2.577 -1.904 18.596 1.00 92.44 339 HIS A O 1
ATOM 2466 N N . GLY A 1 340 ? -3.528 -0.381 19.935 1.00 90.38 340 GLY A N 1
ATOM 2467 C CA . GLY A 1 340 ? -2.918 -0.863 21.165 1.00 90.38 340 GLY A CA 1
ATOM 2468 C C . GLY A 1 340 ? -3.256 -2.319 21.472 1.00 90.38 340 GLY A C 1
ATOM 2469 O O . GLY A 1 340 ? -2.366 -3.035 21.897 1.00 90.38 340 GLY A O 1
ATOM 2470 N N . GLU A 1 341 ? -4.486 -2.771 21.226 1.00 88.75 341 GLU A N 1
ATOM 2471 C CA . GLU A 1 341 ? -4.922 -4.150 21.496 1.00 88.75 341 GLU A CA 1
ATOM 2472 C C . GLU A 1 341 ? -4.509 -5.139 20.391 1.00 88.75 341 GLU A C 1
ATOM 2474 O O . GLU A 1 341 ? -4.163 -6.286 20.678 1.00 88.75 341 GLU A O 1
ATOM 2479 N N . VAL A 1 342 ? -4.496 -4.711 19.125 1.00 89.00 342 VAL A N 1
ATOM 2480 C CA . VAL A 1 342 ? -4.182 -5.588 17.981 1.00 89.00 342 VAL A CA 1
ATOM 2481 C C . VAL A 1 342 ? -2.685 -5.640 17.694 1.00 89.00 342 VAL A C 1
ATOM 2483 O O . VAL A 1 342 ? -2.149 -6.703 17.377 1.00 89.00 342 VAL A O 1
ATOM 2486 N N . CYS A 1 343 ? -2.003 -4.513 17.845 1.00 88.00 343 CYS A N 1
ATOM 2487 C CA . CYS A 1 343 ? -0.604 -4.306 17.497 1.00 88.00 343 CYS A CA 1
ATOM 2488 C C . CYS A 1 343 ? 0.241 -3.929 18.730 1.00 88.00 343 CYS A C 1
ATOM 2490 O O . CYS A 1 343 ? 1.207 -3.184 18.602 1.00 88.00 343 CYS A O 1
ATOM 2492 N N . THR A 1 344 ? -0.120 -4.434 19.925 1.00 79.75 344 THR A N 1
ATOM 2493 C CA . THR A 1 344 ? 0.549 -4.193 21.230 1.00 79.75 344 THR A CA 1
ATOM 2494 C C . THR A 1 344 ? 2.083 -4.132 21.154 1.00 79.75 344 THR A C 1
ATOM 2496 O O . THR A 1 344 ? 2.674 -4.808 20.319 1.00 79.75 344 THR A O 1
ATOM 2499 N N . GLY A 1 345 ? 2.726 -3.433 22.109 1.00 60.50 345 GLY A N 1
ATOM 2500 C CA . GLY A 1 345 ? 4.161 -3.065 22.187 1.00 60.50 345 GLY A CA 1
ATOM 2501 C C . GLY A 1 345 ? 5.241 -4.155 22.058 1.00 60.50 345 GLY A C 1
ATOM 2502 O O . GLY A 1 345 ? 6.420 -3.857 22.184 1.00 60.50 345 GLY A O 1
ATOM 2503 N N . ASN A 1 346 ? 4.858 -5.391 21.751 1.00 64.75 346 ASN A N 1
ATOM 2504 C CA . ASN A 1 346 ? 5.710 -6.393 21.122 1.00 64.75 346 ASN A CA 1
ATOM 2505 C C . ASN A 1 346 ? 5.499 -6.434 19.598 1.00 64.75 346 ASN A C 1
ATOM 2507 O O . ASN A 1 346 ? 5.712 -7.484 19.000 1.00 64.75 346 ASN A O 1
ATOM 2511 N N . ALA A 1 347 ? 5.072 -5.336 18.964 1.00 70.12 347 ALA A N 1
ATOM 2512 C CA . ALA A 1 347 ? 4.860 -5.252 17.519 1.00 70.12 347 ALA A CA 1
ATOM 2513 C C . ALA A 1 347 ? 6.094 -5.745 16.757 1.00 70.12 347 ALA A C 1
ATOM 2515 O O . ALA A 1 347 ? 5.952 -6.529 15.831 1.00 70.12 347 ALA A O 1
ATOM 2516 N N . ASP A 1 348 ? 7.296 -5.433 17.245 1.00 69.81 348 ASP A N 1
ATOM 2517 C CA . ASP A 1 348 ? 8.549 -5.959 16.702 1.00 69.81 348 ASP A CA 1
ATOM 2518 C C . ASP A 1 348 ? 8.645 -7.482 16.812 1.00 69.81 348 ASP A C 1
ATOM 2520 O O . ASP A 1 348 ? 9.070 -8.153 15.882 1.00 69.81 348 ASP A O 1
ATOM 2524 N N . THR A 1 349 ? 8.236 -8.073 17.934 1.00 75.31 349 THR A N 1
ATOM 2525 C CA . THR A 1 349 ? 8.218 -9.534 18.108 1.00 75.31 349 THR A CA 1
ATOM 2526 C C . THR A 1 349 ? 7.131 -10.185 17.258 1.00 75.31 349 THR A C 1
ATOM 2528 O O . THR A 1 349 ? 7.399 -11.187 16.599 1.00 75.31 349 THR A O 1
ATOM 2531 N N . PHE A 1 350 ? 5.926 -9.609 17.228 1.00 82.56 350 PHE A N 1
ATOM 2532 C CA . PHE A 1 350 ? 4.847 -10.061 16.355 1.00 82.56 350 PHE A CA 1
ATOM 2533 C C . PHE A 1 350 ? 5.285 -9.990 14.893 1.00 82.56 350 PHE A C 1
ATOM 2535 O O . PHE A 1 350 ? 5.109 -10.964 14.177 1.00 82.56 350 PHE A O 1
ATOM 2542 N N . CYS A 1 351 ? 5.934 -8.907 14.476 1.00 82.62 351 CYS A N 1
ATOM 2543 C CA . CYS A 1 351 ? 6.385 -8.724 13.108 1.00 82.62 351 CYS A CA 1
ATOM 2544 C C . CYS A 1 351 ? 7.623 -9.524 12.744 1.00 82.62 351 CYS A C 1
ATOM 2546 O O . CYS A 1 351 ? 7.669 -10.043 11.635 1.00 82.62 351 CYS A O 1
ATOM 2548 N N . ARG A 1 352 ? 8.564 -9.746 13.662 1.00 73.56 352 ARG A N 1
ATOM 2549 C CA . ARG A 1 352 ? 9.647 -10.718 13.449 1.00 73.56 352 ARG A CA 1
ATOM 2550 C C . ARG A 1 352 ? 9.094 -12.116 13.185 1.00 73.56 352 ARG A C 1
ATOM 2552 O O . ARG A 1 352 ? 9.572 -12.798 12.287 1.00 73.56 352 ARG A O 1
ATOM 2559 N N . ASN A 1 353 ? 8.057 -12.517 13.920 1.00 74.19 353 ASN A N 1
ATOM 2560 C CA . ASN A 1 353 ? 7.432 -13.828 13.746 1.00 74.19 353 ASN A CA 1
ATOM 2561 C C . ASN A 1 353 ? 6.495 -13.870 12.522 1.00 74.19 353 ASN A C 1
ATOM 2563 O O . ASN A 1 353 ? 6.442 -14.871 11.812 1.00 74.19 353 ASN A O 1
ATOM 2567 N N . GLY A 1 354 ? 5.781 -12.773 12.262 1.00 76.75 354 GLY A N 1
ATOM 2568 C CA . GLY A 1 354 ? 4.836 -12.604 11.159 1.00 76.75 354 GLY A CA 1
ATOM 2569 C C . GLY A 1 354 ? 5.505 -12.368 9.806 1.00 76.75 354 GLY A C 1
ATOM 2570 O O . GLY A 1 354 ? 4.863 -12.553 8.777 1.00 76.75 354 GLY A O 1
ATOM 2571 N N . LEU A 1 355 ? 6.799 -12.032 9.783 1.00 76.38 355 LEU A N 1
ATOM 2572 C CA . LEU A 1 355 ? 7.573 -11.909 8.550 1.00 76.38 355 LEU A CA 1
ATOM 2573 C C . LEU A 1 355 ? 7.546 -13.212 7.745 1.00 76.38 355 LEU A C 1
ATOM 2575 O O . LEU A 1 355 ? 7.402 -13.178 6.530 1.00 76.38 355 LEU A O 1
ATOM 2579 N N . ASN A 1 356 ? 7.595 -14.365 8.413 1.00 74.88 356 ASN A N 1
ATOM 2580 C CA . ASN A 1 356 ? 7.477 -15.654 7.734 1.00 74.88 356 ASN A CA 1
ATOM 2581 C C . ASN A 1 356 ? 6.094 -15.843 7.090 1.00 74.88 356 ASN A C 1
ATOM 2583 O O . ASN A 1 356 ? 6.015 -16.387 5.990 1.00 74.88 356 ASN A O 1
ATOM 2587 N N . GLU A 1 357 ? 5.009 -15.391 7.733 1.00 75.06 357 GLU A N 1
ATOM 2588 C CA . GLU A 1 357 ? 3.651 -15.438 7.159 1.00 75.06 357 GLU A CA 1
ATOM 2589 C C . GLU A 1 357 ? 3.565 -14.537 5.923 1.00 75.06 357 GLU A C 1
ATOM 2591 O O . GLU A 1 357 ? 3.117 -14.989 4.873 1.00 75.06 357 GLU A O 1
ATOM 2596 N N . TYR A 1 358 ? 4.076 -13.305 6.014 1.00 76.31 358 TYR A N 1
ATOM 2597 C CA . TYR A 1 358 ? 4.173 -12.392 4.874 1.00 76.31 358 TYR A CA 1
ATOM 2598 C C . TYR A 1 358 ? 4.955 -13.035 3.722 1.00 76.31 358 TYR A C 1
ATOM 2600 O O . TYR A 1 358 ? 4.449 -13.171 2.612 1.00 76.31 358 TYR A O 1
ATOM 2608 N N . ILE A 1 359 ? 6.168 -13.513 3.989 1.00 73.38 359 ILE A N 1
ATOM 2609 C CA . ILE A 1 359 ? 7.041 -14.043 2.943 1.00 73.38 359 ILE A CA 1
ATOM 2610 C C . ILE A 1 359 ? 6.446 -15.297 2.312 1.00 73.38 359 ILE A C 1
ATOM 2612 O O . ILE A 1 359 ? 6.396 -15.410 1.094 1.00 73.38 359 ILE A O 1
ATOM 2616 N N . SER A 1 360 ? 5.946 -16.228 3.123 1.00 72.69 360 SER A N 1
ATOM 2617 C CA . SER A 1 360 ? 5.373 -17.473 2.608 1.00 72.69 360 SER A CA 1
ATOM 2618 C C . SER A 1 360 ? 4.094 -17.282 1.799 1.00 72.69 360 SER A C 1
ATOM 2620 O O . SER A 1 360 ? 3.826 -18.104 0.924 1.00 72.69 360 SER A O 1
ATOM 2622 N N . SER A 1 361 ? 3.339 -16.212 2.062 1.00 66.38 361 SER A N 1
ATOM 2623 C CA . SER A 1 361 ? 2.096 -15.893 1.350 1.00 66.38 361 SER A CA 1
ATOM 2624 C C . SER A 1 361 ? 2.337 -15.228 -0.008 1.00 66.38 361 SER A C 1
ATOM 2626 O O . SER A 1 361 ? 1.464 -15.270 -0.877 1.00 66.38 361 SER A O 1
ATOM 2628 N N . PHE A 1 362 ? 3.497 -14.591 -0.198 1.00 69.06 362 PHE A N 1
ATOM 2629 C CA . PHE A 1 362 ? 3.743 -13.736 -1.366 1.00 69.06 362 PHE A CA 1
ATOM 2630 C C . PHE A 1 362 ? 4.939 -14.141 -2.218 1.00 69.06 362 PHE A C 1
ATOM 2632 O O . PHE A 1 362 ? 4.972 -13.742 -3.378 1.00 69.06 362 PHE A O 1
ATOM 2639 N N . TYR A 1 363 ? 5.855 -14.943 -1.679 1.00 65.62 363 TYR A N 1
ATOM 2640 C CA . TYR A 1 363 ? 7.092 -15.341 -2.339 1.00 65.62 363 TYR A CA 1
ATOM 2641 C C . TYR A 1 363 ? 7.235 -16.863 -2.318 1.00 65.62 363 TYR A C 1
ATOM 2643 O O . TYR A 1 363 ? 6.899 -17.544 -1.330 1.00 65.62 363 TYR A O 1
ATOM 2651 N N . ASP A 1 364 ? 7.730 -17.410 -3.422 1.00 71.00 364 ASP A N 1
ATOM 2652 C CA . ASP A 1 364 ? 7.978 -18.841 -3.518 1.00 71.00 364 ASP A CA 1
ATOM 2653 C C . ASP A 1 364 ? 9.144 -19.278 -2.624 1.00 71.00 364 ASP A C 1
ATOM 2655 O O . ASP A 1 364 ? 9.832 -18.461 -2.010 1.00 71.00 364 ASP A O 1
ATOM 2659 N N . SER A 1 365 ? 9.346 -20.592 -2.500 1.00 71.31 365 SER A N 1
ATOM 2660 C CA . SER A 1 365 ? 10.349 -21.171 -1.601 1.00 71.31 365 SER A CA 1
ATOM 2661 C C . SER A 1 365 ? 11.790 -20.755 -1.904 1.00 71.31 365 SER A C 1
ATOM 2663 O O . SER A 1 365 ? 12.602 -20.769 -0.980 1.00 71.31 365 SER A O 1
ATOM 2665 N N . VAL A 1 366 ? 12.112 -20.417 -3.156 1.00 69.75 366 VAL A N 1
ATOM 2666 C CA . VAL A 1 366 ? 13.478 -20.069 -3.575 1.00 69.75 366 VAL A CA 1
ATOM 2667 C C . VAL A 1 366 ? 13.802 -18.633 -3.153 1.00 69.75 366 VAL A C 1
ATOM 2669 O O . VAL A 1 366 ? 14.902 -18.350 -2.678 1.00 69.75 366 VAL A O 1
ATOM 2672 N N . GLU A 1 367 ? 12.810 -17.744 -3.200 1.00 55.75 367 GLU A N 1
ATOM 2673 C CA . GLU A 1 367 ? 12.961 -16.324 -2.872 1.00 55.75 367 GLU A CA 1
ATOM 2674 C C . GLU A 1 367 ? 12.947 -16.015 -1.374 1.00 55.75 367 GLU A C 1
ATOM 2676 O O . GLU A 1 367 ? 13.498 -14.992 -0.946 1.00 55.75 367 GLU A O 1
ATOM 2681 N N . ARG A 1 368 ? 12.331 -16.883 -0.556 1.00 73.06 368 ARG A N 1
ATOM 2682 C CA . ARG A 1 368 ? 12.022 -16.563 0.852 1.00 73.06 368 ARG A CA 1
ATOM 2683 C C . ARG A 1 368 ? 13.230 -16.090 1.635 1.00 73.06 368 ARG A C 1
ATOM 2685 O O . ARG A 1 368 ? 13.142 -15.075 2.314 1.00 73.06 368 ARG A O 1
ATOM 2692 N N . ALA A 1 369 ? 14.355 -16.796 1.533 1.00 66.81 369 ALA A N 1
ATOM 2693 C CA . ALA A 1 369 ? 15.550 -16.482 2.311 1.00 66.81 369 ALA A CA 1
ATOM 2694 C C . ALA A 1 369 ? 16.132 -15.103 1.952 1.00 66.81 369 ALA A C 1
ATOM 2696 O O . ALA A 1 369 ? 16.518 -14.343 2.843 1.00 66.81 369 ALA A O 1
ATOM 2697 N N . ARG A 1 370 ? 16.145 -14.747 0.660 1.00 59.91 370 ARG A N 1
ATOM 2698 C CA . ARG A 1 370 ? 16.661 -13.456 0.181 1.00 59.91 370 ARG A CA 1
ATOM 2699 C C . ARG A 1 370 ? 15.722 -12.313 0.551 1.00 59.91 370 ARG A C 1
ATOM 2701 O O . ARG A 1 370 ? 16.179 -11.301 1.075 1.00 59.91 370 ARG A O 1
ATOM 2708 N N . VAL A 1 371 ? 14.421 -12.484 0.326 1.00 60.47 371 VAL A N 1
ATOM 2709 C CA . VAL A 1 371 ? 13.399 -11.486 0.676 1.00 60.47 371 VAL A CA 1
ATOM 2710 C C . VAL A 1 371 ? 13.344 -11.280 2.188 1.00 60.47 371 VAL A C 1
ATOM 2712 O O . VAL A 1 371 ? 13.247 -10.149 2.657 1.00 60.47 371 VAL A O 1
ATOM 2715 N N . GLN A 1 372 ? 13.505 -12.350 2.967 1.00 67.69 372 GLN A N 1
ATOM 2716 C CA . GLN A 1 372 ? 13.597 -12.273 4.421 1.00 67.69 372 GLN A CA 1
ATOM 2717 C C . GLN A 1 372 ? 14.792 -11.458 4.873 1.00 67.69 372 GLN A C 1
ATOM 2719 O O . GLN A 1 372 ? 14.629 -10.573 5.712 1.00 67.69 372 GLN A O 1
ATOM 2724 N N . ALA A 1 373 ? 15.970 -11.716 4.304 1.00 62.81 373 ALA A N 1
ATOM 2725 C CA . ALA A 1 373 ? 17.162 -10.938 4.598 1.00 62.81 373 ALA A CA 1
ATOM 2726 C C . ALA A 1 373 ? 16.979 -9.462 4.210 1.00 62.81 373 ALA A C 1
ATOM 2728 O O . ALA A 1 373 ? 17.278 -8.591 5.020 1.00 62.81 373 ALA A O 1
ATOM 2729 N N . ALA A 1 374 ? 16.418 -9.177 3.029 1.00 57.75 374 ALA A N 1
ATOM 2730 C CA . ALA A 1 374 ? 16.187 -7.817 2.546 1.00 57.75 374 ALA A CA 1
ATOM 2731 C C . ALA A 1 374 ? 15.190 -7.039 3.419 1.00 57.75 374 ALA A C 1
ATOM 2733 O O . ALA A 1 374 ? 15.473 -5.912 3.810 1.00 57.75 374 ALA A O 1
ATOM 2734 N N . ILE A 1 375 ? 14.054 -7.643 3.782 1.00 62.75 375 ILE A N 1
ATOM 2735 C CA . ILE A 1 375 ? 13.053 -7.006 4.651 1.00 62.75 375 ILE A CA 1
ATOM 2736 C C . ILE A 1 375 ? 13.594 -6.832 6.075 1.00 62.75 375 ILE A C 1
ATOM 2738 O O . ILE A 1 375 ? 13.379 -5.794 6.697 1.00 62.75 375 ILE A O 1
ATOM 2742 N N . THR A 1 376 ? 14.332 -7.822 6.589 1.00 64.56 376 THR A N 1
ATOM 2743 C CA . THR A 1 376 ? 14.972 -7.724 7.911 1.00 64.56 376 THR A CA 1
ATOM 2744 C C . THR A 1 376 ? 16.020 -6.609 7.932 1.00 64.56 376 THR A C 1
ATOM 2746 O O . THR A 1 376 ? 16.085 -5.867 8.908 1.00 64.56 376 THR A O 1
ATOM 2749 N N . LEU A 1 377 ? 16.804 -6.463 6.856 1.00 57.59 377 LEU A N 1
ATOM 2750 C CA . LEU A 1 377 ? 17.830 -5.428 6.710 1.00 57.59 377 LEU A CA 1
ATOM 2751 C C . LEU A 1 377 ? 17.229 -4.031 6.507 1.00 57.59 377 LEU A C 1
ATOM 2753 O O . LEU A 1 377 ? 17.698 -3.077 7.119 1.00 57.59 377 LEU A O 1
ATOM 2757 N N . ALA A 1 378 ? 16.181 -3.913 5.685 1.00 55.66 378 ALA A N 1
ATOM 2758 C CA . ALA A 1 378 ? 15.451 -2.661 5.490 1.00 55.66 378 ALA A CA 1
ATOM 2759 C C . ALA A 1 378 ? 14.826 -2.158 6.802 1.00 55.66 378 ALA A C 1
ATOM 2761 O O . ALA A 1 378 ? 14.635 -0.952 6.976 1.00 55.66 378 ALA A O 1
ATOM 2762 N N . GLY A 1 379 ? 14.552 -3.081 7.732 1.00 61.72 379 GLY A N 1
ATOM 2763 C CA . GLY A 1 379 ? 13.966 -2.787 9.028 1.00 61.72 379 GLY A CA 1
ATOM 2764 C C . GLY A 1 379 ? 12.542 -2.243 8.911 1.00 61.72 379 GLY A C 1
ATOM 2765 O O . GLY A 1 379 ? 11.953 -2.161 7.833 1.00 61.72 379 GLY A O 1
ATOM 2766 N N . GLY A 1 380 ? 11.958 -1.885 10.055 1.00 75.00 380 GLY A N 1
ATOM 2767 C CA . GLY A 1 380 ? 10.676 -1.178 10.084 1.00 75.00 380 GLY A CA 1
ATOM 2768 C C . GLY A 1 380 ? 9.503 -1.998 9.546 1.00 75.00 380 GLY A C 1
ATOM 2769 O O . GLY A 1 380 ? 8.746 -1.523 8.704 1.00 75.00 380 GLY A O 1
ATOM 2770 N N . LEU A 1 381 ? 9.322 -3.229 10.024 1.00 81.69 381 LEU A N 1
ATOM 2771 C CA . LEU A 1 381 ? 8.027 -3.885 9.870 1.00 81.69 381 LEU A CA 1
ATOM 2772 C C . LEU A 1 381 ? 7.001 -3.193 10.761 1.00 81.69 381 LEU A C 1
ATOM 2774 O O . LEU A 1 381 ? 7.296 -2.801 11.887 1.00 81.69 381 LEU A O 1
ATOM 2778 N N . THR A 1 382 ? 5.781 -3.084 10.267 1.00 87.75 382 THR A N 1
ATOM 2779 C CA . THR A 1 382 ? 4.670 -2.518 11.014 1.00 87.75 382 THR A CA 1
ATOM 2780 C C . THR A 1 382 ? 3.452 -3.413 10.898 1.00 87.75 382 THR A C 1
ATOM 2782 O O . THR A 1 382 ? 3.239 -4.116 9.907 1.00 87.75 382 THR A O 1
ATOM 2785 N N . CYS A 1 383 ? 2.665 -3.404 11.960 1.00 91.19 383 CYS A N 1
ATOM 2786 C CA . CYS A 1 383 ? 1.424 -4.139 12.047 1.00 91.19 383 CYS A CA 1
ATOM 2787 C C . CYS A 1 383 ? 0.335 -3.360 11.304 1.00 91.19 383 CYS A C 1
ATOM 2789 O O . CYS A 1 383 ? 0.150 -2.162 11.520 1.00 91.19 383 CYS A O 1
ATOM 2791 N N . VAL A 1 384 ? -0.355 -4.053 10.405 1.00 92.38 384 VAL A N 1
ATOM 2792 C CA . VAL A 1 384 ? -1.522 -3.554 9.686 1.00 92.38 384 VAL A CA 1
ATOM 2793 C C . VAL A 1 384 ? -2.726 -4.381 10.087 1.00 92.38 384 VAL A C 1
ATOM 2795 O O . VAL A 1 384 ? -2.741 -5.595 9.898 1.00 92.38 384 VAL A O 1
ATOM 2798 N N . GLU A 1 385 ? -3.764 -3.718 10.579 1.00 94.69 385 GLU A N 1
ATOM 2799 C CA . GLU A 1 385 ? -5.024 -4.336 10.979 1.00 94.69 385 GLU A CA 1
ATOM 2800 C C . GLU A 1 385 ? -6.202 -3.990 10.055 1.00 94.69 385 GLU A C 1
ATOM 2802 O O . GLU A 1 385 ? -6.298 -2.894 9.494 1.00 94.69 385 GLU A O 1
ATOM 2807 N N . PHE A 1 386 ? -7.132 -4.938 9.929 1.00 96.69 386 PHE A N 1
ATOM 2808 C CA . PHE A 1 386 ? -8.452 -4.727 9.345 1.00 96.69 386 PHE A CA 1
ATOM 2809 C C . PHE A 1 386 ? -9.530 -5.488 10.146 1.00 96.69 386 PHE A C 1
ATOM 2811 O O . PHE A 1 386 ? -9.322 -6.664 10.416 1.00 96.69 386 PHE A O 1
ATOM 2818 N N . PRO A 1 387 ? -10.696 -4.910 10.492 1.00 97.56 387 PRO A N 1
ATOM 2819 C CA . PRO A 1 387 ? -11.083 -3.516 10.293 1.00 97.56 387 PRO A CA 1
ATOM 2820 C C . PRO A 1 387 ? -10.084 -2.529 10.899 1.00 97.56 387 PRO A C 1
ATOM 2822 O O . PRO A 1 387 ? -9.427 -2.825 11.896 1.00 97.56 387 PRO A O 1
ATOM 2825 N N . PHE A 1 388 ? -9.933 -1.369 10.260 1.00 96.81 388 PHE A N 1
ATOM 2826 C CA . PHE A 1 388 ? -8.881 -0.420 10.625 1.00 96.81 388 PHE A CA 1
ATOM 2827 C C . PHE A 1 388 ? -9.027 0.057 12.071 1.00 96.81 388 PHE A C 1
ATOM 2829 O O . PHE A 1 388 ? -10.152 0.249 12.540 1.00 96.81 388 PHE A O 1
ATOM 2836 N N . ALA A 1 389 ? -7.906 0.367 12.729 1.00 95.81 389 ALA A N 1
ATOM 2837 C CA . ALA A 1 389 ? -7.871 0.857 14.109 1.00 95.81 389 ALA A CA 1
ATOM 2838 C C . ALA A 1 389 ? -8.845 2.012 14.369 1.00 95.81 389 ALA A C 1
ATOM 2840 O O . ALA A 1 389 ? -9.512 2.064 15.397 1.00 95.81 389 ALA A O 1
ATOM 2841 N N . ALA A 1 390 ? -8.948 2.937 13.414 1.00 96.06 390 ALA A N 1
ATOM 2842 C CA . ALA A 1 390 ? -9.812 4.107 13.509 1.00 96.06 390 ALA A CA 1
ATOM 2843 C C . ALA A 1 390 ? -11.315 3.783 13.420 1.00 96.06 390 ALA A C 1
ATOM 2845 O O . ALA A 1 390 ? -12.120 4.705 13.501 1.00 96.06 390 ALA A O 1
ATOM 2846 N N . SER A 1 391 ? -11.714 2.521 13.248 1.00 97.56 391 SER A N 1
ATOM 2847 C CA . SER A 1 391 ? -13.115 2.091 13.133 1.00 97.56 391 SER A CA 1
ATOM 2848 C C . SER A 1 391 ? -13.638 1.519 14.446 1.00 97.56 391 SER A C 1
ATOM 2850 O O . SER A 1 391 ? -12.876 0.946 15.221 1.00 97.56 391 SER A O 1
ATOM 2852 N N . LEU A 1 392 ? -14.946 1.593 14.682 1.00 97.12 392 LEU A N 1
ATOM 2853 C CA . LEU A 1 392 ? -15.580 0.940 15.835 1.00 97.12 392 LEU A CA 1
ATOM 2854 C C . LEU A 1 392 ? -15.445 -0.582 15.783 1.00 97.12 392 LEU A C 1
ATOM 2856 O O . LEU A 1 392 ? -15.335 -1.239 16.816 1.00 97.12 392 LEU A O 1
ATOM 2860 N N . GLU A 1 393 ? -15.425 -1.131 14.576 1.00 96.69 393 GLU A N 1
ATOM 2861 C CA . GLU A 1 393 ? -15.265 -2.550 14.288 1.00 96.69 393 GLU A CA 1
ATOM 2862 C C . GLU A 1 393 ? -13.813 -3.028 14.451 1.00 96.69 393 GLU A C 1
ATOM 2864 O O . GLU A 1 393 ? -13.568 -4.231 14.484 1.00 96.69 393 GLU A O 1
ATOM 2869 N N . GLY A 1 394 ? -12.851 -2.103 14.556 1.00 96.00 394 GLY A N 1
ATOM 2870 C CA . GLY A 1 394 ? -11.449 -2.428 14.799 1.00 96.00 394 GLY A CA 1
ATOM 2871 C C . GLY A 1 394 ? -11.226 -3.018 16.193 1.00 96.00 394 GLY A C 1
ATOM 2872 O O . GLY A 1 394 ? -12.106 -3.000 17.062 1.00 96.00 394 GLY A O 1
ATOM 2873 N N . GLY A 1 395 ? -10.025 -3.549 16.418 1.00 92.44 395 GLY A N 1
ATOM 2874 C CA . GLY A 1 395 ? -9.629 -4.081 17.726 1.00 92.44 395 GLY A CA 1
ATOM 2875 C C . GLY A 1 395 ? -10.066 -5.526 17.999 1.00 92.44 395 GLY A C 1
ATOM 2876 O O . GLY A 1 395 ? -9.568 -6.140 18.936 1.00 92.44 395 GLY A O 1
ATOM 2877 N N . ASP A 1 396 ? -10.988 -6.078 17.206 1.00 92.25 396 ASP A N 1
ATOM 2878 C CA . ASP A 1 396 ? -11.526 -7.429 17.384 1.00 92.25 396 ASP A CA 1
ATOM 2879 C C . ASP A 1 396 ? -10.850 -8.433 16.436 1.00 92.25 396 ASP A C 1
ATOM 2881 O O . ASP A 1 396 ? -11.210 -8.557 15.265 1.00 92.25 396 ASP A O 1
ATOM 2885 N N . LEU A 1 397 ? -9.869 -9.177 16.953 1.00 87.88 397 LEU A N 1
ATOM 2886 C CA . LEU A 1 397 ? -9.154 -10.204 16.189 1.00 87.88 397 LEU A CA 1
ATOM 2887 C C . LEU A 1 397 ? -10.011 -11.424 15.828 1.00 87.88 397 LEU A C 1
ATOM 2889 O O . LEU A 1 397 ? -9.645 -12.145 14.906 1.00 87.88 397 LEU A O 1
ATOM 2893 N N . ALA A 1 398 ? -11.136 -11.665 16.509 1.00 91.75 398 ALA A N 1
ATOM 2894 C CA . ALA A 1 398 ? -12.029 -12.767 16.150 1.00 91.75 398 ALA A CA 1
ATOM 2895 C C . ALA A 1 398 ? -12.812 -12.468 14.862 1.00 91.75 398 ALA A C 1
ATOM 2897 O O . ALA A 1 398 ? -13.269 -13.387 14.185 1.00 91.75 398 ALA A O 1
ATOM 2898 N N . ARG A 1 399 ? -12.961 -11.182 14.524 1.00 93.50 399 ARG A N 1
ATOM 2899 C CA . ARG A 1 399 ? -13.715 -10.697 13.359 1.00 93.50 399 ARG A CA 1
ATOM 2900 C C . ARG A 1 399 ? -12.864 -9.901 12.373 1.00 93.50 399 ARG A C 1
ATOM 2902 O O . ARG A 1 399 ? -13.399 -9.345 11.420 1.00 93.50 399 ARG A O 1
ATOM 2909 N N . GLY A 1 400 ? -11.560 -9.828 12.605 1.00 93.44 400 GLY A N 1
ATOM 2910 C CA . GLY A 1 400 ? -10.619 -9.062 11.803 1.00 93.44 400 GLY A CA 1
ATO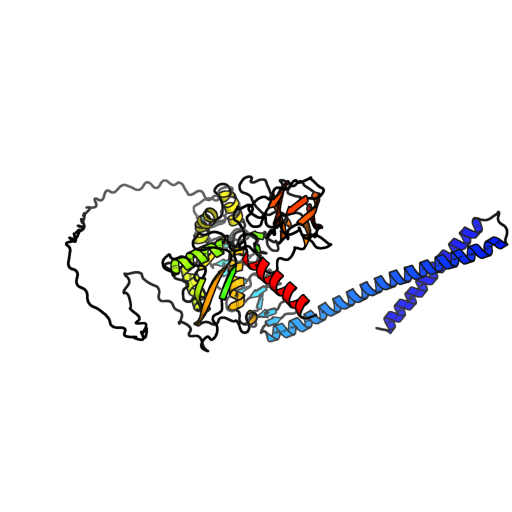M 2911 C C . GLY A 1 400 ? -9.413 -9.883 11.373 1.00 93.44 400 GLY A C 1
ATOM 2912 O O . GLY A 1 400 ? -9.353 -11.099 11.536 1.00 93.44 400 GLY A O 1
ATOM 2913 N N . ALA A 1 401 ? -8.439 -9.198 10.803 1.00 94.50 401 ALA A N 1
ATOM 2914 C CA . ALA A 1 401 ? -7.153 -9.712 10.395 1.00 94.50 401 ALA A CA 1
ATOM 2915 C C . ALA A 1 401 ? -6.069 -8.708 10.785 1.00 94.50 401 ALA A C 1
ATOM 2917 O O . ALA A 1 401 ? -6.304 -7.501 10.894 1.00 94.50 401 ALA A O 1
ATOM 2918 N N . ARG A 1 402 ? -4.865 -9.224 10.996 1.00 92.88 402 ARG A N 1
ATOM 2919 C CA . ARG A 1 402 ? -3.659 -8.415 11.097 1.00 92.88 402 ARG A CA 1
ATOM 2920 C C . ARG A 1 402 ? -2.544 -9.091 10.324 1.00 92.88 402 ARG A C 1
ATOM 2922 O O . ARG A 1 402 ? -2.472 -10.319 10.299 1.00 92.88 402 ARG A O 1
ATOM 2929 N N . LEU A 1 403 ? -1.665 -8.284 9.757 1.00 91.12 403 LEU A N 1
ATOM 2930 C CA . LEU A 1 403 ? -0.490 -8.731 9.030 1.00 91.12 403 LEU A CA 1
ATOM 2931 C C . LEU A 1 403 ? 0.662 -7.782 9.335 1.00 91.12 403 LEU A C 1
ATOM 2933 O O . LEU A 1 403 ? 0.454 -6.578 9.469 1.00 91.12 403 LEU A O 1
ATOM 2937 N N . CYS A 1 404 ? 1.874 -8.315 9.426 1.00 89.00 404 CYS A N 1
ATOM 2938 C CA . CYS A 1 404 ? 3.062 -7.477 9.433 1.00 89.00 404 CYS A CA 1
ATOM 2939 C C . CYS A 1 404 ? 3.560 -7.262 8.019 1.00 89.00 404 CYS A C 1
ATOM 2941 O O . CYS A 1 404 ? 3.751 -8.213 7.266 1.00 89.00 404 CYS A O 1
ATOM 2943 N N . VAL A 1 405 ? 3.769 -5.999 7.683 1.00 85.31 405 VAL A N 1
ATOM 2944 C CA . VAL A 1 405 ? 4.220 -5.564 6.366 1.00 85.31 405 VAL A CA 1
ATOM 2945 C C . VAL A 1 405 ? 5.355 -4.557 6.533 1.00 85.31 405 VAL A C 1
ATOM 2947 O O . VAL A 1 405 ? 5.458 -3.920 7.585 1.00 85.31 405 VAL A O 1
ATOM 2950 N N . PRO A 1 406 ? 6.209 -4.372 5.520 1.00 79.56 406 PRO A N 1
ATOM 2951 C CA . PRO A 1 406 ? 7.130 -3.243 5.477 1.00 79.56 406 PRO A CA 1
ATOM 2952 C C . PRO A 1 406 ? 6.420 -1.900 5.735 1.00 79.56 406 PRO A C 1
ATOM 2954 O O . PRO A 1 406 ? 5.317 -1.666 5.238 1.00 79.56 406 PRO A O 1
ATOM 2957 N N . LEU A 1 407 ? 7.051 -0.976 6.470 1.00 79.44 407 LEU A N 1
ATOM 2958 C CA . LEU A 1 407 ? 6.499 0.360 6.775 1.00 79.44 407 LEU A CA 1
ATOM 2959 C C . LEU A 1 407 ? 6.022 1.115 5.527 1.00 79.44 407 LEU A C 1
ATOM 2961 O O . LEU A 1 407 ? 5.047 1.873 5.559 1.00 79.44 407 LEU A O 1
ATOM 2965 N N . ILE A 1 408 ? 6.699 0.886 4.407 1.00 72.19 408 ILE A N 1
ATOM 2966 C CA . ILE A 1 408 ? 6.360 1.479 3.121 1.00 72.19 408 ILE A CA 1
ATOM 2967 C C . ILE A 1 408 ? 4.992 1.020 2.588 1.00 72.19 408 ILE A C 1
ATOM 2969 O O . ILE A 1 408 ? 4.233 1.838 2.064 1.00 72.19 408 ILE A O 1
ATOM 2973 N N . ASP A 1 409 ? 4.617 -0.239 2.819 1.00 77.25 409 ASP A N 1
ATOM 2974 C CA . ASP A 1 409 ? 3.312 -0.787 2.437 1.00 77.25 409 ASP A CA 1
ATOM 2975 C C . ASP A 1 409 ? 2.201 -0.214 3.311 1.00 77.25 409 ASP A C 1
ATOM 2977 O O . ASP A 1 409 ? 1.133 0.163 2.828 1.00 77.25 409 ASP A O 1
ATOM 2981 N N . GLN A 1 410 ? 2.455 -0.094 4.611 1.00 84.62 410 GLN A N 1
ATOM 2982 C CA . GLN A 1 410 ? 1.491 0.467 5.556 1.00 84.62 410 GLN A CA 1
ATOM 2983 C C . GLN A 1 410 ? 1.235 1.955 5.299 1.00 84.62 410 GLN A C 1
ATOM 2985 O O . GLN A 1 410 ? 0.101 2.427 5.426 1.00 84.62 410 GLN A O 1
ATOM 2990 N N . SER A 1 411 ? 2.256 2.681 4.839 1.00 81.25 411 SER A N 1
ATOM 2991 C CA . SER A 1 411 ? 2.132 4.087 4.452 1.00 81.25 411 SER A CA 1
ATOM 2992 C C . SER A 1 411 ? 1.080 4.290 3.356 1.00 81.25 411 SER A C 1
ATOM 2994 O O . SER A 1 411 ? 0.367 5.295 3.376 1.00 81.25 411 SER A O 1
ATOM 2996 N N . PHE A 1 412 ? 0.902 3.331 2.436 1.00 83.81 412 PHE A N 1
ATOM 2997 C CA . PHE A 1 412 ? -0.187 3.387 1.456 1.00 83.81 412 PHE A CA 1
ATOM 2998 C C . PHE A 1 412 ? -1.557 3.414 2.129 1.00 83.81 412 PHE A C 1
ATOM 3000 O O . PHE A 1 412 ? -2.372 4.279 1.801 1.00 83.81 412 PHE A O 1
ATOM 3007 N N . GLN A 1 413 ? -1.810 2.493 3.060 1.00 86.88 413 GLN A N 1
ATOM 3008 C CA . GLN A 1 413 ? -3.087 2.429 3.763 1.00 86.88 413 GLN A CA 1
ATOM 3009 C C . GLN A 1 413 ? -3.360 3.742 4.504 1.00 86.88 413 GLN A C 1
ATOM 3011 O O . GLN A 1 413 ? -4.432 4.332 4.348 1.00 86.88 413 GLN A O 1
ATOM 3016 N N . GLY A 1 414 ? -2.353 4.249 5.223 1.00 86.81 414 GLY A N 1
ATOM 3017 C CA . GLY A 1 414 ? -2.431 5.530 5.920 1.00 86.81 414 GLY A CA 1
ATOM 3018 C C . GLY A 1 414 ? -2.728 6.709 4.988 1.00 86.81 414 GLY A C 1
ATOM 3019 O O . GLY A 1 414 ? -3.580 7.536 5.307 1.00 86.81 414 GLY A O 1
ATOM 3020 N N . ILE A 1 415 ? -2.092 6.778 3.813 1.00 84.75 415 ILE A N 1
ATOM 3021 C CA . ILE A 1 415 ? -2.340 7.834 2.814 1.00 84.75 415 ILE A CA 1
ATOM 3022 C C . ILE A 1 415 ? -3.749 7.722 2.224 1.00 84.75 415 ILE A C 1
ATOM 3024 O O . ILE A 1 415 ? -4.438 8.737 2.104 1.00 84.75 415 ILE A O 1
ATOM 3028 N N . ALA A 1 416 ? -4.181 6.512 1.856 1.00 87.88 416 ALA A N 1
ATOM 3029 C CA . ALA A 1 416 ? -5.496 6.278 1.268 1.00 87.88 416 ALA A CA 1
ATOM 3030 C C . ALA A 1 416 ? -6.611 6.728 2.220 1.00 87.88 416 ALA A C 1
ATOM 3032 O O . ALA A 1 416 ? -7.519 7.447 1.811 1.00 87.88 416 ALA A O 1
ATOM 3033 N N . MET A 1 417 ? -6.497 6.379 3.503 1.00 91.81 417 MET A N 1
ATOM 3034 C CA . MET A 1 417 ? -7.477 6.748 4.524 1.00 91.81 417 MET A CA 1
ATOM 3035 C C . MET A 1 417 ? -7.347 8.203 4.983 1.00 91.81 417 MET A C 1
ATOM 3037 O O . MET A 1 417 ? -8.349 8.887 5.189 1.00 91.81 417 MET A O 1
ATOM 3041 N N . GLY A 1 418 ? -6.117 8.708 5.112 1.00 88.94 418 GLY A N 1
ATOM 3042 C CA . GLY A 1 418 ? -5.834 10.062 5.586 1.00 88.94 418 GLY A CA 1
ATOM 3043 C C . GLY A 1 418 ? -6.487 11.147 4.730 1.00 88.94 418 GLY A C 1
ATOM 3044 O O . GLY A 1 418 ? -6.888 12.179 5.263 1.00 88.94 418 GLY A O 1
ATOM 3045 N N . ARG A 1 419 ? -6.682 10.884 3.430 1.00 91.31 419 ARG A N 1
ATOM 3046 C CA . ARG A 1 419 ? -7.424 11.767 2.515 1.00 91.31 419 ARG A CA 1
ATOM 3047 C C . ARG A 1 419 ? -8.883 11.975 2.898 1.00 91.31 419 ARG A C 1
ATOM 3049 O O . ARG A 1 419 ? -9.421 13.011 2.544 1.00 91.31 419 ARG A O 1
ATOM 3056 N N . PHE A 1 420 ? -9.497 11.026 3.600 1.00 94.56 420 PHE A N 1
ATOM 3057 C CA . PHE A 1 420 ? -10.896 11.105 4.021 1.00 94.56 420 PHE A CA 1
ATOM 3058 C C . PHE A 1 420 ? -11.047 11.469 5.498 1.00 94.56 420 PHE A C 1
ATOM 3060 O O . PHE A 1 420 ? -12.066 12.023 5.888 1.00 94.56 420 PHE A O 1
ATOM 3067 N N . PHE A 1 421 ? -10.055 11.177 6.340 1.00 93.94 421 PHE A N 1
ATOM 3068 C CA . PHE A 1 421 ? -10.141 11.459 7.780 1.00 93.94 421 PHE A CA 1
ATOM 3069 C C . PHE A 1 421 ? -9.550 12.815 8.170 1.00 93.94 421 PHE A C 1
ATOM 3071 O O . PHE A 1 421 ? -9.854 13.331 9.245 1.00 93.94 421 PHE A O 1
ATOM 3078 N N . ASN A 1 422 ? -8.719 13.413 7.312 1.00 90.69 422 ASN A N 1
ATOM 3079 C CA . ASN A 1 422 ? -8.167 14.737 7.557 1.00 90.69 422 ASN A CA 1
ATOM 3080 C C . ASN A 1 422 ? -9.089 15.825 6.974 1.00 90.69 422 ASN A C 1
ATOM 3082 O O . ASN A 1 422 ? -9.168 15.948 5.748 1.00 90.69 422 ASN A O 1
ATOM 3086 N N . PRO A 1 423 ? -9.728 16.667 7.809 1.00 89.19 423 PRO A N 1
ATOM 3087 C CA . PRO A 1 423 ? -10.631 17.715 7.332 1.00 89.19 423 PRO A CA 1
ATOM 3088 C C . PRO A 1 423 ? -9.946 18.744 6.421 1.00 89.19 423 PRO A C 1
ATOM 3090 O O . PRO A 1 423 ? -10.612 19.336 5.578 1.00 89.19 423 PRO A O 1
ATOM 3093 N N . LEU A 1 424 ? -8.628 18.939 6.549 1.00 88.31 424 LEU A N 1
ATOM 3094 C CA . LEU A 1 424 ? -7.870 19.870 5.707 1.00 88.31 424 LEU A CA 1
ATOM 3095 C C . LEU A 1 424 ? -7.672 19.353 4.275 1.00 88.31 424 LEU A C 1
ATOM 3097 O O . LEU A 1 424 ? -7.461 20.153 3.371 1.00 88.31 424 LEU A O 1
ATOM 3101 N N . ILE A 1 425 ? -7.714 18.031 4.077 1.00 88.25 425 ILE A N 1
ATOM 3102 C CA . ILE A 1 425 ? -7.513 17.389 2.769 1.00 88.25 425 ILE A CA 1
ATOM 3103 C C . ILE A 1 425 ? -8.864 17.043 2.141 1.00 88.25 425 ILE A C 1
ATOM 3105 O O . ILE A 1 425 ? -9.083 17.308 0.964 1.00 88.25 425 ILE A O 1
ATOM 3109 N N . ALA A 1 426 ? -9.768 16.466 2.934 1.00 86.38 426 ALA A N 1
ATOM 3110 C CA . ALA A 1 426 ? -11.050 15.960 2.458 1.00 86.38 426 ALA A CA 1
ATOM 3111 C C . ALA A 1 426 ? -12.075 17.071 2.179 1.00 86.38 426 ALA A C 1
ATOM 3113 O O . ALA A 1 426 ? -13.020 16.869 1.417 1.00 86.38 426 ALA A O 1
ATOM 3114 N N . GLY A 1 427 ? -11.938 18.231 2.834 1.00 91.00 427 GLY A N 1
ATOM 3115 C CA . GLY A 1 427 ? -12.932 19.299 2.767 1.00 91.00 427 GLY A CA 1
ATOM 3116 C C . GLY A 1 427 ? -14.328 18.794 3.148 1.00 91.00 427 GLY A C 1
ATOM 3117 O O . GLY A 1 427 ? -14.551 18.344 4.273 1.00 91.00 427 GLY A O 1
ATOM 3118 N N . GLY A 1 428 ? -15.268 18.864 2.201 1.00 88.62 428 GLY A N 1
ATOM 3119 C CA . GLY A 1 428 ? -16.647 18.397 2.380 1.00 88.62 428 GLY A CA 1
ATOM 3120 C C . GLY A 1 428 ? -16.821 16.874 2.409 1.00 88.62 428 GLY A C 1
ATOM 3121 O O . GLY A 1 428 ? -17.845 16.404 2.893 1.00 88.62 428 GLY A O 1
ATOM 3122 N N . ASP A 1 429 ? -15.835 16.101 1.945 1.00 90.12 429 ASP A N 1
ATOM 3123 C CA . ASP A 1 429 ? -15.879 14.631 1.939 1.00 90.12 429 ASP A CA 1
ATOM 3124 C C . ASP A 1 429 ? -15.235 14.005 3.191 1.00 90.12 429 ASP A C 1
ATOM 3126 O O . ASP A 1 429 ? -14.990 12.797 3.231 1.00 90.12 429 ASP A O 1
ATOM 3130 N N . VAL A 1 430 ? -14.954 14.812 4.224 1.00 95.81 430 VAL A N 1
ATOM 3131 C CA . VAL A 1 430 ? -14.397 14.317 5.489 1.00 95.81 430 VAL A CA 1
ATOM 3132 C C . VAL A 1 430 ? -15.345 13.318 6.153 1.00 95.81 430 VAL A C 1
ATOM 3134 O O . VAL A 1 430 ? -16.519 13.616 6.346 1.00 95.81 430 VAL A O 1
ATOM 3137 N N . ILE A 1 431 ? -14.819 12.160 6.553 1.00 96.44 431 ILE A N 1
ATOM 3138 C CA . ILE A 1 431 ? -15.545 11.160 7.340 1.00 96.44 431 ILE A CA 1
ATOM 3139 C C . ILE A 1 431 ? -15.313 11.460 8.821 1.00 96.44 431 ILE A C 1
ATOM 3141 O O . ILE A 1 431 ? -14.207 11.317 9.354 1.00 96.44 431 ILE A O 1
ATOM 3145 N N . ARG A 1 432 ? -16.362 11.892 9.511 1.00 96.00 432 ARG A N 1
ATOM 3146 C CA . ARG A 1 432 ? -16.317 12.303 10.920 1.00 96.00 432 ARG A CA 1
ATOM 3147 C C . ARG A 1 432 ? -16.525 11.109 11.854 1.00 96.00 432 ARG A C 1
ATOM 3149 O O . ARG A 1 432 ? -17.099 10.103 11.446 1.00 96.00 432 ARG A O 1
ATOM 3156 N N . PRO A 1 433 ? -16.054 11.174 13.112 1.00 96.88 433 PRO A N 1
ATOM 3157 C CA . PRO A 1 433 ? -16.367 10.140 14.092 1.00 96.88 433 PRO A CA 1
ATOM 3158 C C . PRO A 1 433 ? -17.886 9.926 14.213 1.00 96.88 433 PRO A C 1
ATOM 3160 O O . PRO A 1 433 ? -18.645 10.887 14.310 1.00 96.88 433 PRO A O 1
ATOM 3163 N N . GLY A 1 434 ? -18.315 8.668 14.198 1.00 97.06 434 GLY A N 1
ATOM 3164 C CA . GLY A 1 434 ? -19.708 8.225 14.185 1.00 97.06 434 GLY A CA 1
ATOM 3165 C C . GLY A 1 434 ? -20.273 7.982 12.782 1.00 97.06 434 GLY A C 1
ATOM 3166 O O . GLY A 1 434 ? -21.278 7.287 12.650 1.00 97.06 434 GLY A O 1
ATOM 3167 N N . GLU A 1 435 ? -19.646 8.509 11.728 1.00 97.31 435 GLU A N 1
ATOM 3168 C CA . GLU A 1 435 ? -20.105 8.302 10.353 1.00 97.31 435 GLU A CA 1
ATOM 3169 C C . GLU A 1 435 ? -19.676 6.936 9.809 1.00 97.31 435 GLU A C 1
ATOM 3171 O O . GLU A 1 435 ? -18.587 6.427 10.095 1.00 97.31 435 GLU A O 1
ATOM 3176 N N . LYS A 1 436 ? -20.542 6.350 8.982 1.00 98.00 436 LYS A N 1
ATOM 3177 C CA . LYS A 1 436 ? -20.269 5.118 8.250 1.00 98.00 436 LYS A CA 1
ATOM 3178 C C . LYS A 1 436 ? -19.460 5.394 6.991 1.00 98.00 436 LYS A C 1
ATOM 3180 O O . LYS A 1 436 ? -19.618 6.424 6.339 1.00 98.00 436 LYS A O 1
ATOM 3185 N N . TYR A 1 437 ? -18.651 4.437 6.581 1.00 98.12 437 TYR A N 1
ATOM 3186 C CA . TYR A 1 437 ? -17.948 4.471 5.309 1.00 98.12 437 TYR A CA 1
ATOM 3187 C C . TYR A 1 437 ? -17.767 3.058 4.769 1.00 98.12 437 TYR A C 1
ATOM 3189 O O . TYR A 1 437 ? -17.738 2.090 5.522 1.00 98.12 437 TYR A O 1
ATOM 3197 N N . VAL A 1 438 ? -17.678 2.932 3.452 1.00 98.06 438 VAL A N 1
ATOM 3198 C CA . VAL A 1 438 ? -17.474 1.652 2.774 1.00 98.06 438 VAL A CA 1
ATOM 3199 C C . VAL A 1 438 ? -16.005 1.529 2.418 1.00 98.06 438 VAL A C 1
ATOM 3201 O O . VAL A 1 438 ? -15.442 2.407 1.773 1.00 98.06 438 VAL A O 1
ATOM 3204 N N . VAL A 1 439 ? -15.384 0.426 2.800 1.00 97.88 439 VAL A N 1
ATOM 3205 C CA . VAL A 1 439 ? -14.100 0.001 2.246 1.00 97.88 439 VAL A CA 1
ATOM 3206 C C . VAL A 1 439 ? -14.401 -0.886 1.056 1.00 97.88 439 VAL A C 1
ATOM 3208 O O . VAL A 1 439 ? -15.200 -1.809 1.187 1.00 97.88 439 VAL A O 1
ATOM 3211 N N . ARG A 1 440 ? -13.794 -0.606 -0.098 1.00 96.81 440 ARG A N 1
ATOM 3212 C CA . ARG A 1 440 ? -13.972 -1.389 -1.326 1.00 96.81 440 ARG A CA 1
ATOM 3213 C C . ARG A 1 440 ? -12.619 -1.803 -1.891 1.00 96.81 440 ARG A C 1
ATOM 3215 O O . ARG A 1 440 ? -11.749 -0.957 -2.065 1.00 96.81 440 ARG A O 1
ATOM 3222 N N . ILE A 1 441 ? -12.463 -3.079 -2.208 1.00 95.12 441 ILE A N 1
ATOM 3223 C CA . ILE A 1 441 ? -11.327 -3.623 -2.947 1.00 95.12 441 ILE A CA 1
ATOM 3224 C C . ILE A 1 441 ? -11.642 -3.581 -4.445 1.00 95.12 441 ILE A C 1
ATOM 3226 O O . ILE A 1 441 ? -12.773 -3.848 -4.854 1.00 95.12 441 ILE A O 1
ATOM 3230 N N . ILE A 1 442 ? -10.660 -3.188 -5.257 1.00 92.31 442 ILE A N 1
ATOM 3231 C CA . ILE A 1 442 ? -10.771 -3.101 -6.721 1.00 92.31 442 ILE A CA 1
ATOM 3232 C C . ILE A 1 442 ? -9.590 -3.842 -7.357 1.00 92.31 442 ILE A C 1
ATOM 3234 O O . ILE A 1 442 ? -8.453 -3.666 -6.919 1.00 92.31 442 ILE A O 1
ATOM 3238 N N . GLY A 1 443 ? -9.841 -4.634 -8.403 1.00 86.88 443 GLY A N 1
ATOM 3239 C CA . GLY A 1 443 ? -8.796 -5.356 -9.142 1.00 86.88 443 GLY A CA 1
ATOM 3240 C C . GLY A 1 443 ? -8.217 -6.570 -8.412 1.00 86.88 443 GLY A C 1
ATOM 3241 O O . GLY A 1 443 ? -7.163 -7.073 -8.796 1.00 86.88 443 GLY A O 1
ATOM 3242 N N . TRP A 1 444 ? -8.884 -7.025 -7.354 1.00 91.25 444 TRP A N 1
ATOM 3243 C CA . TRP A 1 444 ? -8.544 -8.215 -6.585 1.00 91.25 444 TRP A CA 1
ATOM 3244 C C . TRP A 1 444 ? -9.830 -8.900 -6.148 1.00 91.25 444 TRP A C 1
ATOM 3246 O O . TRP A 1 444 ? -10.753 -8.228 -5.681 1.00 91.25 444 TRP A O 1
ATOM 3256 N N . ASP A 1 445 ? -9.871 -10.215 -6.298 1.00 90.81 445 ASP A N 1
ATOM 3257 C CA . ASP A 1 445 ? -10.966 -11.056 -5.852 1.00 90.81 445 ASP A CA 1
ATOM 3258 C C . ASP A 1 445 ? -10.632 -11.627 -4.466 1.00 90.81 445 ASP A C 1
ATOM 3260 O O . ASP A 1 445 ? -9.719 -12.438 -4.293 1.00 90.81 445 ASP A O 1
ATOM 3264 N N . CYS A 1 446 ? -11.354 -11.151 -3.448 1.00 93.31 446 CYS A N 1
ATOM 3265 C CA . CYS A 1 446 ? -11.193 -11.608 -2.071 1.00 93.31 446 CYS A CA 1
ATOM 3266 C C . CYS A 1 446 ? -11.698 -13.046 -1.834 1.00 93.31 446 CYS A C 1
ATOM 3268 O O . CYS A 1 446 ? -11.423 -13.603 -0.770 1.00 93.31 446 CYS A O 1
ATOM 3270 N N . ASP A 1 447 ? -12.466 -13.639 -2.755 1.00 91.31 447 ASP A N 1
ATOM 3271 C CA . ASP A 1 447 ? -12.917 -15.029 -2.637 1.00 91.31 447 ASP A CA 1
ATOM 3272 C C . ASP A 1 447 ? -11.825 -16.010 -3.077 1.00 91.31 447 ASP A C 1
ATOM 3274 O O . ASP A 1 447 ? -11.574 -17.000 -2.381 1.00 91.31 447 ASP A O 1
ATOM 3278 N N . SER A 1 448 ? -11.156 -15.716 -4.196 1.00 89.12 448 SER A N 1
ATOM 3279 C CA . SER A 1 448 ? -10.070 -16.533 -4.752 1.00 89.12 448 SER A CA 1
ATOM 3280 C C . SER A 1 448 ? -8.677 -16.177 -4.221 1.00 89.12 448 SER A C 1
ATOM 3282 O O . SER A 1 448 ? -7.731 -16.919 -4.481 1.00 89.12 448 SER A O 1
ATOM 3284 N N . ASP A 1 449 ? -8.534 -15.052 -3.510 1.00 86.69 449 ASP A N 1
ATOM 3285 C CA . ASP A 1 449 ? -7.243 -14.469 -3.127 1.00 86.69 449 ASP A CA 1
ATOM 3286 C C . ASP A 1 449 ? -6.306 -14.274 -4.338 1.00 86.69 449 ASP A C 1
ATOM 3288 O O . ASP A 1 449 ? -5.097 -14.531 -4.278 1.00 86.69 449 ASP A O 1
ATOM 3292 N N . SER A 1 450 ? -6.860 -13.790 -5.454 1.00 84.00 450 SER A N 1
ATOM 3293 C CA . SER A 1 450 ? -6.114 -13.535 -6.688 1.00 84.00 450 SER A CA 1
ATOM 3294 C C . SER A 1 450 ? -6.448 -12.173 -7.301 1.00 84.00 450 SER A C 1
ATOM 3296 O O . SER A 1 450 ? -7.492 -11.593 -6.996 1.00 84.00 450 SER A O 1
ATOM 3298 N N . PRO A 1 451 ? -5.602 -11.645 -8.207 1.00 82.00 451 PRO A N 1
ATOM 3299 C CA . PRO A 1 451 ? -6.004 -10.536 -9.062 1.00 82.00 451 PRO A CA 1
ATOM 3300 C C . PRO A 1 451 ? -7.330 -10.860 -9.757 1.00 82.00 451 PRO A C 1
ATOM 3302 O O . PRO A 1 451 ? -7.556 -11.999 -10.177 1.00 82.00 451 PRO A O 1
ATOM 3305 N N . ASP A 1 452 ? -8.208 -9.866 -9.852 1.00 81.12 452 ASP A N 1
ATOM 3306 C CA . ASP A 1 452 ? -9.483 -10.025 -10.547 1.00 81.12 452 ASP A CA 1
ATOM 3307 C C . ASP A 1 452 ? -9.215 -10.097 -12.056 1.00 81.12 452 ASP A C 1
ATOM 3309 O O . ASP A 1 452 ? -8.812 -9.109 -12.670 1.00 81.12 452 ASP A O 1
ATOM 3313 N N . SER A 1 453 ? -9.431 -11.275 -12.643 1.00 71.19 453 SER A N 1
ATOM 3314 C CA . SER A 1 453 ? -9.223 -11.522 -14.078 1.00 71.19 453 SER A CA 1
ATOM 3315 C C . SER A 1 453 ? -10.111 -10.662 -14.984 1.00 71.19 453 SER A C 1
ATOM 3317 O O . SER A 1 453 ? -9.741 -10.394 -16.124 1.00 71.19 453 SER A O 1
ATOM 3319 N N . THR A 1 454 ? -11.264 -10.204 -14.486 1.00 68.38 454 THR A N 1
ATOM 3320 C CA . THR A 1 454 ? -12.186 -9.335 -15.233 1.00 68.38 454 THR A CA 1
ATOM 3321 C C . THR A 1 454 ? -11.790 -7.869 -15.155 1.00 68.38 454 THR A C 1
ATOM 3323 O O . THR A 1 454 ? -12.216 -7.054 -15.977 1.00 68.38 454 THR A O 1
ATOM 3326 N N . PHE A 1 455 ? -10.936 -7.528 -14.192 1.00 59.72 455 PHE A N 1
ATOM 3327 C CA . PHE A 1 455 ? -10.355 -6.210 -14.085 1.00 59.72 455 PHE A CA 1
ATOM 3328 C C . PHE A 1 455 ? -9.182 -6.101 -15.061 1.00 59.72 455 PHE A C 1
ATOM 3330 O O . PHE A 1 455 ? -8.011 -6.096 -14.673 1.00 59.72 455 PHE A O 1
ATOM 3337 N N . ALA A 1 456 ? -9.505 -5.974 -16.350 1.00 49.41 456 ALA A N 1
ATOM 3338 C CA . ALA A 1 456 ? -8.588 -5.352 -17.290 1.00 49.41 456 ALA A CA 1
ATOM 3339 C C . ALA A 1 456 ? -8.262 -3.976 -16.708 1.00 49.41 456 ALA A C 1
ATOM 3341 O O . ALA A 1 456 ? -9.151 -3.139 -16.519 1.00 49.41 456 ALA A O 1
ATOM 3342 N N . ARG A 1 457 ? -6.999 -3.754 -16.342 1.00 49.12 457 ARG A N 1
ATOM 3343 C CA . ARG A 1 457 ? -6.521 -2.429 -15.957 1.00 49.12 457 ARG A CA 1
ATOM 3344 C C . ARG A 1 457 ? -6.576 -1.533 -17.191 1.00 49.12 457 ARG A C 1
ATOM 3346 O O . ARG A 1 457 ? -5.549 -1.184 -17.744 1.00 49.12 457 ARG A O 1
ATOM 3353 N N . SER A 1 458 ? -7.757 -1.042 -17.537 1.00 39.56 458 SER A N 1
ATOM 3354 C CA . SER A 1 458 ? -7.845 0.371 -17.850 1.00 39.56 458 SER A CA 1
ATOM 3355 C C . SER A 1 458 ? -7.477 1.057 -16.541 1.00 39.56 458 SER A C 1
ATOM 3357 O O . SER A 1 458 ? -8.327 1.244 -15.676 1.00 39.56 458 SER A O 1
ATOM 3359 N N . LEU A 1 459 ? -6.188 1.312 -16.296 1.00 40.59 459 LEU A N 1
ATOM 3360 C CA . LEU A 1 459 ? -5.828 2.306 -15.296 1.00 40.59 459 LEU A CA 1
ATOM 3361 C C . LEU A 1 459 ? -6.309 3.617 -15.917 1.00 40.59 459 LEU A C 1
ATOM 3363 O O . LEU A 1 459 ? -5.657 4.096 -16.848 1.00 40.59 459 LEU A O 1
ATOM 3367 N N . PRO A 1 460 ? -7.444 4.200 -15.490 1.00 36.31 460 PRO A N 1
ATOM 3368 C CA . PRO A 1 460 ? -7.975 5.366 -16.170 1.00 36.31 460 PRO A CA 1
ATOM 3369 C C . PRO A 1 460 ? -6.951 6.482 -15.966 1.00 36.31 460 PRO A C 1
ATOM 3371 O O . PRO A 1 460 ? -6.741 6.942 -14.844 1.00 36.31 460 PRO A O 1
ATOM 3374 N N . GLY A 1 461 ? -6.245 6.851 -17.035 1.00 37.97 461 GLY A N 1
ATOM 3375 C CA . GLY A 1 461 ? -5.168 7.837 -16.981 1.00 37.97 461 GLY A CA 1
ATOM 3376 C C . GLY A 1 461 ? -3.732 7.301 -16.962 1.00 37.97 461 GLY A C 1
ATOM 3377 O O . GLY A 1 461 ? -2.826 8.124 -16.866 1.00 37.97 461 GLY A O 1
ATOM 3378 N N . VAL A 1 462 ? -3.469 5.998 -17.131 1.00 39.91 462 VAL A N 1
ATOM 3379 C CA . VAL A 1 462 ? -2.129 5.546 -17.574 1.00 39.91 462 VAL A CA 1
ATOM 3380 C C . VAL A 1 462 ? -2.103 5.561 -19.097 1.00 39.91 462 VAL A C 1
ATOM 3382 O O . VAL A 1 462 ? -1.966 4.551 -19.774 1.00 39.91 462 VAL A O 1
ATOM 3385 N N . GLN A 1 463 ? -2.265 6.771 -19.637 1.00 45.84 463 GLN A N 1
ATOM 3386 C CA . GLN A 1 463 ? -1.947 7.059 -21.031 1.00 45.84 463 GLN A CA 1
ATOM 3387 C C . GLN A 1 463 ? -0.493 6.642 -21.301 1.00 45.84 463 GLN A C 1
ATOM 3389 O O . GLN A 1 463 ? 0.316 6.628 -20.366 1.00 45.84 463 GLN A O 1
ATOM 3394 N N . LYS A 1 464 ? -0.183 6.305 -22.564 1.00 51.03 464 LYS A N 1
ATOM 3395 C CA . LYS A 1 464 ? 1.179 6.073 -23.086 1.00 51.03 464 LYS A CA 1
ATOM 3396 C C . LYS A 1 464 ? 2.206 6.846 -22.257 1.00 51.03 464 LYS A C 1
ATOM 3398 O O . LYS A 1 464 ? 2.158 8.076 -22.212 1.00 51.03 464 LYS A O 1
ATOM 3403 N N . ARG A 1 465 ? 3.065 6.123 -21.533 1.00 60.19 465 ARG A N 1
ATOM 3404 C CA . ARG A 1 465 ? 3.998 6.738 -20.576 1.00 60.19 465 ARG A CA 1
ATOM 3405 C C . ARG A 1 465 ? 5.033 7.612 -21.286 1.00 60.19 465 ARG A C 1
ATOM 3407 O O . ARG A 1 465 ? 5.156 7.562 -22.508 1.00 60.19 465 ARG A O 1
ATOM 3414 N N . ASP A 1 466 ? 5.832 8.338 -20.500 1.00 58.31 466 ASP A N 1
ATOM 3415 C CA . ASP A 1 466 ? 6.955 9.196 -20.924 1.00 58.31 466 ASP A CA 1
ATOM 3416 C C . ASP A 1 466 ? 7.886 8.558 -21.972 1.00 58.31 466 ASP A C 1
ATOM 3418 O O . ASP A 1 466 ? 8.537 9.272 -22.730 1.00 58.31 466 ASP A O 1
ATOM 3422 N N . ALA A 1 467 ? 7.909 7.227 -22.080 1.00 62.22 467 ALA A N 1
ATOM 3423 C CA . ALA A 1 467 ? 8.580 6.499 -23.153 1.00 62.22 467 ALA A CA 1
ATOM 3424 C C . ALA A 1 467 ? 8.157 6.969 -24.557 1.00 62.22 467 ALA A C 1
ATOM 3426 O O . ALA A 1 467 ? 8.992 7.007 -25.452 1.00 62.22 467 ALA A O 1
ATOM 3427 N N . PHE A 1 468 ? 6.895 7.366 -24.745 1.00 77.94 468 PHE A N 1
ATOM 3428 C CA . PHE A 1 468 ? 6.364 7.916 -25.998 1.00 77.94 468 PHE A CA 1
ATOM 3429 C C . PHE A 1 468 ? 6.552 9.434 -26.135 1.00 77.94 468 PHE A C 1
ATOM 3431 O O . PHE A 1 468 ? 6.121 10.026 -27.126 1.00 77.94 468 PHE A O 1
ATOM 3438 N N . SER A 1 469 ? 7.175 10.087 -25.150 1.00 76.12 469 SER A N 1
ATOM 3439 C CA . SER A 1 469 ? 7.563 11.490 -25.267 1.00 76.12 469 SER A CA 1
ATOM 3440 C C . SER A 1 469 ? 8.745 11.653 -26.229 1.00 76.12 469 SER A C 1
ATOM 3442 O O . SER A 1 469 ? 9.510 10.720 -26.494 1.00 76.12 469 SER A O 1
ATOM 3444 N N . ALA A 1 470 ? 8.943 12.874 -26.731 1.00 73.50 470 ALA A N 1
ATOM 3445 C CA . ALA A 1 470 ? 10.097 13.196 -27.571 1.00 73.50 470 ALA A CA 1
ATOM 3446 C C . ALA A 1 470 ? 11.438 12.995 -26.840 1.00 73.50 470 ALA A C 1
ATOM 3448 O O . ALA A 1 470 ? 12.461 12.796 -27.490 1.00 73.50 470 ALA A O 1
ATOM 3449 N N . GLN A 1 471 ? 11.429 13.049 -25.507 1.00 72.75 471 GLN A N 1
ATOM 3450 C CA . GLN A 1 471 ? 12.601 12.904 -24.651 1.00 72.75 471 GLN A CA 1
ATOM 3451 C C . GLN A 1 471 ? 12.872 11.445 -24.253 1.00 72.75 471 GLN A C 1
ATOM 3453 O O . GLN A 1 471 ? 13.982 11.143 -23.822 1.00 72.75 471 GLN A O 1
ATOM 3458 N N . GLY A 1 472 ? 11.889 10.549 -24.407 1.00 78.44 472 GLY A N 1
ATOM 3459 C CA . GLY A 1 472 ? 11.966 9.180 -23.904 1.00 78.44 472 GLY A CA 1
ATOM 3460 C C . GLY A 1 472 ? 12.139 9.131 -22.382 1.00 78.44 472 GLY A C 1
ATOM 3461 O O . GLY A 1 472 ? 11.771 10.058 -21.660 1.00 78.44 472 GLY A O 1
ATOM 3462 N N . VAL A 1 473 ? 12.706 8.034 -21.891 1.00 73.06 473 VAL A N 1
ATOM 3463 C CA . VAL A 1 473 ? 13.051 7.834 -20.482 1.00 73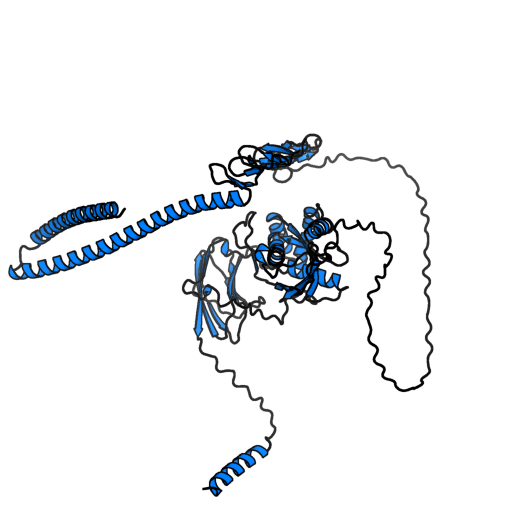.06 473 VAL A CA 1
ATOM 3464 C C . VAL A 1 473 ? 14.519 7.437 -20.403 1.00 73.06 473 VAL A C 1
ATOM 3466 O O . VAL A 1 473 ? 14.946 6.505 -21.079 1.00 73.06 473 VAL A O 1
ATOM 3469 N N . SER A 1 474 ? 15.289 8.130 -19.568 1.00 69.75 474 SER A N 1
ATOM 3470 C CA . SER A 1 474 ? 16.661 7.749 -19.229 1.00 69.75 474 SER A CA 1
ATOM 3471 C C . SER A 1 474 ? 16.682 7.252 -17.796 1.00 69.75 474 SER A C 1
ATOM 3473 O O . SER A 1 474 ? 16.155 7.927 -16.914 1.00 69.75 474 SER A O 1
ATOM 3475 N N . LEU A 1 475 ? 17.274 6.086 -17.577 1.00 66.88 475 LEU A N 1
ATOM 3476 C CA . LEU A 1 475 ? 17.442 5.478 -16.268 1.00 66.88 475 LEU A CA 1
ATOM 3477 C C . LEU A 1 475 ? 18.928 5.136 -16.078 1.00 66.88 475 LEU A C 1
ATOM 3479 O O . LEU A 1 475 ? 19.589 4.679 -17.014 1.00 66.88 475 LEU A O 1
ATOM 3483 N N . VAL A 1 476 ? 19.469 5.383 -14.884 1.00 60.41 476 VAL A N 1
ATOM 3484 C CA . VAL A 1 476 ? 20.898 5.173 -14.592 1.00 60.41 476 VAL A CA 1
ATOM 3485 C C . VAL A 1 476 ? 21.059 4.436 -13.264 1.00 60.41 476 VAL A C 1
ATOM 3487 O O . VAL A 1 476 ? 20.472 4.843 -12.261 1.00 60.41 476 VAL A O 1
ATOM 3490 N N . GLY A 1 477 ? 21.886 3.384 -13.246 1.00 62.19 477 GLY A N 1
ATOM 3491 C CA . GLY A 1 477 ? 22.308 2.697 -12.021 1.00 62.19 477 GLY A CA 1
ATOM 3492 C C . GLY A 1 477 ? 21.143 2.151 -11.189 1.00 62.19 477 GLY A C 1
ATOM 3493 O O . GLY A 1 477 ? 20.230 1.521 -11.724 1.00 62.19 477 GLY A O 1
ATOM 3494 N N . ASP A 1 478 ? 21.162 2.434 -9.881 1.00 51.16 478 ASP A N 1
ATOM 3495 C CA . ASP A 1 478 ? 20.207 1.927 -8.879 1.00 51.16 478 ASP A CA 1
ATOM 3496 C C . ASP A 1 478 ? 18.730 2.232 -9.174 1.00 51.16 478 ASP A C 1
ATOM 3498 O O . ASP A 1 478 ? 17.840 1.561 -8.654 1.00 51.16 478 ASP A O 1
ATOM 3502 N N . GLU A 1 479 ? 18.444 3.205 -10.043 1.00 46.62 479 GLU A N 1
ATOM 3503 C CA . GLU A 1 479 ? 17.080 3.523 -10.482 1.00 46.62 479 GLU A CA 1
ATOM 3504 C C . GLU A 1 479 ? 16.459 2.432 -11.374 1.00 46.62 479 GLU A C 1
ATOM 3506 O O . GLU A 1 479 ? 15.235 2.387 -11.546 1.00 46.62 479 GLU A O 1
ATOM 3511 N N . MET A 1 480 ? 17.289 1.558 -11.951 1.00 52.28 480 MET A N 1
ATOM 3512 C CA . MET A 1 480 ? 16.875 0.477 -12.850 1.00 52.28 480 MET A CA 1
ATOM 3513 C C . MET A 1 480 ? 16.719 -0.869 -12.159 1.00 52.28 480 MET A C 1
ATOM 3515 O O . MET A 1 480 ? 16.054 -1.751 -12.706 1.00 52.28 480 MET A O 1
ATOM 3519 N N . TRP A 1 481 ? 17.297 -1.022 -10.968 1.00 54.75 481 TRP A N 1
ATOM 3520 C CA . TRP A 1 481 ? 17.303 -2.278 -10.238 1.00 54.75 481 TRP A CA 1
ATOM 3521 C C . TRP A 1 481 ? 15.973 -2.520 -9.549 1.00 54.75 481 TRP A C 1
ATOM 3523 O O . TRP A 1 481 ? 15.620 -1.899 -8.547 1.00 54.75 481 TRP A O 1
ATOM 3533 N N . ARG A 1 482 ? 15.211 -3.462 -10.102 1.00 51.56 482 ARG A N 1
ATOM 3534 C CA . ARG A 1 482 ? 13.978 -3.962 -9.507 1.00 51.56 482 ARG A CA 1
ATOM 3535 C C . ARG A 1 482 ? 14.247 -5.394 -9.070 1.00 51.56 482 ARG A C 1
ATOM 3537 O O . ARG A 1 482 ? 14.627 -6.248 -9.862 1.00 51.56 482 ARG A O 1
ATOM 3544 N N . GLY A 1 483 ? 14.177 -5.624 -7.766 1.00 38.91 483 GLY A N 1
ATOM 3545 C CA . GLY A 1 483 ? 14.595 -6.887 -7.179 1.00 38.91 483 GLY A CA 1
ATOM 3546 C C . GLY A 1 483 ? 13.717 -8.070 -7.596 1.00 38.91 483 GLY A C 1
ATOM 3547 O O . GLY A 1 483 ? 12.523 -8.059 -7.319 1.00 38.91 483 GLY A O 1
ATOM 3548 N N . VAL A 1 484 ? 14.411 -9.089 -8.116 1.00 37.38 484 VAL A N 1
ATOM 3549 C CA . VAL A 1 484 ? 14.221 -10.541 -7.931 1.00 37.38 484 VAL A CA 1
ATOM 3550 C C . VAL A 1 484 ? 13.045 -11.187 -8.680 1.00 37.38 484 VAL A C 1
ATOM 3552 O O . VAL A 1 484 ? 11.907 -11.112 -8.238 1.00 37.38 484 VAL A O 1
ATOM 3555 N N . PHE A 1 485 ? 13.364 -11.877 -9.785 1.00 37.19 485 PHE A N 1
ATOM 3556 C CA . PHE A 1 485 ? 12.660 -13.105 -10.170 1.00 37.19 485 PHE A CA 1
ATOM 3557 C C . PHE A 1 485 ? 13.266 -14.305 -9.403 1.00 37.19 485 PHE A C 1
ATOM 3559 O O . PHE A 1 485 ? 14.455 -14.263 -9.057 1.00 37.19 485 PHE A O 1
ATOM 3566 N N . PRO A 1 486 ? 12.504 -15.393 -9.191 1.00 37.78 486 PRO A N 1
ATOM 3567 C CA . PRO A 1 486 ? 12.865 -16.479 -8.278 1.00 37.78 486 PRO A CA 1
ATOM 3568 C C . PRO A 1 486 ? 14.093 -17.307 -8.625 1.00 37.78 486 PRO A C 1
ATOM 3570 O O . PRO A 1 486 ? 14.650 -17.985 -7.764 1.00 37.78 486 PRO A O 1
ATOM 3573 N N . GLU A 1 487 ? 14.498 -17.314 -9.890 1.00 40.69 487 GLU A N 1
ATOM 3574 C CA . GLU A 1 487 ? 15.334 -18.400 -10.402 1.00 40.69 487 GLU A CA 1
ATOM 3575 C C . GLU A 1 487 ? 16.840 -18.112 -10.326 1.00 40.69 487 GLU A C 1
ATOM 3577 O O . GLU A 1 487 ? 17.648 -19.035 -10.419 1.00 40.69 487 GLU A O 1
ATOM 3582 N N . SER A 1 488 ? 17.251 -16.858 -10.095 1.00 44.75 488 SER A N 1
ATOM 3583 C CA . SER A 1 488 ? 18.671 -16.512 -9.974 1.00 44.75 488 SER A CA 1
ATOM 3584 C C . SER A 1 488 ? 18.907 -15.303 -9.068 1.00 44.75 488 SER A C 1
ATOM 3586 O O . SER A 1 488 ? 18.473 -14.180 -9.322 1.00 44.75 488 SER A O 1
ATOM 3588 N N . SER A 1 489 ? 19.680 -15.517 -7.999 1.00 48.25 489 SER A N 1
ATOM 3589 C CA . SER A 1 489 ? 20.077 -14.461 -7.065 1.00 48.25 489 SER A CA 1
ATOM 3590 C C . SER A 1 489 ? 21.029 -13.419 -7.668 1.00 48.25 489 SER A C 1
ATOM 3592 O O . SER A 1 489 ? 21.286 -12.406 -7.021 1.00 48.25 489 SER A O 1
ATOM 3594 N N . ALA A 1 490 ? 21.557 -13.671 -8.868 1.00 56.50 490 ALA A N 1
ATOM 3595 C CA . ALA A 1 490 ? 22.532 -12.825 -9.548 1.00 56.50 490 ALA A CA 1
ATOM 3596 C C . ALA A 1 490 ? 21.922 -11.954 -10.659 1.00 56.50 490 ALA A C 1
ATOM 3598 O O . ALA A 1 490 ? 22.618 -11.089 -11.177 1.00 56.50 490 ALA A O 1
ATOM 3599 N N . THR A 1 491 ? 20.652 -12.163 -11.028 1.00 55.53 491 THR A N 1
ATOM 3600 C CA . THR A 1 491 ? 19.998 -11.371 -12.077 1.00 55.53 491 THR A CA 1
ATOM 3601 C C . THR A 1 491 ? 19.231 -10.198 -11.480 1.00 55.53 491 THR A C 1
ATOM 3603 O O . THR A 1 491 ? 18.358 -10.359 -10.623 1.00 55.53 491 THR A O 1
ATOM 3606 N N . ASN A 1 492 ? 19.540 -9.007 -11.968 1.00 60.59 492 ASN A N 1
ATOM 3607 C CA . ASN A 1 492 ? 18.796 -7.788 -11.737 1.00 60.59 492 ASN A CA 1
ATOM 3608 C C . ASN A 1 492 ? 17.716 -7.636 -12.819 1.00 60.59 492 ASN A C 1
ATOM 3610 O O . ASN A 1 492 ? 17.998 -7.820 -14.004 1.00 60.59 492 ASN A O 1
ATOM 3614 N N . VAL A 1 493 ? 16.488 -7.282 -12.425 1.00 61.00 493 VAL A N 1
ATOM 3615 C CA . VAL A 1 493 ? 15.365 -7.092 -13.355 1.00 61.00 493 VAL A CA 1
ATOM 3616 C C . VAL A 1 493 ? 15.139 -5.603 -13.596 1.00 61.00 493 VAL A C 1
ATOM 3618 O O . VAL A 1 493 ? 15.136 -4.806 -12.658 1.00 61.00 493 VAL A O 1
ATOM 3621 N N . MET A 1 494 ? 14.899 -5.221 -14.846 1.00 71.00 494 MET A N 1
ATOM 3622 C CA . MET A 1 494 ? 14.690 -3.847 -15.290 1.00 71.00 494 MET A CA 1
ATOM 3623 C C . MET A 1 494 ? 13.375 -3.717 -16.075 1.00 71.00 494 MET A C 1
ATOM 3625 O O . MET A 1 494 ? 13.356 -3.809 -17.299 1.00 71.00 494 MET A O 1
ATOM 3629 N N . PRO A 1 495 ? 12.245 -3.455 -15.411 1.00 71.00 495 PRO A N 1
ATOM 3630 C CA . PRO A 1 495 ? 11.010 -3.092 -16.086 1.00 71.00 495 PRO A CA 1
ATOM 3631 C C . PRO A 1 495 ? 11.099 -1.686 -16.687 1.00 71.00 495 PRO A C 1
ATOM 3633 O O . PRO A 1 495 ? 11.422 -0.709 -16.009 1.00 71.00 495 PRO A O 1
ATOM 3636 N N . MET A 1 496 ? 10.703 -1.567 -17.944 1.00 77.31 496 MET A N 1
ATOM 3637 C CA . MET A 1 496 ? 10.563 -0.328 -18.701 1.00 77.31 496 MET A CA 1
ATOM 3638 C C . MET A 1 496 ? 9.099 -0.229 -19.152 1.00 77.31 496 MET A C 1
ATOM 3640 O O . MET A 1 496 ? 8.710 -0.819 -20.162 1.00 77.31 496 MET A O 1
ATOM 3644 N N . PRO A 1 497 ? 8.232 0.414 -18.352 1.00 72.50 497 PRO A N 1
ATOM 3645 C CA . PRO A 1 497 ? 6.796 0.391 -18.589 1.00 72.50 497 PRO A CA 1
ATOM 3646 C C . PRO A 1 497 ? 6.418 1.255 -19.796 1.00 72.50 497 PRO A C 1
ATOM 3648 O O . PRO A 1 497 ? 6.738 2.443 -19.841 1.00 72.50 497 PRO A O 1
ATOM 3651 N N . LEU A 1 498 ? 5.675 0.667 -20.732 1.00 78.62 498 LEU A N 1
ATOM 3652 C CA . LEU A 1 498 ? 5.161 1.325 -21.935 1.00 78.62 498 LEU A CA 1
ATOM 3653 C C . LEU A 1 498 ? 3.734 1.862 -21.713 1.00 78.62 498 LEU A C 1
ATOM 3655 O O . LEU A 1 498 ? 3.400 2.943 -22.203 1.00 78.62 498 LEU A O 1
ATOM 3659 N N . GLY A 1 499 ? 2.939 1.171 -20.887 1.00 74.31 499 GLY A N 1
ATOM 3660 C CA . GLY A 1 499 ? 1.545 1.520 -20.582 1.00 74.31 499 GLY A CA 1
ATOM 3661 C C . GLY A 1 499 ? 0.548 0.762 -21.459 1.00 74.31 499 GLY A C 1
ATOM 3662 O O . GLY A 1 499 ? 0.888 -0.280 -22.012 1.00 74.31 499 GLY A O 1
ATOM 3663 N N . ASP A 1 500 ? -0.677 1.273 -21.562 1.00 77.62 500 ASP A N 1
ATOM 3664 C CA . ASP A 1 500 ? -1.720 0.685 -22.411 1.00 77.62 500 ASP A CA 1
ATOM 3665 C C . ASP A 1 500 ? -1.438 1.012 -23.886 1.00 77.62 500 ASP A C 1
ATOM 3667 O O . ASP A 1 500 ? -1.167 2.169 -24.238 1.00 77.62 500 ASP A O 1
ATOM 3671 N N . LEU A 1 501 ? -1.463 -0.011 -24.742 1.00 84.38 501 LEU A N 1
ATOM 3672 C CA . LEU A 1 501 ? -1.121 0.075 -26.159 1.00 84.38 501 LEU A CA 1
ATOM 3673 C C . LEU A 1 501 ? -2.267 -0.463 -27.026 1.00 84.38 501 LEU A C 1
ATOM 3675 O O . LEU A 1 501 ? -2.730 -1.584 -26.839 1.00 84.38 501 LEU A O 1
ATOM 3679 N N . ASP A 1 502 ? -2.687 0.335 -28.005 1.00 87.56 502 ASP A N 1
ATOM 3680 C CA . ASP A 1 502 ? -3.615 -0.076 -29.062 1.00 87.56 502 ASP A CA 1
ATOM 3681 C C . ASP A 1 502 ? -3.017 -1.189 -29.960 1.00 87.56 502 ASP A C 1
ATOM 3683 O O . ASP A 1 502 ? -1.799 -1.395 -29.975 1.00 87.56 502 ASP A O 1
ATOM 3687 N N . PRO A 1 503 ? -3.828 -1.876 -30.786 1.00 89.50 503 PRO A N 1
ATOM 3688 C CA . PRO A 1 503 ? -3.299 -2.727 -31.848 1.00 89.50 503 PRO A CA 1
ATOM 3689 C C . PRO A 1 503 ? -2.392 -1.924 -32.795 1.00 89.50 503 PRO A C 1
ATOM 3691 O O . PRO A 1 503 ? -2.760 -0.841 -33.259 1.00 89.50 503 PRO A O 1
ATOM 3694 N N . GLY A 1 504 ? -1.217 -2.458 -33.126 1.00 89.94 504 GLY A N 1
ATOM 3695 C CA . GLY A 1 504 ? -0.263 -1.769 -33.994 1.00 89.94 504 GLY A CA 1
ATOM 3696 C C . GLY A 1 504 ? 1.159 -2.304 -33.902 1.00 89.94 504 GLY A C 1
ATOM 3697 O O . GLY A 1 504 ? 1.447 -3.251 -33.171 1.00 89.94 504 GLY A O 1
ATOM 3698 N N . ILE A 1 505 ? 2.063 -1.690 -34.665 1.00 89.50 505 ILE A N 1
ATOM 3699 C CA . ILE A 1 505 ? 3.497 -1.997 -34.615 1.00 89.50 505 ILE A CA 1
ATOM 3700 C C . ILE A 1 505 ? 4.202 -0.907 -33.819 1.00 89.50 505 ILE A C 1
ATOM 3702 O O . ILE A 1 505 ? 4.041 0.287 -34.095 1.00 89.50 505 ILE A O 1
ATOM 3706 N N . TYR A 1 506 ? 5.016 -1.328 -32.863 1.00 90.56 506 TYR A N 1
ATOM 3707 C CA . TYR A 1 506 ? 5.753 -0.465 -31.956 1.00 90.56 506 TYR A CA 1
ATOM 3708 C C . TYR A 1 506 ? 7.249 -0.684 -32.116 1.00 90.56 506 TYR A C 1
ATOM 3710 O O . TYR A 1 506 ? 7.697 -1.816 -32.276 1.00 90.56 506 TYR A O 1
ATOM 3718 N N . LEU A 1 507 ? 8.008 0.407 -32.045 1.00 90.44 507 LEU A N 1
ATOM 3719 C CA . LEU A 1 507 ? 9.462 0.412 -31.951 1.00 90.44 507 LEU A CA 1
ATOM 3720 C C . LEU A 1 507 ? 9.857 1.026 -30.613 1.00 90.44 507 LEU A C 1
ATOM 3722 O O . LEU A 1 507 ? 9.493 2.164 -30.332 1.00 90.44 507 LEU A O 1
ATOM 3726 N N . VAL A 1 508 ? 10.630 0.302 -29.817 1.00 90.06 508 VAL A N 1
ATOM 3727 C CA . VAL A 1 508 ? 11.283 0.815 -28.613 1.00 90.06 508 VAL A CA 1
ATOM 3728 C C . VAL A 1 508 ? 12.767 0.925 -28.907 1.00 90.06 508 VAL A C 1
ATOM 3730 O O . VAL A 1 508 ? 13.482 -0.070 -28.882 1.00 90.06 508 VAL A O 1
ATOM 3733 N N . ASN A 1 509 ? 13.236 2.131 -29.200 1.00 89.31 509 ASN A N 1
ATOM 3734 C CA . ASN A 1 509 ? 14.658 2.420 -29.311 1.00 89.31 509 ASN A CA 1
ATOM 3735 C C . ASN A 1 509 ? 15.284 2.289 -27.929 1.00 89.31 509 ASN A C 1
ATOM 3737 O O . ASN A 1 509 ? 14.866 2.979 -27.004 1.00 89.31 509 ASN A O 1
ATOM 3741 N N . LEU A 1 510 ? 16.271 1.411 -27.803 1.00 88.31 510 LEU A N 1
ATOM 3742 C CA . LEU A 1 510 ? 17.013 1.171 -26.573 1.00 88.31 510 LEU A CA 1
ATOM 3743 C C . LEU A 1 510 ? 18.462 1.547 -26.802 1.00 88.31 510 LEU A C 1
ATOM 3745 O O . LEU A 1 510 ? 19.070 1.113 -27.783 1.00 88.31 510 LEU A O 1
ATOM 3749 N N . ASN A 1 511 ? 19.017 2.301 -25.871 1.00 88.06 511 ASN A N 1
ATOM 3750 C CA . ASN A 1 511 ? 20.422 2.635 -25.845 1.00 88.06 511 ASN A CA 1
ATOM 3751 C C . ASN A 1 511 ? 20.978 2.261 -24.472 1.00 88.06 511 ASN A C 1
ATOM 3753 O O . ASN A 1 511 ? 20.799 3.000 -23.502 1.00 88.06 511 ASN A O 1
ATOM 3757 N N . ILE A 1 512 ? 21.601 1.082 -24.420 1.00 85.81 512 ILE A N 1
ATOM 3758 C CA . ILE A 1 512 ? 22.331 0.579 -23.259 1.00 85.81 512 ILE A CA 1
ATOM 3759 C C . ILE A 1 512 ? 23.781 1.039 -23.419 1.00 85.81 512 ILE A C 1
ATOM 3761 O O . ILE A 1 512 ? 24.525 0.489 -24.237 1.00 85.81 512 ILE A O 1
ATOM 3765 N N . THR A 1 513 ? 24.168 2.093 -22.700 1.00 83.94 513 THR A N 1
ATOM 3766 C CA . THR A 1 513 ? 25.517 2.684 -22.791 1.00 83.94 513 THR A CA 1
ATOM 3767 C C . THR A 1 513 ? 26.526 1.975 -21.896 1.00 83.94 513 THR A C 1
ATOM 3769 O O . THR A 1 513 ? 27.731 2.072 -22.142 1.00 83.94 513 THR A O 1
ATOM 3772 N N . LYS A 1 514 ? 26.048 1.232 -20.895 1.00 80.62 514 LYS A N 1
ATOM 3773 C CA . LYS A 1 514 ? 26.851 0.377 -20.020 1.00 80.62 514 LYS A CA 1
ATOM 3774 C C . LYS A 1 514 ? 26.087 -0.887 -19.637 1.00 80.62 514 LYS A C 1
ATOM 3776 O O . LYS A 1 514 ? 24.880 -0.798 -19.438 1.00 80.62 514 LYS A O 1
ATOM 3781 N N . GLY A 1 515 ? 26.806 -2.003 -19.492 1.00 80.06 515 GLY A N 1
ATOM 3782 C CA . GLY A 1 515 ? 26.280 -3.333 -19.157 1.00 80.06 515 GLY A CA 1
ATOM 3783 C C . GLY A 1 515 ? 25.543 -4.031 -20.310 1.00 80.06 515 GLY A C 1
ATOM 3784 O O . GLY A 1 515 ? 25.475 -3.515 -21.424 1.00 80.06 515 GLY A O 1
ATOM 3785 N N . ASN A 1 516 ? 25.004 -5.220 -20.044 1.00 78.88 516 ASN A N 1
ATOM 3786 C CA . ASN A 1 516 ? 24.246 -6.046 -20.985 1.00 78.88 516 ASN A CA 1
ATOM 3787 C C . ASN A 1 516 ? 22.918 -6.475 -20.369 1.00 78.88 516 ASN A C 1
ATOM 3789 O O . ASN A 1 516 ? 22.911 -6.967 -19.247 1.00 78.88 516 ASN A O 1
ATOM 3793 N N . ALA A 1 517 ? 21.811 -6.380 -21.107 1.00 78.31 517 ALA A N 1
ATOM 3794 C CA . ALA A 1 517 ? 20.512 -6.862 -20.641 1.00 78.31 517 ALA A CA 1
ATOM 3795 C C . ALA A 1 517 ? 19.816 -7.748 -21.683 1.00 78.31 517 ALA A C 1
ATOM 3797 O O . ALA A 1 517 ? 19.772 -7.411 -22.866 1.00 78.31 517 ALA A O 1
ATOM 3798 N N . ASN A 1 518 ? 19.227 -8.851 -21.223 1.00 79.94 518 ASN A N 1
ATOM 3799 C CA . ASN A 1 518 ? 18.257 -9.640 -21.975 1.00 79.94 518 ASN A CA 1
ATOM 3800 C C . ASN A 1 518 ? 16.882 -9.052 -21.732 1.00 79.94 518 ASN A C 1
ATOM 3802 O O . ASN A 1 518 ? 16.477 -8.929 -20.587 1.00 79.94 518 ASN A O 1
ATOM 3806 N N . LEU A 1 519 ? 16.158 -8.678 -22.776 1.00 80.62 519 LEU A N 1
ATOM 3807 C CA . LEU A 1 519 ? 14.835 -8.092 -22.598 1.00 80.62 519 LEU A CA 1
ATOM 3808 C C . LEU A 1 519 ? 13.749 -9.130 -22.899 1.00 80.62 519 LEU A C 1
ATOM 3810 O O . LEU A 1 519 ? 13.998 -10.177 -23.486 1.00 80.62 519 LEU A O 1
ATOM 3814 N N . THR A 1 520 ? 12.528 -8.865 -22.477 1.00 81.81 520 THR A N 1
ATOM 3815 C CA . THR A 1 520 ? 11.326 -9.625 -22.805 1.00 81.81 520 THR A CA 1
ATOM 3816 C C . THR A 1 520 ? 10.163 -8.662 -22.674 1.00 81.81 520 THR A C 1
ATOM 3818 O O . THR A 1 520 ? 10.046 -7.940 -21.683 1.00 81.81 520 THR A O 1
ATOM 3821 N N . LEU A 1 521 ? 9.312 -8.600 -23.690 1.00 82.44 521 LEU A N 1
ATOM 3822 C CA . LEU A 1 521 ? 8.068 -7.857 -23.575 1.00 82.44 521 LEU A CA 1
ATOM 3823 C C . LEU A 1 521 ? 7.089 -8.699 -22.758 1.00 82.44 521 LEU A C 1
ATOM 3825 O O . LEU A 1 521 ? 6.853 -9.849 -23.101 1.00 82.44 521 LEU A O 1
ATOM 3829 N N . ILE A 1 522 ? 6.539 -8.143 -21.687 1.00 78.12 522 ILE A N 1
ATOM 3830 C CA . ILE A 1 522 ? 5.533 -8.800 -20.853 1.00 78.12 522 ILE A CA 1
ATOM 3831 C C . ILE A 1 522 ? 4.279 -7.931 -20.779 1.00 78.12 522 ILE A C 1
ATOM 3833 O O . ILE A 1 522 ? 4.353 -6.696 -20.817 1.00 78.12 522 ILE A O 1
ATOM 3837 N N . ASP A 1 523 ? 3.126 -8.579 -20.684 1.00 70.94 523 ASP A N 1
ATOM 3838 C CA . ASP A 1 523 ? 1.866 -7.904 -20.387 1.00 70.94 523 ASP A CA 1
ATOM 3839 C C . ASP A 1 523 ? 1.720 -7.611 -18.879 1.00 70.94 523 ASP A C 1
ATOM 3841 O O . ASP A 1 523 ? 2.574 -7.959 -18.055 1.00 70.94 523 ASP A O 1
ATOM 3845 N N . TYR A 1 524 ? 0.610 -6.975 -18.496 1.00 63.00 524 TYR A N 1
ATOM 3846 C CA . TYR A 1 524 ? 0.310 -6.674 -17.092 1.00 63.00 524 TYR A CA 1
ATOM 3847 C C . TYR A 1 524 ? 0.089 -7.917 -16.208 1.00 63.00 524 TYR A C 1
ATOM 3849 O O . TYR A 1 524 ? 0.111 -7.798 -14.979 1.00 63.00 524 TYR A O 1
ATOM 3857 N N . ASN A 1 525 ? -0.166 -9.083 -16.809 1.00 54.56 525 ASN A N 1
ATOM 3858 C CA . ASN A 1 525 ? -0.282 -10.367 -16.118 1.00 54.56 525 ASN A CA 1
ATOM 3859 C C . ASN A 1 525 ? 1.086 -11.049 -15.952 1.00 54.56 525 ASN A C 1
ATOM 3861 O O . ASN A 1 525 ? 1.164 -12.102 -15.321 1.00 54.56 525 ASN A O 1
ATOM 3865 N N . GLY A 1 526 ? 2.159 -10.462 -16.494 1.00 60.03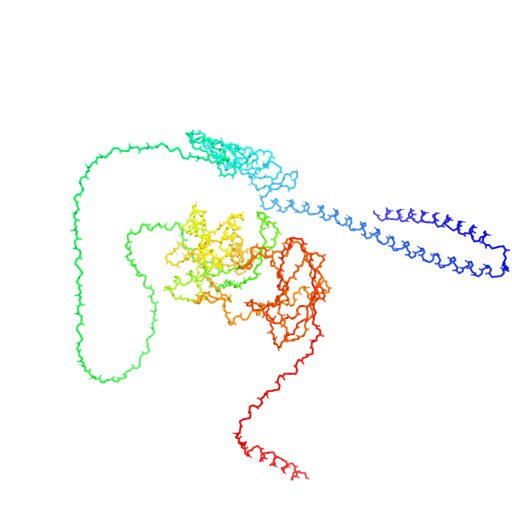 526 GLY A N 1
ATOM 3866 C CA . GLY A 1 526 ? 3.494 -11.051 -16.514 1.00 60.03 526 GLY A CA 1
ATOM 3867 C C . GLY A 1 526 ? 3.669 -12.139 -17.574 1.00 60.03 526 GLY A C 1
ATOM 3868 O O . GLY A 1 526 ? 4.678 -12.839 -17.550 1.00 60.03 526 GLY A O 1
ATOM 3869 N N . SER A 1 527 ? 2.717 -12.291 -18.499 1.00 69.00 527 SER A N 1
ATOM 3870 C CA . SER A 1 527 ? 2.839 -13.246 -19.599 1.00 69.00 527 SER A CA 1
ATOM 3871 C C . SER A 1 527 ? 3.800 -12.689 -20.651 1.00 69.00 527 SER A C 1
ATOM 3873 O O . SER A 1 527 ? 3.634 -11.539 -21.074 1.00 69.00 527 SER A O 1
ATOM 3875 N N . PRO A 1 528 ? 4.808 -13.466 -21.086 1.00 73.75 528 PRO A N 1
ATOM 3876 C CA . PRO A 1 528 ? 5.720 -13.031 -22.130 1.00 73.75 528 PRO A CA 1
ATOM 3877 C C . PRO A 1 528 ? 4.984 -12.916 -23.465 1.00 73.75 528 PRO A C 1
ATOM 3879 O O . PRO A 1 528 ? 4.232 -13.804 -23.866 1.00 73.75 528 PRO A O 1
ATOM 3882 N N . TYR A 1 529 ? 5.231 -11.814 -24.159 1.00 78.44 529 TYR A N 1
ATOM 3883 C CA . TYR A 1 529 ? 4.808 -11.579 -25.526 1.00 78.44 529 TYR A CA 1
ATOM 3884 C C . TYR A 1 529 ? 5.942 -12.010 -26.451 1.00 78.44 529 TYR A C 1
ATOM 3886 O O . TYR A 1 529 ? 7.090 -11.580 -26.278 1.00 78.44 529 TYR A O 1
ATOM 3894 N N . ASP A 1 530 ? 5.619 -12.859 -27.424 1.00 62.97 530 ASP A N 1
ATOM 3895 C CA . ASP A 1 530 ? 6.592 -13.435 -28.348 1.00 62.97 530 ASP A CA 1
ATOM 3896 C C . ASP A 1 530 ? 7.258 -12.295 -29.135 1.00 62.97 530 ASP A C 1
ATOM 3898 O O . ASP A 1 530 ? 6.645 -11.639 -29.981 1.00 62.97 530 ASP A O 1
ATOM 3902 N N . SER A 1 531 ? 8.487 -11.953 -28.754 1.00 58.59 531 SER A N 1
ATOM 3903 C CA . SER A 1 531 ? 9.198 -10.786 -29.266 1.00 58.59 531 SER A CA 1
ATOM 3904 C C . SER A 1 531 ? 10.614 -11.179 -29.656 1.00 58.59 531 SER A C 1
ATOM 3906 O O . SER A 1 531 ? 11.382 -11.729 -28.870 1.00 58.59 531 SER A O 1
ATOM 3908 N N . SER A 1 532 ? 10.973 -10.892 -30.907 1.00 53.53 532 SER A N 1
ATOM 3909 C CA . SER A 1 532 ? 12.341 -11.047 -31.384 1.00 53.53 532 SER A CA 1
ATOM 3910 C C . SER A 1 532 ? 13.138 -9.810 -30.984 1.00 53.53 532 SER A C 1
ATOM 3912 O O . SER A 1 532 ? 12.968 -8.732 -31.560 1.00 53.53 532 SER A O 1
ATOM 3914 N N . LEU A 1 533 ? 14.010 -9.958 -29.994 1.00 60.19 533 LEU A N 1
ATOM 3915 C CA . LEU A 1 533 ? 14.963 -8.922 -29.627 1.00 60.19 533 LEU A CA 1
ATOM 3916 C C . LEU A 1 533 ? 16.202 -9.011 -30.500 1.00 60.19 533 LEU A C 1
ATOM 3918 O O . LEU A 1 533 ? 16.984 -9.953 -30.405 1.00 60.19 533 LEU A O 1
ATOM 3922 N N . ASN A 1 534 ? 16.406 -7.982 -31.311 1.00 52.19 534 ASN A N 1
ATOM 3923 C CA . ASN A 1 534 ? 17.733 -7.679 -31.812 1.00 52.19 534 ASN A CA 1
ATOM 3924 C C . ASN A 1 534 ? 18.433 -6.876 -30.704 1.00 52.19 534 ASN A C 1
ATOM 3926 O O . ASN A 1 534 ? 17.847 -5.924 -30.189 1.00 52.19 534 ASN A O 1
ATOM 3930 N N . GLY A 1 535 ? 19.638 -7.286 -30.285 1.00 56.56 535 GLY A N 1
ATOM 3931 C CA . GLY A 1 535 ? 20.437 -6.564 -29.276 1.00 56.56 535 GLY A CA 1
ATOM 3932 C C . GLY A 1 535 ? 20.652 -5.081 -29.628 1.00 56.56 535 GLY A C 1
ATOM 3933 O O . GLY A 1 535 ? 20.232 -4.662 -30.700 1.00 56.56 535 GLY A O 1
ATOM 3934 N N . ASN A 1 536 ? 21.290 -4.296 -28.738 1.00 60.34 536 ASN A N 1
ATOM 3935 C CA . ASN A 1 536 ? 21.574 -2.844 -28.866 1.00 60.34 536 ASN A CA 1
ATOM 3936 C C . ASN A 1 536 ? 21.188 -2.237 -30.233 1.00 60.34 536 ASN A C 1
ATOM 3938 O O . ASN A 1 536 ? 21.964 -2.288 -31.186 1.00 60.34 536 ASN A O 1
ATOM 3942 N N . GLY A 1 537 ? 19.956 -1.728 -30.350 1.00 70.81 537 GLY A N 1
ATOM 3943 C CA . GLY A 1 537 ? 19.386 -1.399 -31.665 1.00 70.81 537 GLY A CA 1
ATOM 3944 C C . GLY A 1 537 ? 17.869 -1.211 -31.716 1.00 70.81 537 GLY A C 1
ATOM 3945 O O . GLY A 1 537 ? 17.364 -0.653 -32.686 1.00 70.81 537 GLY A O 1
ATOM 3946 N N . GLY A 1 538 ? 17.153 -1.595 -30.657 1.00 80.44 538 GLY A N 1
ATOM 3947 C CA . GLY A 1 538 ? 15.722 -1.349 -30.488 1.00 80.44 538 GLY A CA 1
ATOM 3948 C C . GLY A 1 538 ? 14.850 -2.592 -30.680 1.00 80.44 538 GLY A C 1
ATOM 3949 O O . GLY A 1 538 ? 15.183 -3.507 -31.428 1.00 80.44 538 GLY A O 1
ATOM 3950 N N . VAL A 1 539 ? 13.718 -2.626 -29.977 1.00 86.75 539 VAL A N 1
ATOM 3951 C CA . VAL A 1 539 ? 12.742 -3.725 -30.007 1.00 86.75 539 VAL A CA 1
ATOM 3952 C C . VAL A 1 539 ? 11.602 -3.337 -30.918 1.00 86.75 539 VAL A C 1
ATOM 3954 O O . VAL A 1 539 ? 10.963 -2.315 -30.685 1.00 86.75 539 VAL A O 1
ATOM 3957 N N . THR A 1 540 ? 11.312 -4.156 -31.923 1.00 87.25 540 THR A N 1
ATOM 3958 C CA . THR A 1 540 ? 10.060 -4.027 -32.673 1.00 87.25 540 THR A CA 1
ATOM 3959 C C . THR A 1 540 ? 9.122 -5.143 -32.259 1.00 87.25 540 THR A C 1
ATOM 3961 O O . THR A 1 540 ? 9.524 -6.304 -32.235 1.00 87.25 540 THR A O 1
ATOM 3964 N N . PHE A 1 541 ? 7.880 -4.802 -31.943 1.00 88.81 541 PHE A N 1
ATOM 3965 C CA . PHE A 1 541 ? 6.840 -5.781 -31.653 1.00 88.81 541 PHE A CA 1
ATOM 3966 C C . PHE A 1 541 ? 5.511 -5.342 -32.259 1.00 88.81 541 PHE A C 1
ATOM 3968 O O . PHE A 1 541 ? 5.283 -4.158 -32.519 1.00 88.81 541 PHE A O 1
ATOM 3975 N N . GLN A 1 542 ? 4.641 -6.314 -32.509 1.00 89.69 542 GLN A N 1
ATOM 3976 C CA . GLN A 1 542 ? 3.328 -6.098 -33.097 1.00 89.69 542 GLN A CA 1
ATOM 3977 C C . GLN A 1 542 ? 2.258 -6.605 -32.141 1.00 89.69 542 GLN A C 1
ATOM 3979 O O . GLN A 1 542 ? 2.332 -7.741 -31.690 1.00 89.69 542 GLN A O 1
ATOM 3984 N N . LEU A 1 543 ? 1.253 -5.776 -31.885 1.00 88.00 543 LEU A N 1
ATOM 3985 C CA . LEU A 1 543 ? 0.068 -6.140 -31.123 1.00 88.00 543 LEU A CA 1
ATOM 3986 C C . LEU A 1 543 ? -1.102 -6.333 -32.088 1.00 88.00 543 LEU A C 1
ATOM 3988 O O . LEU A 1 543 ? -1.425 -5.429 -32.863 1.00 88.00 543 LEU A O 1
ATOM 3992 N N . GLY A 1 544 ? -1.710 -7.520 -32.070 1.00 87.00 544 GLY A N 1
ATOM 3993 C CA . GLY A 1 544 ? -2.914 -7.820 -32.858 1.00 87.00 544 GLY A CA 1
ATOM 3994 C C . GLY A 1 544 ? -4.206 -7.285 -32.232 1.00 87.00 544 GLY A C 1
ATOM 3995 O O . GLY A 1 544 ? -5.195 -7.084 -32.933 1.00 87.00 544 GLY A O 1
ATOM 3996 N N . GLU A 1 545 ? -4.180 -7.026 -30.930 1.00 84.50 545 GLU A N 1
ATOM 3997 C CA . GLU A 1 545 ? -5.289 -6.522 -30.127 1.00 84.50 545 GLU A CA 1
ATOM 3998 C C . GLU A 1 545 ? -4.780 -5.486 -29.115 1.00 84.50 545 GLU A C 1
ATOM 4000 O O . GLU A 1 545 ? -3.572 -5.281 -28.985 1.00 84.50 545 GLU A O 1
ATOM 4005 N N . GLU A 1 546 ? -5.700 -4.789 -28.450 1.00 82.12 546 GLU A N 1
ATOM 4006 C CA . GLU A 1 546 ? -5.351 -3.843 -27.390 1.00 82.12 546 GLU A CA 1
ATOM 4007 C C . GLU A 1 546 ? -4.692 -4.600 -26.233 1.00 82.12 546 GLU A C 1
ATOM 4009 O O . GLU A 1 546 ? -5.214 -5.612 -25.767 1.00 82.12 546 GLU A O 1
ATOM 4014 N N . ALA A 1 547 ? -3.546 -4.108 -25.767 1.00 80.50 547 ALA A N 1
ATOM 4015 C CA . ALA A 1 547 ? -2.813 -4.707 -24.667 1.00 80.50 547 ALA A CA 1
ATOM 4016 C C . ALA A 1 547 ? -2.640 -3.693 -23.534 1.00 80.50 547 ALA A C 1
ATOM 4018 O O . ALA A 1 547 ? -2.045 -2.625 -23.702 1.00 80.50 547 ALA A O 1
ATOM 4019 N N . SER A 1 548 ? -3.164 -4.030 -22.359 1.00 71.25 548 SER A N 1
ATOM 4020 C CA . SER A 1 548 ? -3.079 -3.173 -21.178 1.00 71.25 548 SER A CA 1
ATOM 4021 C C . SER A 1 548 ? -1.761 -3.377 -20.433 1.00 71.25 548 SER A C 1
ATOM 4023 O O . SER A 1 548 ? -1.282 -4.500 -20.282 1.00 71.25 548 SER A O 1
ATOM 4025 N N . GLY A 1 549 ? -1.193 -2.288 -19.916 1.00 67.00 549 GLY A N 1
ATOM 4026 C CA . GLY A 1 549 ? -0.059 -2.311 -18.997 1.00 67.00 549 GLY A CA 1
ATOM 4027 C C . GLY A 1 549 ? 1.186 -3.013 -19.535 1.00 67.00 549 GLY A C 1
ATOM 4028 O O . GLY A 1 549 ? 1.839 -3.728 -18.783 1.00 67.00 549 GLY A O 1
ATOM 4029 N N . MET A 1 550 ? 1.525 -2.798 -20.806 1.00 80.38 550 MET A N 1
ATOM 4030 C CA . MET A 1 550 ? 2.697 -3.399 -21.439 1.00 80.38 550 MET A CA 1
ATOM 4031 C C . MET A 1 550 ? 3.995 -2.902 -20.801 1.00 80.38 550 MET A C 1
ATOM 4033 O O . MET A 1 550 ? 4.168 -1.704 -20.532 1.00 80.38 550 MET A O 1
ATOM 4037 N N . ILE A 1 551 ? 4.931 -3.822 -20.580 1.00 80.25 551 ILE A N 1
ATOM 4038 C CA . ILE A 1 551 ? 6.227 -3.558 -19.956 1.00 80.25 551 ILE A CA 1
ATOM 4039 C C . ILE A 1 551 ? 7.310 -4.284 -20.743 1.00 80.25 551 ILE A C 1
ATOM 4041 O O . ILE A 1 551 ? 7.215 -5.477 -21.000 1.00 80.25 551 ILE A O 1
ATOM 4045 N N . LEU A 1 552 ? 8.386 -3.581 -21.076 1.00 83.31 552 LEU A N 1
ATOM 4046 C CA . LEU A 1 552 ? 9.602 -4.225 -21.548 1.00 83.31 552 LEU A CA 1
ATOM 4047 C C . LEU A 1 552 ? 10.468 -4.562 -20.329 1.00 83.31 552 LEU A C 1
ATOM 4049 O O . LEU A 1 552 ? 11.012 -3.668 -19.691 1.00 83.31 552 LEU A O 1
ATOM 4053 N N . SER A 1 553 ? 10.533 -5.831 -19.950 1.00 79.25 553 SER A N 1
ATOM 4054 C CA . SER A 1 553 ? 11.306 -6.304 -18.801 1.00 79.25 553 SER A CA 1
ATOM 4055 C C . SER A 1 553 ? 12.697 -6.730 -19.240 1.00 79.25 553 SER A C 1
ATOM 4057 O O . SER A 1 553 ? 12.822 -7.516 -20.163 1.00 79.25 553 SER A O 1
ATOM 4059 N N . GLY A 1 554 ? 13.739 -6.212 -18.602 1.00 75.44 554 GLY A N 1
ATOM 4060 C CA . GLY A 1 554 ? 15.118 -6.642 -18.787 1.00 75.44 554 GLY A CA 1
ATOM 4061 C C . GLY A 1 554 ? 15.623 -7.522 -17.658 1.00 75.44 554 GLY A C 1
ATOM 4062 O O . GLY A 1 554 ? 15.187 -7.360 -16.531 1.00 75.44 554 GLY A O 1
ATOM 4063 N N . GLU A 1 555 ? 16.575 -8.392 -17.944 1.00 75.75 555 GLU A N 1
ATOM 4064 C CA . GLU A 1 555 ? 17.387 -9.141 -16.995 1.00 75.75 555 GLU A CA 1
ATOM 4065 C C . GLU A 1 555 ? 18.860 -8.860 -17.282 1.00 75.75 555 GLU A C 1
ATOM 4067 O O . GLU A 1 555 ? 19.295 -8.911 -18.432 1.00 75.75 555 GLU A O 1
ATOM 4072 N N . THR A 1 556 ? 19.649 -8.562 -16.258 1.00 72.06 556 THR A N 1
ATOM 4073 C CA . THR A 1 556 ? 21.091 -8.318 -16.392 1.00 72.06 556 THR A CA 1
ATOM 4074 C C . THR A 1 556 ? 21.840 -8.780 -15.152 1.00 72.06 556 THR A C 1
ATOM 4076 O O . THR A 1 556 ? 21.262 -8.883 -14.078 1.00 72.06 556 THR A O 1
ATOM 4079 N N . PHE A 1 557 ? 23.125 -9.072 -15.308 1.00 75.75 557 PHE A N 1
ATOM 4080 C CA . PHE A 1 557 ? 24.032 -9.421 -14.214 1.00 75.75 557 PHE A CA 1
ATOM 4081 C C . PHE A 1 557 ? 25.001 -8.281 -13.871 1.00 75.75 557 PHE A C 1
ATOM 4083 O O . PHE A 1 557 ? 25.823 -8.433 -12.973 1.00 75.75 557 PHE A O 1
ATOM 4090 N N . ASP A 1 558 ? 24.952 -7.172 -14.612 1.00 74.06 558 ASP A N 1
ATOM 4091 C CA . ASP A 1 558 ? 25.831 -6.029 -14.390 1.00 74.06 558 ASP A CA 1
ATOM 4092 C C . ASP A 1 558 ? 25.239 -5.115 -13.312 1.00 74.06 558 ASP A C 1
ATOM 4094 O O . ASP A 1 558 ? 24.027 -4.956 -13.257 1.00 74.06 558 ASP A O 1
ATOM 4098 N N . ASP A 1 559 ? 26.078 -4.489 -12.484 1.00 68.81 559 ASP A N 1
ATOM 4099 C CA . ASP A 1 559 ? 25.639 -3.545 -11.436 1.00 68.81 559 ASP A CA 1
ATOM 4100 C C . ASP A 1 559 ? 25.741 -2.066 -11.877 1.00 68.81 559 ASP A C 1
ATOM 4102 O O . ASP A 1 559 ? 25.170 -1.179 -11.242 1.00 68.81 559 ASP A O 1
ATOM 4106 N N . ASP A 1 560 ? 26.421 -1.789 -12.997 1.00 75.25 560 ASP A N 1
ATOM 4107 C CA . ASP A 1 560 ? 26.598 -0.452 -13.601 1.00 75.25 560 ASP A CA 1
ATOM 4108 C C . ASP A 1 560 ? 25.928 -0.404 -14.984 1.00 75.25 560 ASP A C 1
ATOM 4110 O O . ASP A 1 560 ? 26.583 -0.203 -16.007 1.00 75.25 560 ASP A O 1
ATOM 4114 N N . LEU A 1 561 ? 24.619 -0.669 -15.027 1.00 75.69 561 LEU A N 1
ATOM 4115 C CA . LEU A 1 561 ? 23.814 -0.570 -16.245 1.00 75.69 561 LEU A CA 1
ATOM 4116 C C . LEU A 1 561 ? 23.326 0.879 -16.418 1.00 75.69 561 LEU A C 1
ATOM 4118 O O . LEU A 1 561 ? 22.907 1.544 -15.466 1.00 75.69 561 LEU A O 1
ATOM 4122 N N . GLU A 1 562 ? 23.342 1.369 -17.651 1.00 80.88 562 GLU A N 1
ATOM 4123 C CA . GLU A 1 562 ? 22.796 2.678 -18.016 1.00 80.88 562 GLU A CA 1
ATOM 4124 C C . GLU A 1 562 ? 21.947 2.507 -19.274 1.00 80.88 562 GLU A C 1
ATOM 4126 O O . GLU A 1 562 ? 22.461 2.092 -20.315 1.00 80.88 562 GLU A O 1
ATOM 4131 N N . VAL A 1 563 ? 20.640 2.779 -19.168 1.00 81.62 563 VAL A N 1
ATOM 4132 C CA . VAL A 1 563 ? 19.681 2.561 -20.259 1.00 81.62 563 VAL A CA 1
ATOM 4133 C C . VAL A 1 563 ? 18.838 3.799 -20.484 1.00 81.62 563 VAL A C 1
ATOM 4135 O O . VAL A 1 563 ? 18.164 4.308 -19.593 1.00 81.62 563 VAL A O 1
ATOM 4138 N N . SER A 1 564 ? 18.790 4.230 -21.737 1.00 83.31 564 SER A N 1
ATOM 4139 C CA . SER A 1 564 ? 17.753 5.135 -22.219 1.00 83.31 564 SER A CA 1
ATOM 4140 C C . SER A 1 564 ? 16.854 4.408 -23.207 1.00 83.31 564 SER A C 1
ATOM 4142 O O . SER A 1 564 ? 17.328 3.611 -24.020 1.00 83.31 564 SER A O 1
ATOM 4144 N N . TYR A 1 565 ? 15.547 4.651 -23.123 1.00 86.12 565 TYR A N 1
ATOM 4145 C CA . TYR A 1 565 ? 14.580 4.059 -24.034 1.00 86.12 565 TYR A CA 1
ATOM 4146 C C . TYR A 1 565 ? 13.516 5.052 -24.493 1.00 86.12 565 TYR A C 1
ATOM 4148 O O . TYR A 1 565 ? 13.038 5.896 -23.734 1.00 86.12 565 TYR A O 1
ATOM 4156 N N . GLN A 1 566 ? 13.136 4.935 -25.761 1.00 88.25 566 GLN A N 1
ATOM 4157 C CA . GLN A 1 566 ? 12.096 5.739 -26.387 1.00 88.25 566 GLN A CA 1
ATOM 4158 C C . GLN A 1 566 ? 11.209 4.846 -27.247 1.00 88.25 566 GLN A C 1
ATOM 4160 O O . GLN A 1 566 ? 11.698 4.129 -28.114 1.00 88.25 566 GLN A O 1
ATOM 4165 N N . ALA A 1 567 ? 9.903 4.912 -27.027 1.00 88.62 567 ALA A N 1
ATOM 4166 C CA . ALA A 1 567 ? 8.903 4.147 -27.747 1.00 88.62 567 ALA A CA 1
ATOM 4167 C C . ALA A 1 567 ? 8.192 5.009 -28.799 1.00 88.62 567 ALA A C 1
ATOM 4169 O O . ALA A 1 567 ? 7.882 6.177 -28.575 1.00 88.62 567 ALA A O 1
ATOM 4170 N N . ALA A 1 568 ? 7.887 4.415 -29.946 1.00 89.56 568 ALA A N 1
ATOM 4171 C CA . ALA A 1 568 ? 7.097 5.022 -31.006 1.00 89.56 568 ALA A CA 1
ATOM 4172 C C . ALA A 1 568 ? 6.156 3.981 -31.622 1.00 89.56 568 ALA A C 1
ATOM 4174 O O . ALA A 1 568 ? 6.493 2.804 -31.724 1.00 89.56 568 ALA A O 1
ATOM 4175 N N . SER A 1 569 ? 4.975 4.420 -32.059 1.00 89.44 569 SER A N 1
ATOM 4176 C CA . SER A 1 569 ? 4.115 3.617 -32.934 1.00 89.44 569 SER A CA 1
ATOM 4177 C C . SER A 1 569 ? 4.558 3.843 -34.382 1.00 89.44 569 SER A C 1
ATOM 4179 O O . SER A 1 569 ? 4.625 4.987 -34.831 1.00 89.44 569 SER A O 1
ATOM 4181 N N . ILE A 1 570 ? 4.904 2.767 -35.091 1.00 87.69 570 ILE A N 1
ATOM 4182 C CA . ILE A 1 570 ? 5.395 2.803 -36.480 1.00 87.69 570 ILE A CA 1
ATOM 4183 C C . ILE A 1 570 ? 4.223 2.860 -37.463 1.00 87.69 570 ILE A C 1
ATOM 4185 O O . ILE A 1 570 ? 4.295 3.513 -38.501 1.00 87.69 570 ILE A O 1
ATOM 4189 N N . THR A 1 571 ? 3.130 2.174 -37.138 1.00 74.81 571 THR A N 1
ATOM 4190 C CA . THR A 1 571 ? 1.902 2.163 -37.933 1.00 74.81 571 THR A CA 1
ATOM 4191 C C . THR A 1 571 ? 0.717 2.388 -37.012 1.00 74.81 571 THR A C 1
ATOM 4193 O O . THR A 1 571 ? 0.393 1.546 -36.182 1.00 74.81 571 THR A O 1
ATOM 4196 N N . SER A 1 572 ? 0.057 3.531 -37.186 1.00 56.28 572 SER A N 1
ATOM 4197 C CA . SER A 1 572 ? -1.284 3.786 -36.655 1.00 56.28 572 SER A CA 1
ATOM 4198 C C . SER A 1 572 ? -2.373 3.358 -37.640 1.00 56.28 572 SER A C 1
ATOM 4200 O O . SER A 1 572 ? -3.534 3.726 -37.468 1.00 56.28 572 SER A O 1
ATOM 4202 N N . THR A 1 573 ? -2.007 2.647 -38.717 1.00 51.06 573 THR A N 1
ATOM 4203 C CA . THR A 1 573 ? -2.949 2.276 -39.767 1.00 51.06 573 THR A CA 1
ATOM 4204 C C . THR A 1 573 ? -4.029 1.409 -39.127 1.00 51.06 573 THR A C 1
ATOM 4206 O O . THR A 1 573 ? -3.692 0.337 -38.624 1.00 51.06 573 THR A O 1
ATOM 4209 N N . PRO A 1 574 ? -5.298 1.858 -39.096 1.00 51.97 574 PRO A N 1
ATOM 4210 C CA . PRO A 1 574 ? -6.361 1.087 -38.481 1.00 51.97 574 PRO A CA 1
ATOM 4211 C C . PRO A 1 574 ? -6.388 -0.259 -39.187 1.00 51.97 574 PRO A C 1
ATOM 4213 O O . PRO A 1 574 ? -6.562 -0.317 -40.409 1.00 51.97 574 PRO A O 1
ATOM 4216 N N . PHE A 1 575 ? -6.148 -1.331 -38.431 1.00 53.06 575 PHE A N 1
ATOM 4217 C CA . PHE A 1 575 ? -6.350 -2.669 -38.953 1.00 53.06 575 PHE A CA 1
ATOM 4218 C C . PHE A 1 575 ? -7.769 -2.699 -39.526 1.00 53.06 575 PHE A C 1
ATOM 4220 O O . PHE A 1 575 ? -8.702 -2.282 -38.827 1.00 53.06 575 PHE A O 1
ATOM 4227 N N . PRO A 1 576 ? -7.964 -3.113 -40.792 1.00 54.03 576 PRO A N 1
ATOM 4228 C CA . PRO A 1 576 ? -9.310 -3.345 -41.278 1.00 54.03 576 PRO A CA 1
ATOM 4229 C C . PRO A 1 576 ? -9.939 -4.319 -40.287 1.00 54.03 576 PRO A C 1
ATOM 4231 O O . PRO A 1 576 ? -9.361 -5.382 -40.046 1.00 54.03 576 PRO A O 1
ATOM 4234 N N . SER A 1 577 ? -11.052 -3.919 -39.653 1.00 46.72 577 SER A N 1
ATOM 4235 C CA . SER A 1 577 ? -11.763 -4.788 -38.715 1.00 46.72 577 SER A CA 1
ATOM 4236 C C . SER A 1 577 ? -11.841 -6.176 -39.337 1.00 46.72 577 SER A C 1
ATOM 4238 O O . SER A 1 577 ? -12.161 -6.250 -40.533 1.00 46.72 577 SER A O 1
ATOM 4240 N N . PRO A 1 578 ? -11.506 -7.245 -38.591 1.00 43.03 578 PRO A N 1
ATOM 4241 C CA . PRO A 1 578 ? -11.540 -8.590 -39.136 1.00 43.03 578 PRO A CA 1
ATOM 4242 C C . PRO A 1 578 ? -12.888 -8.753 -39.822 1.00 43.03 578 PRO A C 1
ATOM 4244 O O . PRO A 1 578 ? -13.936 -8.584 -39.196 1.00 43.03 578 PRO A O 1
ATOM 4247 N N . THR A 1 579 ? -12.856 -8.949 -41.143 1.00 45.59 579 THR A N 1
ATOM 4248 C CA . THR A 1 579 ? -14.080 -9.190 -41.900 1.00 45.59 579 THR A CA 1
ATOM 4249 C C . THR A 1 579 ? -14.708 -10.396 -41.221 1.00 45.59 579 THR A C 1
ATOM 4251 O O . THR A 1 579 ? -14.019 -11.417 -41.142 1.00 45.59 579 THR A O 1
ATOM 4254 N N . PRO A 1 580 ? -15.919 -10.281 -40.642 1.00 39.66 580 PRO A N 1
ATOM 4255 C CA . PRO A 1 580 ? -16.502 -11.373 -39.888 1.00 39.66 580 PRO A CA 1
ATOM 4256 C C . PRO A 1 580 ? -16.487 -12.585 -40.805 1.00 39.66 580 PRO A C 1
ATOM 4258 O O . PRO A 1 580 ? -17.062 -12.555 -41.896 1.00 39.66 580 PRO A O 1
ATOM 4261 N N . SER A 1 581 ? -15.740 -13.612 -40.405 1.00 38.78 581 SER A N 1
ATOM 4262 C CA . SER A 1 581 ? -15.725 -14.875 -41.109 1.00 38.78 581 SER A CA 1
ATOM 4263 C C . SER A 1 581 ? -17.151 -15.392 -41.041 1.00 38.78 581 SER A C 1
ATOM 4265 O O . SER A 1 581 ? -17.642 -15.823 -39.999 1.00 38.78 581 SER A O 1
ATOM 4267 N N . VAL A 1 582 ? -17.863 -15.260 -42.159 1.00 39.34 582 VAL A N 1
ATOM 4268 C CA . VAL A 1 582 ? -19.159 -15.892 -42.339 1.00 39.34 582 VAL A CA 1
ATOM 4269 C C . VAL A 1 582 ? -18.881 -17.380 -42.228 1.00 39.34 582 VAL A C 1
ATOM 4271 O O . VAL A 1 582 ? -18.367 -18.002 -43.158 1.00 39.34 582 VAL A O 1
ATOM 4274 N N . ALA A 1 583 ? -19.166 -17.939 -41.053 1.00 38.69 583 ALA A N 1
ATOM 4275 C CA . ALA A 1 583 ? -19.272 -19.368 -40.880 1.00 38.69 583 ALA A CA 1
ATOM 4276 C C . ALA A 1 583 ? -20.262 -19.852 -41.942 1.00 38.69 583 ALA A C 1
ATOM 4278 O O . ALA A 1 583 ? -21.437 -19.478 -41.935 1.00 38.69 583 ALA A O 1
ATOM 4279 N N . SER A 1 584 ? -19.751 -20.627 -42.896 1.00 44.47 584 SER A N 1
ATOM 4280 C CA . SER A 1 584 ? -20.530 -21.318 -43.913 1.00 44.47 584 SER A CA 1
ATOM 4281 C C . SER A 1 584 ? -21.434 -22.342 -43.225 1.00 44.47 584 SER A C 1
ATOM 4283 O O . SER A 1 584 ? -21.128 -23.530 -43.183 1.00 44.47 584 SER A O 1
ATOM 4285 N N . ASN A 1 585 ? -22.559 -21.878 -42.691 1.00 36.72 585 ASN A N 1
ATOM 4286 C CA . ASN A 1 585 ? -23.708 -22.721 -42.429 1.00 36.72 585 ASN A CA 1
ATOM 4287 C C . ASN A 1 585 ? -24.616 -22.656 -43.653 1.00 36.72 585 ASN A C 1
ATOM 4289 O O . ASN A 1 585 ? -25.282 -21.656 -43.918 1.00 36.72 585 ASN A O 1
ATOM 4293 N N . HIS A 1 586 ? -24.624 -23.757 -44.401 1.00 49.16 586 HIS A N 1
ATOM 4294 C CA . HIS A 1 586 ? -25.709 -24.112 -45.301 1.00 49.16 586 HIS A CA 1
ATOM 4295 C C . HIS A 1 586 ? -27.043 -23.984 -44.553 1.00 49.16 586 HIS A C 1
ATOM 4297 O O . HIS A 1 586 ? -27.335 -24.808 -43.695 1.00 49.16 586 HIS A O 1
ATOM 4303 N N . ASN A 1 587 ? -27.832 -22.957 -44.871 1.00 44.00 587 ASN A N 1
ATOM 4304 C CA . ASN A 1 587 ? -29.294 -23.006 -44.920 1.00 44.00 587 ASN A CA 1
ATOM 4305 C C . ASN A 1 587 ? -29.836 -21.750 -45.624 1.00 44.00 587 ASN A C 1
ATOM 4307 O O . ASN A 1 587 ? -29.345 -20.641 -45.434 1.00 44.00 587 ASN A O 1
ATOM 4311 N N . GLN A 1 588 ? -30.810 -21.967 -46.507 1.00 42.12 588 GLN A N 1
ATOM 4312 C CA . GLN A 1 588 ? -31.388 -21.001 -47.449 1.00 42.12 588 GLN A CA 1
ATOM 4313 C C . GLN A 1 588 ? -31.973 -19.739 -46.775 1.00 42.12 588 GLN A C 1
ATOM 4315 O O . GLN A 1 588 ? -32.542 -19.843 -45.688 1.00 42.12 588 GLN A O 1
ATOM 4320 N N . PRO A 1 589 ? -31.939 -18.561 -47.435 1.00 38.16 589 PRO A N 1
ATOM 4321 C CA . PRO A 1 589 ? -32.623 -17.365 -46.948 1.00 38.16 589 PRO A CA 1
ATOM 4322 C C . PRO A 1 589 ? -34.126 -17.369 -47.306 1.00 38.16 589 PRO A C 1
ATOM 4324 O O . PRO A 1 589 ? -34.515 -17.914 -48.344 1.00 38.16 589 PRO A O 1
ATOM 4327 N N . PRO A 1 590 ? -34.992 -16.725 -46.498 1.00 46.94 590 PRO A N 1
ATOM 4328 C CA . PRO A 1 590 ? -36.418 -16.626 -46.783 1.00 46.94 590 PRO A CA 1
ATOM 4329 C C . PRO A 1 590 ? -36.700 -15.583 -47.877 1.00 46.94 590 PRO A C 1
ATOM 4331 O O . PRO A 1 590 ? -36.260 -14.436 -47.814 1.00 46.94 590 PRO A O 1
ATOM 4334 N N . LEU A 1 591 ? -37.517 -15.984 -48.853 1.00 48.44 591 LEU A N 1
ATOM 4335 C CA . LEU A 1 591 ? -37.976 -15.250 -50.047 1.00 48.44 591 LEU A CA 1
ATOM 4336 C C . LEU A 1 591 ? -38.733 -13.924 -49.792 1.00 48.44 591 LEU A C 1
ATOM 4338 O O . LEU A 1 591 ? -39.181 -13.284 -50.741 1.00 48.44 591 LEU A O 1
ATOM 4342 N N . TYR A 1 592 ? -38.884 -13.477 -48.545 1.00 47.31 592 TYR A N 1
ATOM 4343 C CA . TYR A 1 592 ? -39.787 -12.375 -48.197 1.00 47.31 592 TYR A CA 1
ATOM 4344 C C . TYR A 1 592 ? -39.236 -10.968 -48.483 1.00 47.31 592 TYR A C 1
ATOM 4346 O O . TYR A 1 592 ? -40.022 -10.066 -48.766 1.00 47.31 592 TYR A O 1
ATOM 4354 N N . LEU A 1 593 ? -37.913 -10.755 -48.481 1.00 43.75 593 LEU A N 1
ATOM 4355 C CA . LEU A 1 593 ? -37.350 -9.420 -48.754 1.00 43.75 593 LEU A CA 1
ATOM 4356 C C . LEU A 1 593 ? -37.355 -9.047 -50.246 1.00 43.75 593 LEU A C 1
ATOM 4358 O O . LEU A 1 593 ? -37.457 -7.868 -50.582 1.00 43.75 593 LEU A O 1
ATOM 4362 N N . LEU A 1 594 ? -37.304 -10.032 -51.148 1.00 46.00 594 LEU A N 1
ATOM 4363 C CA . LEU A 1 594 ? -37.270 -9.770 -52.590 1.00 46.00 594 LEU A CA 1
ATOM 4364 C C . LEU A 1 594 ? -38.622 -9.244 -53.107 1.00 46.00 594 LEU A C 1
ATOM 4366 O O . LEU A 1 594 ? -38.661 -8.376 -53.977 1.00 46.00 594 LEU A O 1
ATOM 4370 N N . PHE A 1 595 ? -39.734 -9.703 -52.524 1.00 53.75 595 PHE A N 1
ATOM 4371 C CA . PHE A 1 595 ? -41.074 -9.247 -52.904 1.00 53.75 595 PHE A CA 1
ATOM 4372 C C . PHE A 1 595 ? -41.359 -7.798 -52.488 1.00 53.75 595 PHE A C 1
ATOM 4374 O O . PHE A 1 595 ? -42.034 -7.081 -53.224 1.00 53.75 595 PHE A O 1
ATOM 4381 N N . VAL A 1 596 ? -40.806 -7.331 -51.363 1.00 58.34 596 VAL A N 1
ATOM 4382 C CA . VAL A 1 596 ? -41.015 -5.949 -50.893 1.00 58.34 596 VAL A CA 1
ATOM 4383 C C . VAL A 1 596 ? -40.273 -4.948 -51.782 1.00 58.34 596 VAL A C 1
ATOM 4385 O O . VAL A 1 596 ? -40.830 -3.906 -52.125 1.00 58.34 596 VAL A O 1
ATOM 4388 N N . CYS A 1 597 ? -39.063 -5.279 -52.241 1.00 46.12 597 CYS A N 1
ATOM 4389 C CA . CYS A 1 597 ? -38.311 -4.415 -53.151 1.00 46.12 597 CYS A CA 1
ATOM 4390 C C . CYS A 1 597 ? -38.935 -4.354 -54.554 1.00 46.12 597 CYS A C 1
ATOM 4392 O O . CYS A 1 597 ? -39.036 -3.271 -55.126 1.00 46.12 597 CYS A O 1
ATOM 4394 N N . ILE A 1 598 ? -39.425 -5.481 -55.083 1.00 62.44 598 ILE A N 1
ATOM 4395 C CA . ILE A 1 598 ? -40.077 -5.516 -56.403 1.00 62.44 598 ILE A CA 1
ATOM 4396 C C . ILE A 1 598 ? -41.422 -4.772 -56.370 1.00 62.44 598 ILE A C 1
ATOM 4398 O O . ILE A 1 598 ? -41.714 -3.999 -57.283 1.00 62.44 598 ILE A O 1
ATOM 4402 N N . ALA A 1 599 ? -42.211 -4.922 -55.300 1.00 62.72 599 ALA A N 1
ATOM 4403 C CA . ALA A 1 599 ? -43.467 -4.189 -55.138 1.00 62.72 599 ALA A CA 1
ATOM 4404 C C . ALA A 1 599 ? -43.246 -2.670 -55.046 1.00 62.72 599 ALA A C 1
ATOM 4406 O O . ALA A 1 599 ? -44.008 -1.902 -55.637 1.00 62.72 599 ALA A O 1
ATOM 4407 N N . PHE A 1 600 ? -42.175 -2.230 -54.373 1.00 55.50 600 PHE A N 1
ATOM 4408 C CA . PHE A 1 600 ? -41.843 -0.810 -54.281 1.00 55.50 600 PHE A CA 1
ATOM 4409 C C . PHE A 1 600 ? -41.405 -0.243 -55.635 1.00 55.50 600 PHE A C 1
ATOM 4411 O O . PHE A 1 600 ? -41.874 0.825 -56.010 1.00 55.50 600 PHE A O 1
ATOM 4418 N N . SER A 1 601 ? -40.589 -0.973 -56.406 1.00 50.84 601 SER A N 1
ATOM 4419 C CA . SER A 1 601 ? -40.148 -0.540 -57.739 1.00 50.84 601 SER A CA 1
ATOM 4420 C C . SER A 1 601 ? -41.280 -0.500 -58.769 1.00 50.84 601 SER A C 1
ATOM 4422 O O . SER A 1 601 ? -41.330 0.428 -59.572 1.00 50.84 601 SER A O 1
ATOM 4424 N N . ILE A 1 602 ? -42.220 -1.450 -58.733 1.00 64.50 602 ILE A N 1
ATOM 4425 C CA . ILE A 1 602 ? -43.391 -1.442 -59.626 1.00 64.50 602 ILE A CA 1
ATOM 4426 C C . ILE A 1 602 ? -44.328 -0.273 -59.278 1.00 64.50 602 ILE A C 1
ATOM 4428 O O . ILE A 1 602 ? -44.833 0.402 -60.175 1.00 64.50 602 ILE A O 1
ATOM 4432 N N . TYR A 1 603 ? -44.503 0.037 -57.989 1.00 60.66 603 TYR A N 1
ATOM 4433 C CA . TYR A 1 603 ? -45.331 1.162 -57.547 1.00 60.66 603 TYR A CA 1
ATOM 4434 C C . TYR A 1 603 ? -44.775 2.528 -57.993 1.00 60.66 603 TYR A C 1
ATOM 4436 O O . TYR A 1 603 ? -45.546 3.409 -58.376 1.00 60.66 603 TYR A O 1
ATOM 4444 N N . THR A 1 604 ? -43.449 2.717 -58.013 1.00 52.81 604 THR A N 1
ATOM 4445 C CA . THR A 1 604 ? -42.836 3.968 -58.500 1.00 52.81 604 THR A CA 1
ATOM 4446 C C . THR A 1 604 ? -42.899 4.131 -60.016 1.00 52.81 604 THR A C 1
ATOM 4448 O O . THR A 1 604 ? -42.916 5.269 -60.483 1.00 52.81 604 THR A O 1
ATOM 4451 N N . VAL A 1 605 ? -42.941 3.033 -60.778 1.00 60.53 605 VAL A N 1
ATOM 4452 C CA . VAL A 1 605 ? -43.067 3.078 -62.245 1.00 60.53 605 VAL A CA 1
ATOM 4453 C C . VAL A 1 605 ? -44.511 3.311 -62.685 1.00 60.53 605 VAL A C 1
ATOM 4455 O O . VAL A 1 605 ? -44.719 4.027 -63.649 1.00 60.53 605 VAL A O 1
ATOM 4458 N N . ILE A 1 606 ? -45.509 2.788 -61.966 1.00 62.50 606 ILE A N 1
ATOM 4459 C CA . ILE A 1 606 ? -46.931 2.991 -62.310 1.00 62.50 606 ILE A CA 1
ATOM 4460 C C . ILE A 1 606 ? -47.426 4.406 -61.948 1.00 62.50 606 ILE A C 1
ATOM 4462 O O . ILE A 1 606 ? -48.429 4.873 -62.483 1.00 62.50 606 ILE A O 1
ATOM 4466 N N . ARG A 1 607 ? -46.745 5.107 -61.031 1.00 49.59 607 ARG A N 1
ATOM 4467 C CA . ARG A 1 607 ? -47.131 6.458 -60.583 1.00 49.59 607 ARG A CA 1
ATOM 4468 C C . ARG A 1 607 ? -46.487 7.598 -61.391 1.00 49.59 607 ARG A C 1
ATOM 4470 O O . ARG A 1 607 ? -46.805 8.757 -61.131 1.00 49.59 607 ARG A O 1
ATOM 4477 N N . ARG A 1 608 ? -45.573 7.285 -62.309 1.00 46.72 608 ARG A N 1
ATOM 4478 C CA . ARG A 1 608 ? -45.057 8.204 -63.335 1.00 46.72 608 ARG A CA 1
ATOM 4479 C C . ARG A 1 608 ? -45.731 7.889 -64.656 1.00 46.72 608 ARG A C 1
ATOM 4481 O O . ARG A 1 608 ? -45.941 8.858 -65.413 1.00 46.72 608 ARG A O 1
#

Secondary structure (DSSP, 8-state):
-HHHHHHHHHHHHHHHHHHHHHHHHHHHHHHHHS-SS--HHHHHHHHHHHHHHHHHHHHHHHHHHHHHHHHHHHHHHHHHHHHHHHHHHHHHHHHHTTEEEPSSS-EEETT-EEETTTEEE-TTTEEEETTTTEEEETTEEEEGGGEEEETT-EEETTTEEE-TTTEEE--S-SS-SEEETTS--BTTTB--------------------------------------------------------------S---PPP-SPPPPPSSPPS--EEEEEE--TTEEE--SSSTTTTS-EEE-SHHHHHHHHHHHHHHTTT---SEEEEEB-HHHHHHHHHHHHS-S-HHHHHHHHHHHHHHHHS-TTTHHHHHHHHHHH--EEEEEES-TTBTTTT-TTS-EEEEEEHHHHHHHHHHHHHHH-HHHHGGG---TT-EEEEEEESEETTTTEE-TT-----TT--S-GGGSTT-EEEEGGGS-B---TT-TTPEEEEEEEEEE-SEEEEEEEEEEES--EEEEE-TT-PEE---B-SSS-EEEEESS-EEEEEEEEEE--SS-EEEEEEEEEE--PPP-PPP-------PPPTHHHHHHHHHHHHHHHT-

InterPro domains:
  IPR029476 Deoxyribonuclease NucA/NucB [PF14040] (380-428)

pLDDT: mean 70.24, std 19.99, range [28.33, 98.12]

Foldseek 3Di:
DVVVVVVVVVVVVVVLVVVVVVVVVVVVVVVVVPDPDDDDPVVVVVVVVVVVVVVVVSVVVVVVVVVVVVVVVVVVVVVVVVVVVCVVVVCVVLVVVQWDDDDQPETHHHQWDFAARHETGRPVFWDRQHNLHAIEGPQWDRAPPRETHHPQWHDAPDHDTDRPVFWDADNAADPAGIDGPPFDQDPRGDRPDPPPDDDDDDDDDDDDDDDDDDDDDDDDDDDDDDDDDDDDDDDDDDDDPDDDDPDDDDDDDDPPDDQPADQDADPPPDPDAAEQEDEWDQFDWFADCDFPRHRATATHTLLVVQLQQQVLCCLQVVNDTDFKDKFAFQPDSQLVRLCCLQCNPVVVVVQLVLLQVVLVVPHDPLCSVVVNVVLVNRDAWGKAKPVHSRTPPGNDPSNIGIGTDHPRSVVVVCVSVCCQCPCVNVVVNHRDRNGMYMYGYHQAGSVVSGGDPVPPPPVVPQDFDQLQPPQHDKDWFPNQFHDDDRPDPQKGKGKDKGFKDAFAKKKKQKAWPDFFKDKFKAAPVRHTDDWDDDGNGITIDGGRGITGGIIIMIIGRDRGIIMTIHMDGPDPDPDPPPPPPPPPDDDDDDPPVVVVVVVVVVVVVVVD

Sequence (608 aa):
MVAAAKAISNAGQRIAMTRVRRCAATMVHFALSATTAWVPELRYVVCRGVVSVVTIGAIVQIRKSAAAVLEASVEKIAAAHLQRDVVIQGKGLAERAGYECTIGTICCRAGAKLCGRDGCYDPETQVCCGSSGGVCNKGSVCAGAGLCCLSGRRLCGLDHCYDPSFQKCCTSGTFSWTCGTEATCGEPGTCPLSTSTWTLPTTTRSVLVTTTSTTTSATTSTTSPNTASTTTSTSASSTITTTSTTTSTTSRGGTTKERPCTIPTPNPPQTKTQTISFAYDPYRVSIPKEGQYSGQRVPHTNKAIIWNICKGIKNYNGGLGGNSLTLTHGGKCFQTWNHGEVCTGNADTFCRNGLNEYISSFYDSVERARVQAAITLAGGLTCVEFPFAASLEGGDLARGARLCVPLIDQSFQGIAMGRFFNPLIAGGDVIRPGEKYVVRIIGWDCDSDSPDSTFARSLPGVQKRDAFSAQGVSLVGDEMWRGVFPESSATNVMPMPLGDLDPGIYLVNLNITKGNANLTLIDYNGSPYDSSLNGNGGVTFQLGEEASGMILSGETFDDDLEVSYQAASITSTPFPSPTPSVASNHNQPPLYLLFVCIAFSIYTVIRR